Protein AF-A0A811MED3-F1 (afdb_monomer)

pLDDT: mean 74.77, std 24.76, range [19.7, 98.44]

Structure (mmCIF, N/CA/C/O backbone):
data_AF-A0A811MED3-F1
#
_entry.id   AF-A0A811MED3-F1
#
loop_
_atom_site.group_PDB
_atom_site.id
_atom_site.type_symbol
_atom_site.label_atom_id
_atom_site.label_alt_id
_atom_site.label_comp_id
_atom_site.label_asym_id
_atom_site.label_entity_id
_atom_site.label_seq_id
_atom_site.pdbx_PDB_ins_code
_atom_site.Cartn_x
_atom_site.Cartn_y
_atom_site.Cartn_z
_atom_site.occupancy
_atom_site.B_iso_or_equiv
_atom_site.auth_seq_id
_atom_site.auth_comp_id
_atom_site.auth_asym_id
_atom_site.auth_atom_id
_atom_site.pdbx_PDB_model_num
ATOM 1 N N . MET A 1 1 ? 17.469 -6.569 -15.060 1.00 39.56 1 MET A N 1
ATOM 2 C CA . MET A 1 1 ? 17.156 -5.732 -16.263 1.00 39.56 1 MET A CA 1
ATOM 3 C C . MET A 1 1 ? 16.556 -4.361 -15.936 1.00 39.56 1 MET A C 1
ATOM 5 O O . MET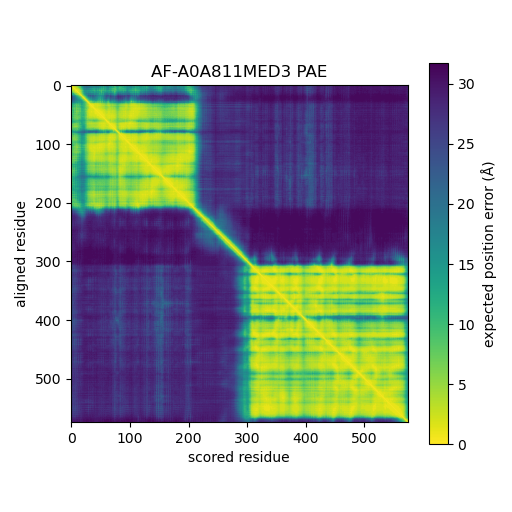 A 1 1 ? 17.138 -3.346 -16.306 1.00 39.56 1 MET A O 1
ATOM 9 N N . TRP A 1 2 ? 15.396 -4.306 -15.263 1.00 39.31 2 TRP A N 1
ATOM 10 C CA . TRP A 1 2 ? 14.690 -3.047 -14.976 1.00 39.31 2 TRP A CA 1
ATOM 11 C C . TRP A 1 2 ? 15.555 -2.056 -14.185 1.00 39.31 2 TRP A C 1
ATOM 13 O O . TRP A 1 2 ? 15.566 -0.892 -14.543 1.00 39.31 2 TRP A O 1
ATOM 23 N N . GLN A 1 3 ? 16.351 -2.516 -13.208 1.00 43.78 3 GLN A N 1
ATOM 24 C CA . GLN A 1 3 ? 17.278 -1.677 -12.424 1.00 43.78 3 GLN A CA 1
ATOM 25 C C . GLN A 1 3 ? 18.438 -1.093 -13.251 1.00 43.78 3 GLN A C 1
ATOM 27 O O . GLN A 1 3 ? 18.796 0.057 -13.038 1.00 43.78 3 GLN A O 1
ATOM 32 N N . CYS A 1 4 ? 19.003 -1.856 -14.196 1.00 47.41 4 CYS A N 1
ATOM 33 C CA . CYS A 1 4 ? 20.052 -1.378 -15.107 1.00 47.41 4 CYS A CA 1
ATOM 34 C C . CYS A 1 4 ? 19.491 -0.264 -16.000 1.00 47.41 4 CYS A C 1
ATOM 36 O O . CYS A 1 4 ? 20.010 0.845 -16.036 1.00 47.41 4 CYS A O 1
ATOM 38 N N . LEU A 1 5 ? 18.335 -0.500 -16.619 1.00 51.75 5 LEU A N 1
ATOM 39 C CA . LEU A 1 5 ? 17.715 0.489 -17.495 1.00 51.75 5 LEU A CA 1
ATOM 40 C C . LEU A 1 5 ? 17.126 1.675 -16.735 1.00 51.75 5 LEU A C 1
ATOM 42 O O . LEU A 1 5 ? 17.243 2.781 -17.239 1.00 51.75 5 LEU A O 1
ATOM 46 N N . ASP A 1 6 ? 16.571 1.498 -15.528 1.00 50.66 6 ASP A N 1
ATOM 47 C CA . ASP A 1 6 ? 16.243 2.603 -14.605 1.00 50.66 6 ASP A CA 1
ATOM 48 C C . ASP A 1 6 ? 17.484 3.373 -14.157 1.00 50.66 6 ASP A C 1
ATOM 50 O O . ASP A 1 6 ? 17.393 4.577 -13.939 1.00 50.66 6 ASP A O 1
ATOM 54 N N . GLY A 1 7 ? 18.642 2.720 -14.091 1.00 51.53 7 GLY A N 1
ATOM 55 C CA . GLY A 1 7 ? 19.943 3.358 -13.950 1.00 51.53 7 GLY A CA 1
ATOM 56 C C . GLY A 1 7 ? 20.265 4.266 -15.129 1.00 51.53 7 GLY A C 1
ATOM 57 O O . GLY A 1 7 ? 20.509 5.454 -14.928 1.00 51.53 7 GLY A O 1
ATOM 58 N N . VAL A 1 8 ? 20.131 3.759 -16.362 1.00 51.38 8 VAL A N 1
ATOM 59 C CA . VAL A 1 8 ? 20.230 4.568 -17.591 1.00 51.38 8 VAL A CA 1
ATOM 60 C C . VAL A 1 8 ? 19.199 5.713 -17.559 1.00 51.38 8 VAL A C 1
ATOM 62 O O . VAL A 1 8 ? 19.536 6.857 -17.870 1.00 51.38 8 VAL A O 1
ATOM 65 N N . LYS A 1 9 ? 17.963 5.461 -17.087 1.00 55.34 9 LYS A N 1
ATOM 66 C CA . LYS A 1 9 ? 16.917 6.492 -16.928 1.00 55.34 9 LYS A CA 1
ATOM 67 C C . LYS A 1 9 ? 17.285 7.551 -15.911 1.00 55.34 9 LYS A C 1
ATOM 69 O O . LYS A 1 9 ? 17.026 8.731 -16.131 1.00 55.34 9 LYS A O 1
ATOM 74 N N . HIS A 1 10 ? 17.866 7.146 -14.793 1.00 54.25 10 HIS A N 1
ATOM 75 C CA . HIS A 1 10 ? 18.276 8.047 -13.735 1.00 54.25 10 HIS A CA 1
ATOM 76 C C . HIS A 1 10 ? 19.480 8.883 -14.179 1.00 54.25 10 HIS A C 1
ATOM 78 O O . HIS A 1 10 ? 19.515 10.083 -13.920 1.00 54.25 10 HIS A O 1
ATOM 84 N N . LEU A 1 11 ? 20.448 8.275 -14.856 1.00 50.34 11 LEU A N 1
ATOM 85 C CA . LEU A 1 11 ? 21.623 8.927 -15.421 1.00 50.34 11 LEU A CA 1
ATOM 86 C C . LEU A 1 11 ? 21.223 10.023 -16.425 1.00 50.34 11 LEU A C 1
ATOM 88 O O . LEU A 1 11 ? 21.648 11.174 -16.309 1.00 50.34 11 LEU A O 1
ATOM 92 N N . LEU A 1 12 ? 20.292 9.707 -17.328 1.00 49.72 12 LEU A N 1
ATOM 93 C CA . LEU A 1 12 ? 19.758 10.650 -18.316 1.00 49.72 12 LEU A CA 1
ATOM 94 C C . LEU A 1 12 ? 18.757 11.655 -17.714 1.00 49.72 12 LEU A C 1
ATOM 96 O O . LEU A 1 12 ? 18.663 12.795 -18.163 1.00 49.72 12 LEU A O 1
ATOM 100 N N . GLY A 1 13 ? 18.080 11.298 -16.621 1.00 47.72 13 GLY A N 1
ATOM 101 C CA . GLY A 1 13 ? 17.266 12.216 -15.820 1.00 47.72 13 GLY A CA 1
ATOM 102 C C . GLY A 1 13 ? 18.081 13.216 -14.985 1.00 47.72 13 GLY A C 1
ATOM 103 O O . GLY A 1 13 ? 17.606 14.323 -14.725 1.00 47.72 13 GLY A O 1
ATOM 104 N N . VAL A 1 14 ? 19.306 12.865 -14.574 1.00 44.28 14 VAL A N 1
ATOM 105 C CA . VAL A 1 14 ? 20.250 13.778 -13.899 1.00 44.28 14 VAL A CA 1
ATOM 106 C C . VAL A 1 14 ? 20.776 14.828 -14.878 1.00 44.28 14 VAL A C 1
ATOM 108 O O . VAL A 1 14 ? 20.847 15.997 -14.510 1.00 44.28 14 VAL A O 1
ATOM 111 N N . LEU A 1 15 ? 21.027 14.466 -16.139 1.00 41.16 15 LEU A N 1
ATOM 112 C CA . LEU A 1 15 ? 21.349 15.423 -17.208 1.00 41.16 15 LEU A CA 1
ATOM 113 C C . LEU A 1 15 ? 20.271 16.479 -17.420 1.00 41.16 15 LEU A C 1
ATOM 115 O O . LEU A 1 15 ? 20.588 17.659 -17.504 1.00 41.16 15 LEU A O 1
ATOM 119 N N . LEU A 1 16 ? 19.000 16.072 -17.427 1.00 42.88 16 LEU A N 1
ATOM 120 C CA . LEU A 1 16 ? 17.868 16.992 -17.573 1.00 42.88 16 LEU A CA 1
ATOM 121 C C . LEU A 1 16 ? 17.690 17.930 -16.359 1.00 42.88 16 LEU A C 1
ATOM 123 O O . LEU A 1 16 ? 16.994 18.939 -16.465 1.00 42.88 16 LEU A O 1
ATOM 127 N N . LYS A 1 17 ? 18.309 17.621 -15.206 1.00 37.56 17 LYS A N 1
ATOM 128 C CA . LYS A 1 17 ? 18.292 18.457 -13.988 1.00 37.56 17 LYS A CA 1
ATOM 129 C C . LYS A 1 17 ? 19.564 19.288 -13.790 1.00 37.56 17 LYS A C 1
ATOM 131 O O . LYS A 1 17 ? 19.490 20.345 -13.161 1.00 37.56 17 LYS A O 1
ATOM 136 N N . CYS A 1 18 ? 20.709 18.853 -14.313 1.00 34.81 18 CYS A N 1
ATOM 137 C CA . CYS A 1 18 ? 21.962 19.605 -14.279 1.00 34.81 18 CYS A CA 1
ATOM 138 C C . CYS A 1 18 ? 21.893 20.792 -15.251 1.00 34.81 18 CYS A C 1
ATOM 140 O O . CYS A 1 18 ? 22.239 20.694 -16.420 1.00 34.81 18 CYS A O 1
ATOM 142 N N . CYS A 1 19 ? 21.441 21.928 -14.726 1.00 37.09 19 CYS A N 1
ATOM 143 C CA . CYS A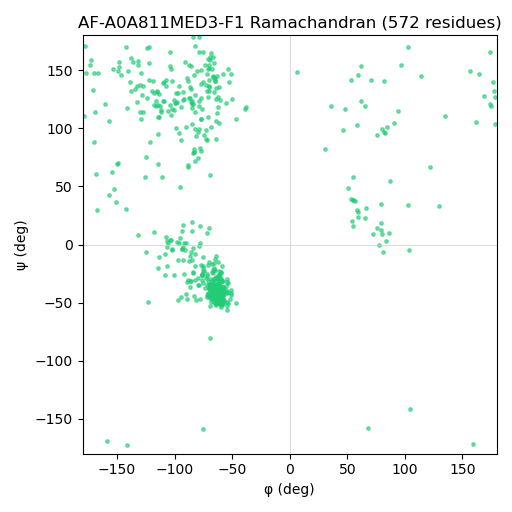 1 19 ? 21.223 23.198 -15.417 1.00 37.09 19 CYS A CA 1
ATOM 144 C C . CYS A 1 19 ? 22.485 23.958 -15.880 1.00 37.09 19 CYS A C 1
ATOM 146 O O . CYS A 1 19 ? 22.343 25.124 -16.238 1.00 37.09 19 CYS A O 1
ATOM 148 N N . ASP A 1 20 ? 23.661 23.331 -15.904 1.00 35.22 20 ASP A N 1
ATOM 149 C CA . ASP A 1 20 ? 24.931 23.967 -16.284 1.00 35.22 20 ASP A CA 1
ATOM 150 C C . ASP A 1 20 ? 25.619 23.175 -17.408 1.00 35.22 20 ASP A C 1
ATOM 152 O O . ASP A 1 20 ? 26.731 22.677 -17.254 1.00 35.22 20 ASP A O 1
ATOM 156 N N . ILE A 1 21 ? 24.928 23.002 -18.539 1.00 42.47 21 ILE A N 1
ATOM 157 C CA . ILE A 1 21 ? 25.567 22.577 -19.791 1.00 42.47 21 ILE A CA 1
ATOM 158 C C . ILE A 1 21 ? 25.845 23.857 -20.579 1.00 42.47 21 ILE A C 1
ATOM 160 O O . ILE A 1 21 ? 24.952 24.420 -21.212 1.00 42.47 21 ILE A O 1
ATOM 164 N N . ASP A 1 22 ? 27.069 24.367 -20.469 1.00 37.94 22 ASP A N 1
ATOM 165 C CA . ASP A 1 22 ? 27.552 25.482 -21.283 1.00 37.94 22 ASP A CA 1
ATOM 166 C C . ASP A 1 22 ? 27.787 24.922 -22.700 1.00 37.94 22 ASP A C 1
ATOM 168 O O . ASP A 1 22 ? 28.786 24.248 -22.935 1.00 37.94 22 ASP A O 1
ATOM 172 N N . LEU A 1 23 ? 26.837 25.125 -23.629 1.00 41.97 23 LEU A N 1
ATOM 173 C CA . LEU A 1 23 ? 26.926 24.701 -25.041 1.00 41.97 23 LEU A CA 1
ATOM 174 C C . LEU A 1 23 ? 27.983 25.522 -25.808 1.00 41.97 23 LEU A C 1
ATOM 176 O O . LEU A 1 23 ? 27.693 26.228 -26.774 1.00 41.97 23 LEU A O 1
ATOM 180 N N . LYS A 1 24 ? 29.235 25.462 -25.370 1.00 43.53 24 LYS A N 1
ATOM 181 C CA . LYS A 1 24 ? 30.376 25.693 -26.256 1.00 43.53 24 LYS A CA 1
ATOM 182 C C . LYS A 1 24 ? 30.741 24.345 -26.850 1.00 43.53 24 LYS A C 1
ATOM 184 O O . LYS A 1 24 ? 30.669 23.355 -26.130 1.00 43.53 24 LYS A O 1
ATOM 189 N N . GLN A 1 25 ? 31.143 24.327 -28.125 1.00 43.94 25 GLN A N 1
ATOM 190 C CA . GLN A 1 25 ? 31.649 23.122 -28.789 1.00 43.94 25 GLN A CA 1
ATOM 191 C C . GLN A 1 25 ? 32.512 22.323 -27.806 1.00 43.94 25 GLN A C 1
ATOM 193 O O . GLN A 1 25 ? 33.513 22.866 -27.308 1.00 43.94 25 GLN A O 1
ATOM 198 N N . PRO A 1 26 ? 32.109 21.093 -27.460 1.00 50.81 26 PRO A N 1
ATOM 199 C CA . PRO A 1 26 ? 32.813 20.340 -26.450 1.00 50.81 26 PRO A CA 1
ATOM 200 C C . PRO A 1 26 ? 34.235 20.074 -26.943 1.00 50.81 26 PRO A C 1
ATOM 202 O O . PRO A 1 26 ? 34.456 19.354 -27.915 1.00 50.81 26 PRO A O 1
ATOM 205 N N . LYS A 1 27 ? 35.227 20.681 -26.280 1.00 49.12 27 LYS A N 1
ATOM 206 C CA . LYS A 1 27 ? 36.641 20.458 -26.607 1.00 49.12 27 LYS A CA 1
ATOM 207 C C . LYS A 1 27 ? 36.926 18.949 -26.541 1.00 49.12 27 LYS A C 1
ATOM 209 O O . LYS A 1 27 ? 36.687 18.332 -25.496 1.00 49.12 27 LYS A O 1
ATOM 214 N N . GLY A 1 28 ? 37.396 18.381 -27.654 1.00 59.16 28 GLY A N 1
ATOM 215 C CA . GLY A 1 28 ? 37.790 16.974 -27.793 1.00 59.16 28 GLY A CA 1
ATOM 216 C C . GLY A 1 28 ? 36.805 16.053 -28.526 1.00 59.16 28 GLY A C 1
ATOM 217 O O . GLY A 1 28 ? 37.152 14.897 -28.716 1.00 59.16 28 GLY A O 1
ATOM 218 N N . LEU A 1 29 ? 35.613 16.517 -28.928 1.00 68.19 29 LEU A N 1
ATOM 219 C CA . LEU A 1 29 ? 34.721 15.717 -29.777 1.00 68.19 29 LEU A CA 1
ATOM 220 C C . LEU A 1 29 ? 35.142 15.843 -31.249 1.00 68.19 29 LEU A C 1
ATOM 222 O O . LEU A 1 29 ? 35.054 16.932 -31.819 1.00 68.19 29 LEU A O 1
ATOM 226 N N . GLU A 1 30 ? 35.607 14.751 -31.852 1.00 64.56 30 GLU A N 1
ATOM 227 C CA . GLU A 1 30 ? 35.884 14.698 -33.290 1.00 64.56 30 GLU A CA 1
ATOM 228 C C . GLU A 1 30 ? 34.567 14.510 -34.067 1.00 64.56 30 GLU A C 1
ATOM 230 O O . GLU A 1 30 ? 33.792 13.605 -33.781 1.00 64.56 30 GLU A O 1
ATOM 235 N N . ASP A 1 31 ? 34.301 15.441 -34.988 1.00 77.12 31 ASP A N 1
ATOM 236 C CA . ASP A 1 31 ? 33.184 15.502 -35.949 1.00 77.12 31 ASP A CA 1
ATOM 237 C C . ASP A 1 31 ? 31.830 14.860 -35.524 1.00 77.12 31 ASP A C 1
ATOM 239 O O . ASP A 1 31 ? 31.487 13.750 -35.954 1.00 77.12 31 ASP A O 1
ATOM 243 N N . PRO A 1 32 ? 30.986 15.569 -34.743 1.00 83.75 32 PRO A N 1
ATOM 244 C CA . PRO A 1 32 ? 29.671 15.067 -34.327 1.00 83.75 32 PRO A CA 1
ATOM 245 C C . PRO A 1 32 ? 28.700 14.813 -35.493 1.00 83.75 32 PRO A C 1
ATOM 247 O O . PRO A 1 32 ? 27.692 14.124 -35.311 1.00 83.75 32 PRO A O 1
ATOM 250 N N . GLU A 1 33 ? 28.974 15.337 -36.693 1.00 85.44 33 GLU A N 1
ATOM 251 C CA . GLU A 1 33 ? 28.123 15.135 -37.868 1.00 85.44 33 GLU A CA 1
ATOM 252 C C . GLU A 1 33 ? 28.219 13.711 -38.422 1.00 85.44 33 GLU A C 1
ATOM 254 O O . GLU A 1 33 ? 27.288 13.239 -39.078 1.00 85.44 33 GLU A O 1
ATOM 259 N N . VAL A 1 34 ? 29.330 13.006 -38.192 1.00 87.38 34 VAL A N 1
ATOM 260 C CA . VAL A 1 34 ? 29.480 11.601 -38.601 1.00 87.38 34 VAL A CA 1
ATOM 261 C C . VAL A 1 34 ? 28.560 10.715 -37.763 1.00 87.38 34 VAL A C 1
ATOM 263 O O . VAL A 1 34 ? 27.708 10.019 -38.311 1.00 87.38 34 VAL A O 1
ATOM 266 N N . LEU A 1 35 ? 28.636 10.821 -36.434 1.00 87.31 35 LEU A N 1
ATOM 267 C CA . LEU A 1 35 ? 27.792 10.035 -35.528 1.00 87.31 35 LEU A CA 1
ATOM 268 C C . LEU A 1 35 ? 26.302 10.365 -35.669 1.00 87.31 35 LEU A C 1
ATOM 270 O O . LEU A 1 35 ? 25.468 9.467 -35.583 1.00 87.31 35 LEU A O 1
ATOM 274 N N . ALA A 1 36 ? 25.946 11.624 -35.936 1.00 88.75 36 ALA A N 1
ATOM 275 C CA . ALA A 1 36 ? 24.556 12.005 -36.189 1.00 88.75 36 ALA A CA 1
ATOM 276 C C . ALA A 1 36 ? 23.992 11.414 -37.498 1.00 88.75 36 ALA A C 1
ATOM 278 O O . ALA A 1 36 ? 22.783 11.253 -37.631 1.00 88.75 36 ALA A O 1
ATOM 279 N N . ARG A 1 37 ? 24.846 11.086 -38.479 1.00 88.56 37 ARG A N 1
ATOM 280 C CA . ARG A 1 37 ? 24.432 10.396 -39.716 1.00 88.56 37 ARG A CA 1
ATOM 281 C C . ARG A 1 37 ? 24.261 8.891 -39.526 1.00 88.56 37 ARG A C 1
ATOM 283 O O . ARG A 1 37 ? 23.478 8.278 -40.244 1.00 88.56 37 ARG A O 1
ATOM 290 N N . GLU A 1 38 ? 25.001 8.310 -38.590 1.00 86.62 38 GLU A N 1
ATOM 291 C CA . GLU A 1 38 ? 24.997 6.870 -38.308 1.00 86.62 38 GLU A CA 1
ATOM 292 C C . GLU A 1 38 ? 24.011 6.467 -37.205 1.00 86.62 38 GLU A C 1
ATOM 294 O O . GLU A 1 38 ? 23.732 5.284 -37.026 1.00 86.62 38 GLU A O 1
ATOM 299 N N . THR A 1 39 ? 23.485 7.433 -36.454 1.00 90.69 39 THR A N 1
ATOM 300 C CA . THR A 1 39 ? 22.547 7.206 -35.351 1.00 90.69 39 THR A CA 1
ATOM 301 C C . THR A 1 39 ? 21.248 7.970 -35.574 1.00 90.69 39 THR A C 1
ATOM 303 O O . THR A 1 39 ? 21.133 8.821 -36.450 1.00 90.69 39 THR A O 1
ATOM 306 N N . VAL A 1 40 ? 20.239 7.686 -34.754 1.00 89.81 40 VAL A N 1
ATOM 307 C CA . VAL A 1 40 ? 18.959 8.417 -34.782 1.00 89.81 40 VAL A CA 1
ATOM 308 C C . VAL A 1 40 ? 19.018 9.784 -34.090 1.00 89.81 40 VAL A C 1
ATOM 31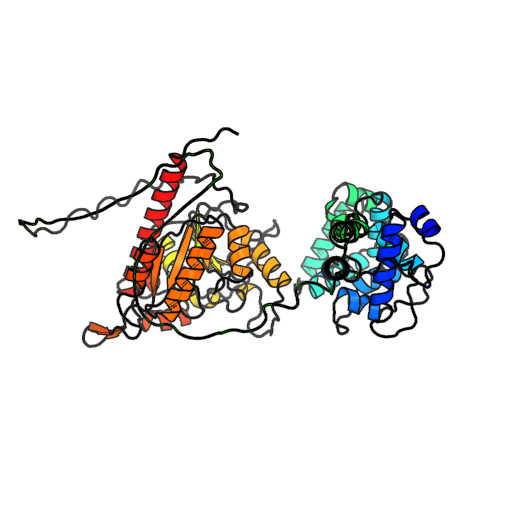0 O O . VAL A 1 40 ? 17.992 10.459 -33.992 1.00 89.81 40 VAL A O 1
ATOM 313 N N . PHE A 1 41 ? 20.187 10.172 -33.577 1.00 88.94 41 PHE A N 1
ATOM 314 C CA . PHE A 1 41 ? 20.402 11.424 -32.863 1.00 88.94 41 PHE A CA 1
ATOM 315 C C . PHE A 1 41 ? 20.767 12.560 -33.820 1.00 88.94 41 PHE A C 1
ATOM 317 O O . PHE A 1 41 ? 21.562 12.404 -34.741 1.00 88.94 41 PHE A O 1
ATOM 324 N N . SER A 1 42 ? 20.237 13.750 -33.556 1.00 88.75 42 SER A N 1
ATOM 325 C CA . SER A 1 42 ? 20.715 14.989 -34.173 1.00 88.75 42 SER A CA 1
ATOM 326 C C . SER A 1 42 ? 22.109 15.374 -33.662 1.00 88.75 42 SER A C 1
ATOM 328 O O . SER A 1 42 ? 22.511 14.976 -32.570 1.00 88.75 42 SER A O 1
ATOM 330 N N . VAL A 1 43 ? 22.819 16.241 -34.393 1.00 86.56 43 VAL A N 1
ATOM 331 C CA . VAL A 1 43 ? 24.140 16.770 -33.983 1.00 86.56 43 VAL A CA 1
ATOM 332 C C . VAL A 1 43 ? 24.102 17.341 -32.559 1.00 86.56 43 VAL A C 1
ATOM 334 O O . VAL A 1 43 ? 24.952 17.019 -31.736 1.00 86.56 43 VAL A O 1
ATOM 337 N N . SER A 1 44 ? 23.056 18.105 -32.225 1.00 81.94 44 SER A N 1
ATOM 338 C CA . SER A 1 44 ? 22.882 18.670 -30.879 1.00 81.94 44 SER A CA 1
ATOM 339 C C . SER A 1 44 ? 22.661 17.619 -29.784 1.00 81.94 44 SER A C 1
ATOM 341 O O . SER A 1 44 ? 23.027 17.831 -28.629 1.00 81.94 44 SER A O 1
ATOM 343 N N . GLU A 1 45 ? 22.058 16.479 -30.122 1.00 84.88 45 GLU A N 1
ATOM 344 C CA . GLU A 1 45 ? 21.854 15.378 -29.177 1.00 84.88 45 GLU A CA 1
ATOM 345 C C . GLU A 1 45 ? 23.133 14.559 -29.004 1.00 84.88 45 GLU A C 1
ATOM 347 O O . GLU A 1 45 ? 23.429 14.153 -27.884 1.00 84.88 45 GLU A O 1
ATOM 352 N N . VAL A 1 46 ? 23.927 14.391 -30.066 1.00 88.12 46 VAL A N 1
ATOM 353 C CA . VAL A 1 46 ? 25.272 13.798 -29.995 1.00 88.12 46 VAL A CA 1
ATOM 354 C C . VAL A 1 46 ? 26.179 14.630 -29.083 1.00 88.12 46 VAL A C 1
ATOM 356 O O . VAL A 1 46 ? 26.831 14.076 -28.201 1.00 88.12 46 VAL A O 1
ATOM 359 N N . GLU A 1 47 ? 26.169 15.959 -29.205 1.00 84.81 47 GLU A N 1
ATOM 360 C CA . GLU A 1 47 ? 26.917 16.845 -28.299 1.00 84.81 47 GLU A CA 1
ATOM 361 C C . GLU A 1 47 ? 26.455 16.704 -26.836 1.00 84.81 47 GLU A C 1
ATOM 363 O O . GLU A 1 47 ? 27.278 16.621 -25.923 1.00 84.81 47 GLU A O 1
ATOM 368 N N . ALA A 1 48 ? 25.142 16.608 -26.593 1.00 81.62 48 ALA A N 1
ATOM 369 C CA . ALA A 1 48 ? 24.600 16.388 -25.251 1.00 81.62 48 ALA A CA 1
ATOM 370 C C . ALA A 1 48 ? 24.976 15.007 -24.676 1.00 81.62 48 ALA A C 1
ATOM 372 O O . ALA A 1 48 ? 25.252 14.884 -23.479 1.00 81.62 48 ALA A O 1
ATOM 373 N N . LEU A 1 49 ? 25.013 13.969 -25.516 1.00 85.12 49 LEU A N 1
ATOM 374 C CA . LEU A 1 49 ? 25.492 12.636 -25.143 1.00 85.12 49 LEU A CA 1
ATOM 375 C C . LEU A 1 49 ? 26.988 12.637 -24.832 1.00 85.12 49 LEU A C 1
ATOM 377 O O . LEU A 1 49 ? 27.420 11.894 -23.955 1.00 85.12 49 LEU A O 1
ATOM 381 N N . TYR A 1 50 ? 27.783 13.474 -25.493 1.00 86.75 50 TYR A N 1
ATOM 382 C CA . TYR A 1 50 ? 29.207 13.587 -25.192 1.00 86.75 50 TYR A CA 1
ATOM 383 C C . TYR A 1 50 ? 29.460 14.182 -23.802 1.00 86.75 50 TYR A C 1
ATOM 385 O O . TYR A 1 50 ? 30.310 13.701 -23.052 1.00 86.75 50 TYR A O 1
ATOM 393 N N . GLU A 1 51 ? 28.657 15.165 -23.396 1.00 82.38 51 GLU A N 1
ATOM 394 C CA . GLU A 1 51 ? 28.693 15.697 -22.029 1.00 82.38 51 GLU A CA 1
ATOM 395 C C . GLU A 1 51 ? 28.223 14.673 -20.986 1.00 82.38 51 GLU A C 1
ATOM 397 O O . GLU A 1 51 ? 28.694 14.682 -19.845 1.00 82.38 51 GLU A O 1
ATOM 402 N N . LEU A 1 52 ? 27.320 13.756 -21.358 1.00 82.12 52 LEU A N 1
ATOM 403 C CA . LEU A 1 52 ? 27.006 12.603 -20.513 1.00 82.12 52 LEU A CA 1
ATOM 404 C C . LEU A 1 52 ? 28.221 11.695 -20.357 1.00 82.12 52 LEU A C 1
ATOM 406 O O . LEU A 1 52 ? 28.592 11.348 -19.239 1.00 82.12 52 LEU A O 1
ATOM 410 N N . PHE A 1 53 ? 28.804 11.312 -21.489 1.00 86.69 53 PHE A N 1
ATOM 411 C CA . PHE A 1 53 ? 29.922 10.389 -21.568 1.00 86.69 53 PHE A CA 1
ATOM 412 C C . PHE A 1 53 ? 31.079 10.869 -20.691 1.00 86.69 53 PHE A C 1
ATOM 414 O O . PHE A 1 53 ? 31.503 10.135 -19.804 1.00 86.69 53 PHE A O 1
ATOM 421 N N . LYS A 1 54 ? 31.464 12.145 -20.817 1.00 85.19 54 LYS A N 1
ATOM 422 C CA . LYS A 1 54 ? 32.508 12.773 -19.992 1.00 85.19 54 LYS A CA 1
ATOM 423 C C . LYS A 1 54 ? 32.262 12.675 -18.489 1.00 85.19 54 LYS A C 1
ATOM 425 O O . LYS A 1 54 ? 33.200 12.497 -17.718 1.00 85.19 54 LYS A O 1
ATOM 430 N N . LYS A 1 55 ? 31.009 12.818 -18.046 1.00 83.38 55 LYS A N 1
ATOM 431 C CA . LYS A 1 55 ? 30.660 12.712 -16.618 1.00 83.38 55 LYS A CA 1
ATOM 432 C C . LYS A 1 55 ? 30.796 11.289 -16.089 1.00 83.38 55 LYS A C 1
ATOM 434 O O . LYS A 1 55 ? 31.022 11.118 -14.897 1.00 83.38 55 LYS A O 1
ATOM 439 N N . ILE A 1 56 ? 30.602 10.288 -16.944 1.00 83.44 56 ILE A N 1
ATOM 440 C CA . ILE A 1 56 ? 30.755 8.880 -16.571 1.00 83.44 56 ILE A CA 1
ATOM 441 C C . ILE A 1 56 ? 32.235 8.493 -16.606 1.00 83.44 56 ILE A C 1
ATOM 443 O O . ILE A 1 56 ? 32.725 7.941 -15.630 1.00 83.44 56 ILE A O 1
ATOM 447 N N . SER A 1 57 ? 32.941 8.854 -17.681 1.00 85.25 57 SER A N 1
ATOM 448 C CA . SER A 1 57 ? 34.352 8.526 -17.952 1.00 85.25 57 SER A CA 1
ATOM 449 C C . SER A 1 57 ? 35.369 9.268 -17.073 1.00 85.25 57 SER A C 1
ATOM 451 O O . SER A 1 57 ? 36.542 9.355 -17.411 1.00 85.25 57 SER A O 1
ATOM 453 N N . SER A 1 58 ? 34.894 9.966 -16.044 1.00 83.50 58 SER A N 1
ATOM 454 C CA . SER A 1 58 ? 35.715 10.666 -15.050 1.00 83.50 58 SER A CA 1
ATOM 455 C C . SER A 1 58 ? 35.248 10.353 -13.626 1.00 83.50 58 SER A C 1
ATOM 457 O O . SER A 1 58 ? 35.681 10.987 -12.661 1.00 83.50 58 SER A O 1
ATOM 459 N N . ALA A 1 59 ? 34.325 9.394 -13.474 1.00 78.75 59 ALA A N 1
ATOM 460 C CA . ALA A 1 59 ? 33.707 9.076 -12.195 1.00 78.75 59 ALA A CA 1
ATOM 461 C C . ALA A 1 59 ? 34.638 8.274 -11.275 1.00 78.75 59 ALA A C 1
ATOM 463 O O . ALA A 1 59 ? 34.530 8.409 -10.053 1.00 78.75 59 ALA A O 1
ATOM 464 N N . VAL A 1 60 ? 35.531 7.451 -11.838 1.00 78.81 60 VAL A N 1
ATOM 465 C CA . VAL A 1 60 ? 36.520 6.672 -11.079 1.00 78.81 60 VAL A CA 1
ATOM 466 C C . VAL A 1 60 ? 37.936 6.996 -11.556 1.00 78.81 60 VAL A C 1
ATOM 468 O O . VAL A 1 60 ? 38.790 7.309 -10.724 1.00 78.81 60 VAL A O 1
ATOM 471 N N . ILE A 1 61 ? 38.180 6.966 -12.869 1.00 77.19 61 ILE A N 1
ATOM 472 C CA . ILE A 1 61 ? 39.464 7.273 -13.505 1.00 77.19 61 ILE A CA 1
ATOM 473 C C . ILE A 1 61 ? 39.211 8.307 -14.605 1.00 77.19 61 ILE A C 1
ATOM 475 O O . ILE A 1 61 ? 38.351 8.120 -15.447 1.00 77.19 61 ILE A O 1
ATOM 479 N N . ASP A 1 62 ? 39.957 9.410 -14.608 1.00 83.00 62 ASP A N 1
ATOM 480 C CA . ASP A 1 62 ? 39.832 10.456 -15.636 1.00 83.00 62 ASP A CA 1
ATOM 481 C C . ASP A 1 62 ? 40.752 10.154 -16.831 1.00 83.00 62 ASP A C 1
ATOM 483 O O . ASP A 1 62 ? 41.765 10.822 -17.044 1.00 83.00 62 ASP A O 1
ATOM 487 N N . ASP A 1 63 ? 40.449 9.077 -17.562 1.00 81.56 63 ASP A N 1
ATOM 488 C CA . ASP A 1 63 ? 41.173 8.655 -18.774 1.00 81.56 63 ASP A CA 1
ATOM 489 C C . ASP A 1 63 ? 40.390 8.919 -20.075 1.00 81.56 63 ASP A C 1
ATOM 491 O O . ASP A 1 63 ? 40.910 8.708 -21.174 1.00 81.56 63 ASP A O 1
ATOM 495 N N . GLY A 1 64 ? 39.164 9.441 -19.962 1.00 82.06 64 GLY A N 1
ATOM 496 C CA . GLY A 1 64 ? 38.297 9.742 -21.102 1.00 82.06 64 GLY A CA 1
ATOM 497 C C . GLY A 1 64 ? 37.643 8.508 -21.727 1.00 82.06 64 GLY A C 1
ATOM 498 O O . GLY A 1 64 ? 37.107 8.604 -22.833 1.00 82.06 64 GLY A O 1
ATOM 499 N N . LEU A 1 65 ? 37.670 7.367 -21.039 1.00 88.62 65 LEU A N 1
ATOM 500 C CA . LEU A 1 65 ? 37.024 6.117 -21.422 1.00 88.62 65 LEU A CA 1
ATOM 501 C C . LEU A 1 65 ? 36.065 5.686 -20.309 1.00 88.62 65 LEU A C 1
ATOM 503 O O . LEU A 1 65 ? 36.205 6.105 -19.170 1.00 88.62 65 LEU A O 1
ATOM 507 N N . ILE A 1 66 ? 35.053 4.879 -20.628 1.00 87.50 66 ILE A N 1
ATOM 508 C CA . ILE A 1 66 ? 34.170 4.318 -19.595 1.00 87.50 66 ILE A CA 1
ATOM 509 C C . ILE A 1 66 ? 34.559 2.864 -19.375 1.00 87.50 66 ILE A C 1
ATOM 511 O O . ILE A 1 66 ? 34.318 2.016 -20.236 1.00 87.50 66 ILE A O 1
ATOM 515 N N . ASN A 1 67 ? 35.116 2.556 -18.210 1.00 88.88 67 ASN A N 1
ATOM 516 C CA . ASN A 1 67 ? 35.331 1.167 -17.814 1.00 88.88 67 ASN A CA 1
ATOM 517 C C . ASN A 1 67 ? 34.053 0.541 -17.214 1.00 88.88 67 ASN A C 1
ATOM 519 O O . ASN A 1 67 ? 33.051 1.213 -16.942 1.00 88.88 67 ASN A O 1
ATOM 523 N N . LYS A 1 68 ? 34.082 -0.777 -16.993 1.00 86.06 68 LYS A N 1
ATOM 524 C CA . LYS A 1 68 ? 32.936 -1.535 -16.466 1.00 86.06 68 LYS A CA 1
ATOM 525 C C . LYS A 1 68 ? 32.458 -1.037 -15.095 1.00 86.06 68 LYS A C 1
ATOM 527 O O . LYS A 1 68 ? 31.253 -1.006 -14.842 1.00 86.06 68 LYS A O 1
ATOM 532 N N . GLU A 1 69 ? 33.373 -0.616 -14.223 1.00 83.38 69 GLU A N 1
ATOM 533 C CA . GLU A 1 69 ? 33.037 -0.108 -12.887 1.00 83.38 69 GLU A CA 1
ATOM 534 C C . GLU A 1 69 ? 32.336 1.251 -12.963 1.00 83.38 69 GLU A C 1
ATOM 536 O O . GLU A 1 69 ? 31.326 1.464 -12.295 1.00 83.38 69 GLU A O 1
ATOM 541 N N . GLU A 1 70 ? 32.822 2.154 -13.813 1.00 85.94 70 GLU A N 1
ATOM 542 C CA . GLU A 1 70 ? 32.215 3.463 -14.066 1.00 85.94 70 GLU A CA 1
ATOM 543 C C . GLU A 1 70 ? 30.837 3.337 -14.696 1.00 85.94 70 GLU A C 1
ATOM 545 O O . GLU A 1 70 ? 29.898 4.025 -14.286 1.00 85.94 70 GLU A O 1
ATOM 550 N N . PHE A 1 71 ? 30.688 2.410 -15.643 1.00 85.12 71 PHE A N 1
ATOM 551 C CA . PHE A 1 71 ? 29.400 2.097 -16.239 1.00 85.12 71 PHE A CA 1
ATOM 552 C C . PHE A 1 71 ? 28.412 1.598 -15.181 1.00 85.12 71 PHE A C 1
ATOM 554 O O . PHE A 1 71 ? 27.328 2.161 -15.027 1.00 85.12 71 PHE A O 1
ATOM 561 N N . GLN A 1 72 ? 28.788 0.604 -14.372 1.00 80.50 72 GLN A N 1
ATOM 562 C CA . GLN A 1 72 ? 27.935 0.115 -13.286 1.00 80.50 72 GLN A CA 1
ATOM 563 C C . GLN A 1 72 ? 27.645 1.199 -12.235 1.00 80.50 72 GLN A C 1
ATOM 565 O O . GLN A 1 72 ? 26.521 1.287 -11.735 1.00 80.50 72 GLN A O 1
ATOM 570 N N . LEU A 1 73 ? 28.613 2.062 -11.918 1.00 78.81 73 LEU A N 1
ATOM 571 C CA . LEU A 1 73 ? 28.436 3.175 -10.988 1.00 78.81 73 LEU A CA 1
ATOM 572 C C . LEU A 1 73 ? 27.435 4.203 -11.529 1.00 78.81 73 LEU A C 1
ATOM 574 O O . LEU A 1 73 ? 26.575 4.670 -10.778 1.00 78.81 73 LEU A O 1
ATOM 578 N N . ALA A 1 74 ? 27.489 4.510 -12.825 1.00 74.44 74 ALA A N 1
ATOM 579 C CA . ALA A 1 74 ? 26.534 5.384 -13.497 1.00 74.44 74 ALA A CA 1
ATOM 580 C C . ALA A 1 74 ? 25.105 4.816 -13.463 1.00 74.44 74 ALA A C 1
ATOM 582 O O . ALA A 1 74 ? 24.141 5.567 -13.286 1.00 74.44 74 ALA A O 1
ATOM 583 N N . LEU A 1 75 ? 24.964 3.492 -13.561 1.00 69.25 75 LEU A N 1
ATOM 584 C CA . LEU A 1 75 ? 23.674 2.805 -13.511 1.00 69.25 75 LEU A CA 1
ATOM 585 C C . LEU A 1 75 ? 23.123 2.672 -12.084 1.00 69.25 75 LEU A C 1
ATOM 587 O O . LEU A 1 75 ? 21.952 2.953 -11.830 1.00 69.25 75 LEU A O 1
ATOM 591 N N . PHE A 1 76 ? 23.947 2.252 -11.127 1.00 67.81 76 PHE A N 1
ATOM 592 C CA . PHE A 1 76 ? 23.474 1.828 -9.805 1.00 67.81 76 PHE A CA 1
ATOM 593 C C . PHE A 1 76 ? 23.809 2.800 -8.673 1.00 67.81 76 PHE A C 1
ATOM 595 O O . PHE A 1 76 ? 23.313 2.625 -7.558 1.00 67.81 76 PHE A O 1
ATOM 602 N N . LYS A 1 77 ? 24.629 3.830 -8.929 1.00 65.94 77 LYS A N 1
ATOM 603 C CA . LYS A 1 77 ? 25.179 4.771 -7.930 1.00 65.94 77 LYS A CA 1
ATOM 604 C C . LYS A 1 77 ? 25.933 4.104 -6.775 1.00 65.94 77 LYS A C 1
ATOM 606 O O . LYS A 1 77 ? 26.140 4.718 -5.729 1.00 65.94 77 LYS A O 1
ATOM 611 N N . THR A 1 78 ? 26.304 2.838 -6.935 1.00 55.88 78 THR A N 1
ATOM 612 C CA . THR A 1 78 ? 27.072 2.053 -5.968 1.00 55.88 78 THR A CA 1
ATOM 613 C C . THR A 1 78 ? 27.969 1.088 -6.726 1.00 55.88 78 THR A C 1
ATOM 615 O O . THR A 1 78 ? 27.527 0.533 -7.726 1.00 55.88 78 THR A O 1
ATOM 618 N N . ASN A 1 79 ? 29.158 0.815 -6.200 1.00 54.81 79 ASN A N 1
ATOM 619 C CA . ASN A 1 79 ? 30.125 -0.137 -6.756 1.00 54.81 79 ASN A CA 1
ATOM 620 C C . ASN A 1 79 ? 30.014 -1.560 -6.162 1.00 54.81 79 ASN A C 1
ATOM 622 O O . ASN A 1 79 ? 30.927 -2.360 -6.309 1.00 54.81 79 ASN A O 1
ATOM 626 N N . LYS A 1 80 ? 28.943 -1.872 -5.416 1.00 49.59 80 LYS A N 1
ATOM 627 C CA . LYS A 1 80 ? 28.855 -3.095 -4.588 1.00 49.59 80 LYS A CA 1
ATOM 628 C C . LYS A 1 80 ? 27.978 -4.215 -5.155 1.00 49.59 80 LYS A C 1
ATOM 630 O O . LYS A 1 80 ? 27.745 -5.190 -4.445 1.00 49.59 80 LYS A O 1
ATOM 635 N N . LYS A 1 81 ? 27.426 -4.077 -6.362 1.00 56.81 81 LYS A N 1
ATOM 636 C CA . LYS A 1 81 ? 26.440 -5.035 -6.878 1.00 56.81 81 LYS A CA 1
ATOM 637 C C . LYS A 1 81 ? 26.825 -5.510 -8.276 1.00 56.81 81 LYS A C 1
ATOM 639 O O . LYS A 1 81 ? 26.683 -4.761 -9.234 1.00 56.81 81 LYS A O 1
ATOM 644 N N . GLU A 1 82 ? 27.267 -6.760 -8.368 1.00 64.88 82 GLU A N 1
ATOM 645 C CA . GLU A 1 82 ? 27.382 -7.478 -9.637 1.00 64.88 82 GLU A CA 1
ATOM 646 C C . GLU A 1 82 ? 25.970 -7.652 -10.221 1.00 64.88 82 GLU A C 1
ATOM 648 O O . GLU A 1 82 ? 25.057 -8.132 -9.543 1.00 64.88 82 GLU A O 1
ATOM 653 N N . SER A 1 83 ? 25.760 -7.207 -11.460 1.00 75.00 83 SER A N 1
ATOM 654 C CA . SER A 1 83 ? 24.497 -7.384 -12.181 1.00 75.00 83 SER A CA 1
ATOM 655 C C . SER A 1 83 ? 24.801 -8.004 -13.530 1.00 75.00 83 SER A C 1
ATOM 657 O O . SER A 1 83 ? 25.375 -7.345 -14.396 1.00 75.00 83 SER A O 1
ATOM 659 N N . LEU A 1 84 ? 24.340 -9.243 -13.726 1.00 81.44 84 LEU A N 1
ATOM 660 C CA . LEU A 1 84 ? 24.458 -9.946 -15.005 1.00 81.44 84 LEU A CA 1
ATOM 661 C C . LEU A 1 84 ? 23.933 -9.072 -16.153 1.00 81.44 84 LEU A C 1
ATOM 663 O O . LEU A 1 84 ? 24.544 -8.991 -17.205 1.00 81.44 84 LEU A O 1
ATOM 667 N N . PHE A 1 85 ? 22.839 -8.338 -15.938 1.00 79.38 85 PHE A N 1
ATOM 668 C CA . PHE A 1 85 ? 22.287 -7.453 -16.962 1.00 79.38 85 PHE A CA 1
ATOM 669 C C . PHE A 1 85 ? 23.156 -6.238 -17.271 1.00 79.38 85 PHE A C 1
ATOM 671 O O . PHE A 1 85 ? 23.209 -5.833 -18.426 1.00 79.38 85 PHE A O 1
ATOM 678 N N . ALA A 1 86 ? 23.776 -5.613 -16.271 1.00 79.88 86 ALA A N 1
ATOM 679 C CA . ALA A 1 86 ? 24.663 -4.481 -16.533 1.00 79.88 86 ALA A CA 1
ATOM 680 C C . ALA A 1 86 ? 25.914 -4.923 -17.284 1.00 79.88 86 ALA A C 1
ATOM 682 O O . ALA A 1 86 ? 26.324 -4.240 -18.214 1.00 79.88 86 ALA A O 1
ATOM 683 N N . ASP A 1 87 ? 26.438 -6.093 -16.932 1.00 84.62 87 ASP A N 1
ATOM 684 C CA . ASP A 1 87 ? 27.568 -6.711 -17.615 1.00 84.62 87 ASP A CA 1
ATOM 685 C C . ASP A 1 87 ? 27.220 -7.002 -19.069 1.00 84.62 87 ASP A C 1
ATOM 687 O O . ASP A 1 87 ? 27.927 -6.567 -19.966 1.00 84.62 87 ASP A O 1
ATOM 691 N N . ARG A 1 88 ? 26.057 -7.612 -19.318 1.00 86.88 88 ARG A N 1
ATOM 692 C CA . ARG A 1 88 ? 25.598 -7.887 -20.681 1.00 86.88 88 ARG A CA 1
ATOM 693 C C . ARG A 1 88 ? 25.368 -6.630 -21.507 1.00 86.88 88 ARG A C 1
ATOM 695 O O . ARG A 1 88 ? 25.720 -6.610 -22.678 1.00 86.88 88 ARG A O 1
ATOM 702 N N . VAL A 1 89 ? 24.780 -5.583 -20.930 1.00 86.31 89 VAL A N 1
ATOM 703 C CA . VAL A 1 89 ? 24.614 -4.313 -21.652 1.00 86.31 89 VAL A CA 1
ATOM 704 C C . VAL A 1 89 ? 25.977 -3.686 -21.946 1.00 86.31 89 VAL A C 1
ATOM 706 O O . VAL A 1 89 ? 26.169 -3.196 -23.051 1.00 86.31 89 VAL A O 1
ATOM 709 N N . PHE A 1 90 ? 26.921 -3.731 -21.003 1.00 88.06 90 PHE A N 1
ATOM 710 C CA . PHE A 1 90 ? 28.281 -3.242 -21.222 1.00 88.06 90 PHE A CA 1
ATOM 711 C C . PHE A 1 90 ? 28.984 -4.010 -22.347 1.00 88.06 90 PHE A C 1
ATOM 713 O O . PHE A 1 90 ? 29.490 -3.385 -23.272 1.00 88.06 90 PHE A O 1
ATOM 720 N N . ASP A 1 91 ? 28.937 -5.343 -22.324 1.00 88.81 91 ASP A N 1
ATOM 721 C CA . ASP A 1 91 ? 29.568 -6.200 -23.335 1.00 88.81 91 ASP A CA 1
ATOM 722 C C . ASP A 1 91 ? 28.980 -5.970 -24.740 1.00 88.81 91 ASP A C 1
ATOM 724 O O . ASP A 1 91 ? 29.692 -6.063 -25.734 1.00 88.81 91 ASP A O 1
ATOM 728 N N . LEU A 1 92 ? 27.683 -5.647 -24.835 1.00 87.94 92 LEU A N 1
ATOM 729 C CA . LEU A 1 92 ? 27.037 -5.279 -26.102 1.00 87.94 92 LEU A CA 1
ATOM 730 C C . LEU A 1 92 ? 27.379 -3.858 -26.564 1.00 87.94 92 LEU A C 1
ATOM 732 O O . LEU A 1 92 ? 27.278 -3.562 -27.753 1.00 87.94 92 LEU A O 1
ATOM 736 N N . PHE A 1 93 ? 27.739 -2.967 -25.640 1.00 89.81 93 PHE A N 1
ATOM 737 C CA . PHE A 1 93 ? 28.214 -1.626 -25.975 1.00 89.81 93 PHE A CA 1
ATOM 738 C C . PHE A 1 93 ? 29.682 -1.679 -26.421 1.00 89.81 93 PHE A C 1
ATOM 740 O O . PHE A 1 93 ? 30.065 -0.925 -27.311 1.00 89.81 93 PHE A O 1
ATOM 747 N N . ASP A 1 94 ? 30.487 -2.572 -25.838 1.00 89.44 94 ASP A N 1
ATOM 748 C CA . ASP A 1 94 ? 31.905 -2.771 -26.149 1.00 89.44 94 ASP A CA 1
ATOM 749 C C . ASP A 1 94 ? 32.081 -3.608 -27.421 1.00 89.44 94 ASP A C 1
ATOM 751 O O . ASP A 1 94 ? 32.432 -4.790 -27.398 1.00 89.44 94 ASP A O 1
ATOM 755 N N . THR A 1 95 ? 31.829 -2.973 -28.564 1.00 86.88 95 THR A N 1
ATOM 756 C CA . THR A 1 95 ? 31.965 -3.608 -29.882 1.00 86.88 95 THR A CA 1
ATOM 757 C C . THR A 1 95 ? 33.408 -3.980 -30.230 1.00 86.88 95 THR A C 1
ATOM 759 O O . THR A 1 95 ? 33.632 -4.837 -31.084 1.00 86.88 95 THR A O 1
ATOM 762 N N . LYS A 1 96 ? 34.395 -3.340 -29.591 1.00 88.00 96 LYS A N 1
ATOM 763 C CA . LYS A 1 96 ? 35.825 -3.635 -29.760 1.00 88.00 96 LYS A CA 1
ATOM 764 C C . LYS A 1 96 ? 36.328 -4.743 -28.834 1.00 88.00 96 LYS A C 1
ATOM 766 O O . LYS A 1 96 ? 37.451 -5.208 -29.039 1.00 88.00 96 LYS A O 1
ATOM 771 N N . HIS A 1 97 ? 35.527 -5.172 -27.860 1.00 87.38 97 HIS A N 1
ATOM 772 C CA . HIS A 1 97 ? 35.839 -6.223 -26.887 1.00 87.38 97 HIS A CA 1
ATOM 773 C C . HIS A 1 97 ? 37.159 -5.993 -26.137 1.00 87.38 97 HIS A C 1
ATOM 775 O O . HIS A 1 97 ? 37.941 -6.921 -25.912 1.00 87.38 97 HIS A O 1
ATOM 781 N N . ASN A 1 98 ? 37.441 -4.741 -25.784 1.00 87.88 98 ASN A N 1
ATOM 782 C CA . ASN A 1 98 ? 38.665 -4.343 -25.085 1.00 87.88 98 ASN A CA 1
ATOM 783 C C . ASN A 1 98 ? 38.422 -4.006 -23.599 1.00 87.88 98 ASN A C 1
ATOM 785 O O . ASN A 1 98 ? 39.369 -3.662 -22.891 1.00 87.88 98 ASN A O 1
ATOM 789 N N . GLY A 1 99 ? 37.181 -4.132 -23.120 1.00 85.38 99 GLY A N 1
ATOM 790 C CA . GLY A 1 99 ? 36.769 -3.882 -21.741 1.00 85.38 99 GLY A CA 1
ATOM 791 C C . GLY A 1 99 ? 36.553 -2.406 -21.396 1.00 85.38 99 GLY A C 1
ATOM 792 O O . GLY A 1 99 ? 36.390 -2.088 -20.215 1.00 85.38 99 GLY A O 1
ATOM 793 N N . ILE A 1 100 ? 36.563 -1.509 -22.387 1.00 89.00 100 ILE A N 1
ATOM 794 C CA . ILE A 1 100 ? 36.417 -0.056 -22.224 1.00 89.00 100 ILE A CA 1
ATOM 795 C C . ILE A 1 100 ? 35.514 0.517 -23.322 1.00 89.00 100 ILE A C 1
ATOM 797 O O . ILE A 1 100 ? 35.625 0.160 -24.486 1.00 89.00 100 ILE A O 1
ATOM 801 N N . LEU A 1 101 ? 34.640 1.461 -22.980 1.00 88.88 101 LEU A N 1
ATOM 802 C CA . LEU A 1 101 ? 33.764 2.104 -23.959 1.00 88.88 101 LEU A CA 1
ATOM 803 C C . LEU A 1 101 ? 34.324 3.460 -24.374 1.00 88.88 101 LEU A C 1
ATOM 805 O O . LEU A 1 101 ? 34.481 4.364 -23.547 1.00 88.88 101 LEU A O 1
ATOM 809 N N . GLY A 1 102 ? 34.563 3.619 -25.676 1.00 89.69 102 GLY A N 1
ATOM 810 C CA . GLY A 1 102 ? 34.755 4.931 -26.288 1.00 89.69 102 GLY A CA 1
ATOM 811 C C . GLY A 1 102 ? 33.427 5.658 -26.530 1.00 89.69 102 GLY A C 1
ATOM 812 O O . GLY A 1 102 ? 32.349 5.059 -26.516 1.00 89.69 102 GLY A O 1
ATOM 813 N N . PHE A 1 103 ? 33.496 6.963 -26.811 1.00 90.69 103 PHE A N 1
ATOM 814 C CA . PHE A 1 103 ? 32.293 7.767 -27.046 1.00 90.69 103 PHE A CA 1
ATOM 815 C C . PHE A 1 103 ? 31.457 7.276 -28.237 1.00 90.69 103 PHE A C 1
ATOM 817 O O . PHE A 1 103 ? 30.232 7.226 -28.148 1.00 90.69 103 PHE A O 1
ATOM 824 N N . GLU A 1 104 ? 32.100 6.888 -29.341 1.00 89.75 104 GLU A N 1
ATOM 825 C CA . GLU A 1 104 ? 31.381 6.397 -30.521 1.00 89.75 104 GLU A CA 1
ATOM 826 C C . GLU A 1 104 ? 30.565 5.132 -30.222 1.00 89.75 104 GLU A C 1
ATOM 828 O O . GLU A 1 104 ? 29.410 5.026 -30.631 1.00 89.75 104 GLU A O 1
ATOM 833 N N . GLU A 1 105 ? 31.158 4.187 -29.490 1.00 90.19 105 GLU A N 1
ATOM 834 C CA . GLU A 1 105 ? 30.520 2.930 -29.081 1.00 90.19 105 GLU A CA 1
ATOM 835 C C . GLU A 1 105 ? 29.333 3.208 -28.162 1.00 90.19 105 GLU A C 1
ATOM 837 O O . GLU A 1 105 ? 28.225 2.723 -28.388 1.00 90.19 105 GLU A O 1
ATOM 842 N N . PHE A 1 106 ? 29.535 4.104 -27.196 1.00 89.81 106 PHE A N 1
ATOM 843 C CA . PHE A 1 106 ? 28.493 4.560 -26.288 1.00 89.81 106 PHE A CA 1
ATOM 844 C C . PHE A 1 106 ? 27.311 5.221 -27.020 1.00 89.81 106 PHE A C 1
ATOM 846 O O . PHE A 1 106 ? 26.151 4.903 -26.746 1.00 89.81 106 PHE A O 1
ATOM 853 N N . ALA A 1 107 ? 27.581 6.123 -27.970 1.00 89.25 107 ALA A N 1
ATOM 854 C CA . ALA A 1 107 ? 26.548 6.835 -28.720 1.00 89.25 107 ALA A CA 1
ATOM 855 C C . ALA A 1 107 ? 25.765 5.903 -29.661 1.00 89.25 107 ALA A C 1
ATOM 857 O O . ALA A 1 107 ? 24.530 5.932 -29.667 1.00 89.25 107 ALA A O 1
ATOM 858 N N . ARG A 1 108 ? 26.464 5.042 -30.417 1.00 89.56 108 ARG A N 1
ATOM 859 C CA . ARG A 1 108 ? 25.833 4.061 -31.316 1.00 89.56 108 ARG A CA 1
ATOM 860 C C . ARG A 1 108 ? 24.970 3.072 -30.535 1.00 89.56 108 ARG A C 1
ATOM 862 O O . ARG A 1 108 ? 23.825 2.836 -30.913 1.00 89.56 108 ARG A O 1
ATOM 869 N N . ALA A 1 109 ? 25.451 2.569 -29.402 1.00 88.31 109 ALA A N 1
ATOM 870 C CA . ALA A 1 109 ? 24.689 1.621 -28.600 1.00 88.31 109 ALA A CA 1
ATOM 871 C C . ALA A 1 109 ? 23.452 2.257 -27.930 1.00 88.31 109 ALA A C 1
ATOM 873 O O . ALA A 1 109 ? 22.378 1.651 -27.896 1.00 88.31 109 ALA A O 1
ATOM 874 N N . LEU A 1 110 ? 23.539 3.516 -27.475 1.00 87.81 110 LEU A N 1
ATOM 875 C CA . LEU A 1 110 ? 22.372 4.251 -26.964 1.00 87.81 110 LEU A CA 1
ATOM 876 C C . LEU A 1 110 ? 21.326 4.574 -28.042 1.00 87.81 110 LEU A C 1
ATOM 878 O O . LEU A 1 110 ? 20.149 4.730 -27.699 1.00 87.81 110 LEU A O 1
ATOM 882 N N . SER A 1 111 ? 21.717 4.635 -29.320 1.00 90.19 111 SER A N 1
ATOM 883 C CA . SER A 1 111 ? 20.807 4.871 -30.454 1.00 90.19 111 SER A CA 1
ATOM 884 C C . SER A 1 111 ? 19.674 3.846 -30.482 1.00 90.19 111 SER A C 1
ATOM 886 O O . SER A 1 111 ? 18.510 4.220 -30.619 1.00 90.19 111 SER A O 1
ATOM 888 N N . VAL A 1 112 ? 19.979 2.569 -30.217 1.00 90.81 112 VAL A N 1
ATOM 889 C CA . VAL A 1 112 ? 18.996 1.469 -30.212 1.00 90.81 112 VAL A CA 1
ATOM 890 C C . VAL A 1 112 ? 17.873 1.706 -29.200 1.00 90.81 112 VAL A C 1
ATOM 892 O O . VAL A 1 112 ? 16.720 1.331 -29.422 1.00 90.81 112 VAL A O 1
ATOM 895 N N . PHE A 1 113 ? 18.163 2.378 -28.086 1.00 88.25 113 PHE A N 1
ATOM 896 C CA . PHE A 1 113 ? 17.179 2.650 -27.043 1.00 88.25 113 PHE A CA 1
ATOM 897 C C . PHE A 1 113 ? 16.295 3.868 -27.326 1.00 88.25 113 PHE A C 1
ATOM 899 O O . PHE A 1 113 ? 15.314 4.101 -26.609 1.00 88.25 113 PHE A O 1
ATOM 906 N N . HIS A 1 114 ? 16.594 4.645 -28.364 1.00 88.56 114 HIS A N 1
ATOM 907 C CA . HIS A 1 114 ? 15.815 5.821 -28.721 1.00 88.56 114 HIS A CA 1
ATOM 908 C C . HIS A 1 114 ? 14.374 5.439 -29.125 1.00 88.56 114 HIS A C 1
ATOM 910 O O . HIS A 1 114 ? 14.162 4.392 -29.746 1.00 88.56 114 HIS A O 1
ATOM 916 N N . PRO A 1 115 ? 13.349 6.259 -28.816 1.00 87.44 115 PRO A N 1
ATOM 917 C CA . PRO A 1 115 ? 11.964 5.973 -29.206 1.00 87.44 115 PRO A CA 1
ATOM 918 C C . PRO A 1 115 ? 11.729 5.854 -30.714 1.00 87.44 115 PRO A C 1
ATOM 920 O O . PRO A 1 115 ? 10.838 5.118 -31.122 1.00 87.44 115 PRO A O 1
ATOM 923 N N . ASN A 1 116 ? 12.527 6.552 -31.527 1.00 88.12 116 ASN A N 1
ATOM 924 C CA . ASN A 1 116 ? 12.437 6.501 -32.991 1.00 88.12 116 ASN A CA 1
ATOM 925 C C . ASN A 1 116 ? 13.351 5.434 -33.621 1.00 88.12 116 ASN A C 1
ATOM 927 O O . ASN A 1 116 ? 13.407 5.356 -34.844 1.00 88.12 116 ASN A O 1
ATOM 931 N N . ALA A 1 117 ? 14.093 4.655 -32.824 1.00 90.50 117 ALA A N 1
ATOM 932 C CA . ALA A 1 117 ? 14.930 3.590 -33.367 1.00 90.50 117 ALA A CA 1
ATOM 933 C C . ALA A 1 117 ? 14.063 2.502 -34.025 1.00 90.50 117 ALA A C 1
ATOM 935 O O . ALA A 1 117 ? 13.005 2.169 -33.469 1.00 90.50 117 ALA A O 1
ATOM 936 N N . PRO A 1 118 ? 14.486 1.941 -35.172 1.00 92.56 118 PRO A N 1
ATOM 937 C CA . PRO A 1 118 ? 13.765 0.865 -35.837 1.00 92.56 118 PRO A CA 1
ATOM 938 C C . PRO A 1 118 ? 13.481 -0.304 -34.892 1.00 92.56 118 PRO A C 1
ATOM 940 O O . PRO A 1 118 ? 14.325 -0.703 -34.087 1.00 92.56 118 PRO A O 1
ATOM 943 N N . LEU A 1 119 ? 12.284 -0.882 -35.005 1.00 89.69 119 LEU A N 1
ATOM 944 C CA . LEU A 1 119 ? 11.889 -2.029 -34.185 1.00 89.69 119 LEU A CA 1
ATOM 945 C C . LEU A 1 119 ? 12.852 -3.211 -34.369 1.00 89.69 119 LEU A C 1
ATOM 947 O O . LEU A 1 119 ? 13.178 -3.889 -33.403 1.00 89.69 119 LEU A O 1
ATOM 951 N N . ASP A 1 120 ? 13.343 -3.412 -35.588 1.00 91.56 120 ASP A N 1
ATOM 952 C CA . ASP A 1 120 ? 14.235 -4.517 -35.937 1.00 91.56 120 ASP A CA 1
ATOM 953 C C . ASP A 1 120 ? 15.584 -4.440 -35.213 1.00 91.56 120 ASP A C 1
ATOM 955 O O . ASP A 1 120 ? 16.063 -5.458 -34.722 1.00 91.56 120 ASP A O 1
ATOM 959 N N . GLU A 1 121 ? 16.145 -3.239 -35.047 1.00 91.31 121 GLU A N 1
ATOM 960 C CA . GLU A 1 121 ? 17.362 -3.032 -34.249 1.00 91.31 121 GLU A CA 1
ATOM 961 C C . GLU A 1 121 ? 17.120 -3.349 -32.771 1.00 91.31 121 GLU A C 1
ATOM 963 O O . GLU A 1 121 ? 17.960 -3.959 -32.110 1.00 91.31 121 GLU A O 1
ATOM 968 N N . LYS A 1 122 ? 15.941 -2.991 -32.245 1.00 91.12 122 LYS A N 1
ATOM 969 C CA . LYS A 1 122 ? 15.561 -3.320 -30.863 1.00 91.12 122 LYS A CA 1
ATOM 970 C C . LYS A 1 122 ? 15.399 -4.824 -30.665 1.00 91.12 122 LYS A C 1
ATOM 972 O O . LYS A 1 122 ? 15.788 -5.337 -29.618 1.00 91.12 122 LYS A O 1
ATOM 977 N N . ILE A 1 123 ? 14.820 -5.517 -31.647 1.00 92.00 123 ILE A N 1
ATOM 978 C CA . ILE A 1 123 ? 14.656 -6.974 -31.624 1.00 92.00 123 ILE A CA 1
ATOM 979 C C . ILE A 1 123 ? 16.029 -7.645 -31.633 1.00 92.00 123 ILE A C 1
ATOM 981 O O . ILE A 1 123 ? 16.290 -8.455 -30.747 1.00 92.00 123 ILE A O 1
ATOM 985 N N . GLU A 1 124 ? 16.915 -7.262 -32.552 1.00 92.75 124 GLU A N 1
ATOM 986 C CA . GLU A 1 124 ? 18.267 -7.824 -32.653 1.00 92.75 124 GLU A CA 1
ATOM 987 C C . GLU A 1 124 ? 19.081 -7.577 -31.375 1.00 92.75 124 GLU A C 1
ATOM 989 O O . GLU A 1 124 ? 19.635 -8.513 -30.805 1.00 92.75 124 GLU A O 1
ATOM 994 N N . PHE A 1 125 ? 19.084 -6.350 -30.851 1.00 91.31 125 PHE A N 1
ATOM 995 C CA . PHE A 1 125 ? 19.791 -6.051 -29.605 1.00 91.31 125 PHE A CA 1
ATOM 996 C C . PHE A 1 125 ? 19.215 -6.839 -28.421 1.00 91.31 125 PHE A C 1
ATOM 998 O O . PHE A 1 125 ? 19.955 -7.361 -27.588 1.00 91.31 125 PHE A O 1
ATOM 1005 N N . SER A 1 126 ? 17.884 -6.954 -28.332 1.00 90.62 126 SER A N 1
ATOM 1006 C CA . SER A 1 126 ? 17.253 -7.747 -27.272 1.00 90.62 126 SER A CA 1
ATOM 1007 C C . SER A 1 126 ? 17.616 -9.228 -27.375 1.00 90.62 126 SER A C 1
ATOM 1009 O O . SER A 1 126 ? 17.873 -9.842 -26.349 1.00 90.62 126 SER A O 1
ATOM 1011 N N . PHE A 1 127 ? 17.716 -9.782 -28.584 1.00 92.81 127 PHE A N 1
ATOM 1012 C CA . PHE A 1 127 ? 18.150 -11.159 -28.802 1.00 92.81 127 PHE A CA 1
ATOM 1013 C C . PHE A 1 127 ? 19.568 -11.383 -28.264 1.00 92.81 127 PHE A C 1
ATOM 1015 O O . PHE A 1 127 ? 19.792 -12.274 -27.448 1.00 92.81 127 PHE A O 1
ATOM 1022 N N . GLN A 1 128 ? 20.506 -10.506 -28.634 1.00 91.31 128 GLN A N 1
ATOM 1023 C CA . GLN A 1 128 ? 21.905 -10.568 -28.191 1.00 91.31 128 GLN A CA 1
ATOM 1024 C C . GLN A 1 128 ? 22.063 -10.411 -26.667 1.00 91.31 128 GLN A C 1
ATOM 1026 O O . GLN A 1 128 ? 23.010 -10.922 -26.060 1.00 91.31 128 GLN A O 1
ATOM 1031 N N . LEU A 1 129 ? 21.117 -9.726 -26.017 1.00 87.94 129 LEU A N 1
ATOM 1032 C CA . LEU A 1 129 ? 21.083 -9.610 -24.562 1.00 87.94 129 LEU A CA 1
ATOM 1033 C C . LEU A 1 129 ? 20.784 -10.955 -23.881 1.00 87.94 129 LEU A C 1
ATOM 1035 O O . LEU A 1 129 ? 21.319 -11.204 -22.800 1.00 87.94 129 LEU A O 1
ATOM 1039 N N . TYR A 1 130 ? 19.948 -11.798 -24.495 1.00 87.38 130 TYR A N 1
ATOM 1040 C CA . TYR A 1 130 ? 19.561 -13.114 -23.973 1.00 87.38 130 TYR A CA 1
ATOM 1041 C C . TYR A 1 130 ? 20.464 -14.264 -24.455 1.00 87.38 130 TYR A C 1
ATOM 1043 O O . TYR A 1 130 ? 20.585 -15.251 -23.733 1.00 87.38 130 TYR A O 1
ATOM 1051 N N . ASP A 1 131 ? 21.125 -14.134 -25.608 1.00 92.19 131 ASP A N 1
ATOM 1052 C CA . ASP A 1 131 ? 22.155 -15.063 -26.106 1.00 92.19 131 ASP A CA 1
ATOM 1053 C C . ASP A 1 131 ? 23.491 -14.830 -25.373 1.00 92.19 131 ASP A C 1
ATOM 1055 O O . ASP A 1 131 ? 24.391 -14.119 -25.837 1.00 92.19 131 ASP A O 1
ATOM 1059 N N . LEU A 1 132 ? 23.605 -15.383 -24.164 1.00 86.19 132 LEU A N 1
ATOM 1060 C CA . LEU A 1 132 ? 24.748 -15.192 -23.270 1.00 86.19 132 LEU A CA 1
ATOM 1061 C C . LEU A 1 132 ? 26.058 -15.696 -23.888 1.00 86.19 132 LEU A C 1
ATOM 1063 O O . LEU A 1 132 ? 27.101 -15.065 -23.700 1.00 86.19 132 LEU A O 1
ATOM 1067 N N . LYS A 1 133 ? 26.006 -16.790 -24.644 1.00 87.19 133 LYS A N 1
ATOM 1068 C CA . LYS A 1 133 ? 27.164 -17.409 -25.299 1.00 87.19 133 LYS A CA 1
ATOM 1069 C C . LYS A 1 133 ? 27.496 -16.812 -26.669 1.00 87.19 133 LYS A C 1
ATOM 1071 O O . LYS A 1 133 ? 28.531 -17.178 -27.220 1.00 87.19 133 LYS A O 1
ATOM 1076 N N . GLN A 1 134 ? 26.670 -15.904 -27.196 1.00 88.31 134 GLN A N 1
ATOM 1077 C CA . GLN A 1 134 ? 26.825 -15.286 -28.522 1.00 88.31 134 GLN A CA 1
ATOM 1078 C C . GLN A 1 134 ? 26.920 -16.319 -29.656 1.00 88.31 134 GLN A C 1
ATOM 1080 O O . GLN A 1 134 ? 27.701 -16.190 -30.599 1.00 88.31 134 GLN A O 1
ATOM 1085 N N . GLN A 1 135 ? 26.133 -17.384 -29.543 1.00 91.06 135 GLN A N 1
ATOM 1086 C CA . GLN A 1 135 ? 26.150 -18.524 -30.463 1.00 91.06 135 GLN A CA 1
ATOM 1087 C C . GLN A 1 135 ? 25.122 -18.395 -31.597 1.00 91.06 135 GLN A C 1
ATOM 1089 O O . GLN A 1 135 ? 25.088 -19.231 -32.502 1.00 91.06 135 GLN A O 1
ATOM 1094 N N . GLY A 1 136 ? 24.300 -17.343 -31.575 1.00 92.56 136 GLY A N 1
ATOM 1095 C CA . GLY A 1 136 ? 23.259 -17.083 -32.564 1.00 92.56 136 GLY A CA 1
ATOM 1096 C C . GLY A 1 136 ? 21.932 -17.784 -32.270 1.00 92.56 136 GLY A C 1
ATOM 1097 O O . GLY A 1 136 ? 21.051 -17.774 -33.129 1.00 92.56 136 GLY A O 1
ATOM 1098 N N . PHE A 1 137 ? 21.778 -18.371 -31.081 1.00 94.69 137 PHE A N 1
ATOM 1099 C CA . PHE A 1 137 ? 20.549 -18.990 -30.579 1.00 94.69 137 PHE A CA 1
ATOM 1100 C C . PHE A 1 137 ? 20.524 -18.954 -29.047 1.00 94.69 137 PHE A C 1
ATOM 1102 O O . PHE A 1 137 ? 21.575 -19.004 -28.412 1.00 94.69 137 PHE A O 1
ATOM 1109 N N . ILE A 1 138 ? 19.327 -18.899 -28.463 1.00 94.31 138 ILE A N 1
ATOM 1110 C CA . ILE A 1 138 ? 19.129 -18.865 -27.011 1.00 94.31 138 ILE A CA 1
ATOM 1111 C C . ILE A 1 138 ? 18.799 -20.276 -26.519 1.00 94.31 138 ILE A C 1
ATOM 1113 O O . ILE A 1 138 ? 17.818 -20.890 -26.941 1.00 94.31 138 ILE A O 1
ATOM 1117 N N . GLU A 1 139 ? 19.612 -20.788 -25.602 1.00 93.94 139 GLU A N 1
ATOM 1118 C CA . GLU A 1 139 ? 19.414 -22.080 -24.954 1.00 93.94 139 GLU A CA 1
ATOM 1119 C C . GLU A 1 139 ? 18.604 -21.963 -23.663 1.00 93.94 139 GLU A C 1
ATOM 1121 O O . GLU A 1 139 ? 18.599 -20.949 -22.957 1.00 93.94 139 GLU A O 1
ATOM 1126 N N . ARG A 1 140 ? 17.991 -23.084 -23.275 1.00 92.88 140 ARG A N 1
ATOM 1127 C CA . ARG A 1 140 ? 17.215 -23.209 -22.036 1.00 92.88 140 ARG A CA 1
ATOM 1128 C C . ARG A 1 140 ? 17.969 -22.718 -20.797 1.00 92.88 140 ARG A C 1
ATOM 1130 O O . ARG A 1 140 ? 17.407 -22.030 -19.943 1.00 92.88 140 ARG A O 1
ATOM 1137 N N . GLN A 1 141 ? 19.256 -23.047 -20.712 1.00 90.38 141 GLN A N 1
ATOM 1138 C CA . GLN A 1 141 ? 20.097 -22.667 -19.580 1.00 90.38 141 GLN A CA 1
ATOM 1139 C C . GLN A 1 141 ? 20.335 -21.151 -19.512 1.00 90.38 141 GLN A C 1
ATOM 1141 O O . GLN A 1 141 ? 20.449 -20.607 -18.415 1.00 90.38 141 GLN A O 1
ATOM 1146 N N . GLU A 1 142 ? 20.375 -20.463 -20.652 1.00 90.38 142 GLU A N 1
ATOM 1147 C CA . GLU A 1 142 ? 20.565 -19.011 -20.717 1.00 90.38 142 GLU A CA 1
ATOM 1148 C C . GLU A 1 142 ? 19.310 -18.290 -20.223 1.00 90.38 142 GLU A C 1
ATOM 1150 O O . GLU A 1 142 ? 19.394 -17.401 -19.373 1.00 90.38 142 GLU A O 1
ATOM 1155 N N . VAL A 1 143 ? 18.127 -18.763 -20.634 1.00 89.12 143 VAL A N 1
ATOM 1156 C CA . VAL A 1 143 ? 16.847 -18.278 -20.093 1.00 89.12 143 VAL A CA 1
ATOM 1157 C C . VAL A 1 143 ? 16.781 -18.506 -18.582 1.00 89.12 143 VAL A C 1
ATOM 1159 O O . VAL A 1 143 ? 16.453 -17.578 -17.839 1.00 89.12 143 VAL A O 1
ATOM 1162 N N . LYS A 1 144 ? 17.168 -19.695 -18.098 1.00 89.94 144 LYS A N 1
ATOM 1163 C CA . LYS A 1 144 ? 17.222 -19.998 -16.659 1.00 89.94 144 LYS A CA 1
ATOM 1164 C C . LYS A 1 144 ? 18.121 -19.028 -15.901 1.00 89.94 144 LYS A C 1
ATOM 1166 O O . LYS A 1 144 ? 17.700 -18.469 -14.889 1.00 89.94 144 LYS A O 1
ATOM 1171 N N . GLN A 1 145 ? 19.338 -18.801 -16.390 1.00 88.31 145 GLN A N 1
ATOM 1172 C CA . GLN A 1 145 ? 20.287 -17.870 -15.776 1.00 88.31 145 GLN A CA 1
ATOM 1173 C C . GLN A 1 145 ? 19.720 -16.449 -15.712 1.00 88.31 145 GLN A C 1
ATOM 1175 O O . GLN A 1 145 ? 19.796 -15.803 -14.666 1.00 88.31 145 GLN A O 1
ATOM 1180 N N . MET A 1 146 ? 19.075 -15.990 -16.784 1.00 84.75 146 MET A N 1
ATOM 1181 C CA . MET A 1 146 ? 18.458 -14.664 -16.844 1.00 84.75 146 MET A CA 1
ATOM 1182 C C . MET A 1 146 ? 17.261 -14.525 -15.893 1.00 84.75 146 MET A C 1
ATOM 1184 O O . MET A 1 146 ? 17.107 -13.487 -15.238 1.00 84.75 146 MET A O 1
ATOM 1188 N N . VAL A 1 147 ? 16.433 -15.566 -15.760 1.00 82.88 147 VAL A N 1
ATOM 1189 C CA . VAL A 1 147 ? 15.308 -15.606 -14.811 1.00 82.88 147 VAL A CA 1
ATOM 1190 C C . VAL A 1 147 ? 15.818 -15.592 -13.371 1.00 82.88 147 VAL A C 1
ATOM 1192 O O . VAL A 1 147 ? 15.390 -14.743 -12.590 1.00 82.88 147 VAL A O 1
ATOM 1195 N N . VAL A 1 148 ? 16.780 -16.453 -13.030 1.00 84.00 148 VAL A N 1
ATOM 1196 C CA . VAL A 1 148 ? 17.384 -16.517 -11.687 1.00 84.00 148 VAL A CA 1
ATOM 1197 C C . VAL A 1 148 ? 18.035 -15.184 -11.317 1.00 84.00 148 VAL A C 1
ATOM 1199 O O . VAL A 1 148 ? 17.771 -14.657 -10.236 1.00 84.00 148 VAL A O 1
ATOM 1202 N N . ALA A 1 149 ? 18.812 -14.585 -12.224 1.00 78.75 149 ALA A N 1
ATOM 1203 C CA . ALA A 1 149 ? 19.417 -13.272 -12.004 1.00 78.75 149 ALA A CA 1
ATOM 1204 C C . ALA A 1 149 ? 18.353 -12.183 -11.772 1.00 78.75 149 ALA A C 1
ATOM 1206 O O . ALA A 1 149 ? 18.491 -11.353 -10.874 1.00 78.75 149 ALA A O 1
ATOM 1207 N N . THR A 1 150 ? 17.250 -12.210 -12.527 1.00 73.06 150 THR A N 1
ATOM 1208 C CA . THR A 1 150 ? 16.143 -11.250 -12.367 1.00 73.06 150 THR A CA 1
ATOM 1209 C C . THR A 1 150 ? 15.417 -11.419 -11.030 1.00 73.06 150 THR A C 1
ATOM 1211 O O . THR A 1 150 ? 15.071 -10.426 -10.381 1.00 73.06 150 THR A O 1
ATOM 1214 N N . LEU A 1 151 ? 15.184 -12.662 -10.607 1.00 73.88 151 LEU A N 1
ATOM 1215 C CA . LEU A 1 151 ? 14.539 -12.998 -9.338 1.00 73.88 151 LEU A CA 1
ATOM 1216 C C . LEU A 1 151 ? 15.409 -12.575 -8.148 1.00 73.88 151 LEU A C 1
ATOM 1218 O O . LEU A 1 151 ? 14.920 -11.869 -7.262 1.00 73.88 151 LEU A O 1
ATOM 1222 N N . ALA A 1 152 ? 16.711 -12.876 -8.202 1.00 71.38 152 ALA A N 1
ATOM 1223 C CA . ALA A 1 152 ? 17.693 -12.451 -7.209 1.00 71.38 152 ALA A CA 1
ATOM 1224 C C . ALA A 1 152 ? 17.788 -10.916 -7.107 1.00 71.38 152 ALA A C 1
ATOM 1226 O O . ALA A 1 152 ? 17.751 -10.359 -6.009 1.00 71.38 152 ALA A O 1
ATOM 1227 N N . GLU A 1 153 ? 17.823 -10.199 -8.240 1.00 67.69 153 GLU A N 1
ATOM 1228 C CA . GLU A 1 153 ? 17.805 -8.726 -8.269 1.00 67.69 153 GLU A CA 1
ATOM 1229 C C . GLU A 1 153 ? 16.528 -8.128 -7.654 1.00 67.69 153 GLU A C 1
ATOM 1231 O O . GLU A 1 153 ? 16.570 -7.020 -7.100 1.00 67.69 153 GLU A O 1
ATOM 1236 N N . SER A 1 154 ? 15.409 -8.851 -7.765 1.00 60.50 154 SER A N 1
ATOM 1237 C CA . SER A 1 154 ? 14.081 -8.448 -7.288 1.00 60.50 154 SER A CA 1
ATOM 1238 C C . SER A 1 154 ? 13.780 -8.902 -5.856 1.00 60.50 154 SER A C 1
ATOM 1240 O O . SER A 1 154 ? 12.730 -8.545 -5.323 1.00 60.50 154 SER A O 1
ATOM 1242 N N . GLY A 1 155 ? 14.675 -9.677 -5.230 1.00 65.19 155 GLY A N 1
ATOM 1243 C CA . GLY A 1 155 ? 14.464 -10.259 -3.902 1.00 65.19 155 GLY A CA 1
ATOM 1244 C C . GLY A 1 155 ? 13.329 -11.287 -3.855 1.00 65.19 155 GLY A C 1
ATOM 1245 O O . GLY A 1 155 ? 12.743 -11.497 -2.796 1.00 65.19 155 GLY A O 1
ATOM 1246 N N . MET A 1 156 ? 12.977 -11.886 -4.996 1.00 61.88 156 MET A N 1
ATOM 1247 C CA . MET A 1 156 ? 12.006 -12.976 -5.076 1.00 61.88 156 MET A CA 1
ATOM 1248 C C . MET A 1 156 ? 12.756 -14.301 -5.139 1.00 61.88 156 MET A C 1
ATOM 1250 O O . MET A 1 156 ? 13.625 -14.468 -5.985 1.00 61.88 156 MET A O 1
ATOM 1254 N N . ASN A 1 157 ? 12.374 -15.254 -4.294 1.00 76.31 157 ASN A N 1
ATOM 1255 C CA . ASN A 1 157 ? 12.897 -16.615 -4.338 1.00 76.31 157 ASN A CA 1
ATOM 1256 C C . ASN A 1 157 ? 11.757 -17.542 -4.771 1.00 76.31 157 ASN A C 1
ATOM 1258 O O . ASN A 1 157 ? 10.747 -17.644 -4.074 1.00 76.31 157 ASN A O 1
ATOM 1262 N N . LEU A 1 158 ? 11.899 -18.170 -5.937 1.00 77.00 158 LEU A N 1
ATOM 1263 C CA . LEU A 1 158 ? 11.010 -19.230 -6.415 1.00 77.00 158 LEU A CA 1
ATOM 1264 C C . LEU A 1 158 ? 11.720 -20.575 -6.242 1.00 77.00 158 LEU A C 1
ATOM 1266 O O . LEU A 1 158 ? 12.950 -20.616 -6.238 1.00 77.00 158 LEU A O 1
ATOM 1270 N N . SER A 1 159 ? 10.962 -21.662 -6.087 1.00 87.56 159 SER A N 1
ATOM 1271 C CA . SER A 1 159 ? 11.552 -23.001 -6.135 1.00 87.56 159 SER A CA 1
ATOM 1272 C C . SER A 1 159 ? 12.056 -23.303 -7.546 1.00 87.56 159 SER A C 1
ATOM 1274 O O . SER A 1 159 ? 11.495 -22.815 -8.531 1.00 87.56 159 SER A O 1
ATOM 1276 N N . ASP A 1 160 ? 13.087 -24.143 -7.643 1.00 86.12 160 ASP A N 1
ATOM 1277 C CA . ASP A 1 160 ? 13.637 -24.572 -8.932 1.00 86.12 160 ASP A CA 1
ATOM 1278 C C . ASP A 1 160 ? 12.560 -25.198 -9.830 1.00 86.12 160 ASP A C 1
ATOM 1280 O O . ASP A 1 160 ? 12.540 -24.931 -11.025 1.00 86.12 160 ASP A O 1
ATOM 1284 N N . GLU A 1 161 ? 11.603 -25.936 -9.260 1.00 88.50 161 GLU A N 1
ATOM 1285 C CA . GLU A 1 161 ? 10.473 -26.525 -9.995 1.00 88.50 161 GLU A CA 1
ATOM 1286 C C . GLU A 1 161 ? 9.594 -25.470 -10.685 1.00 88.50 161 GLU A C 1
ATOM 1288 O O . GLU A 1 161 ? 9.209 -25.630 -11.843 1.00 88.50 161 GLU A O 1
ATOM 1293 N N . VAL A 1 162 ? 9.300 -24.358 -10.002 1.00 84.38 162 VAL A N 1
ATOM 1294 C CA . VAL A 1 162 ? 8.506 -23.263 -10.580 1.00 84.38 162 VAL A CA 1
ATOM 1295 C C . VAL A 1 162 ? 9.304 -22.542 -11.664 1.00 84.38 162 VAL A C 1
ATOM 1297 O O . VAL A 1 162 ? 8.739 -22.158 -12.687 1.00 84.38 162 VAL A O 1
ATOM 1300 N N . ILE A 1 163 ? 10.614 -22.374 -11.467 1.00 84.69 163 ILE A N 1
ATOM 1301 C CA . ILE A 1 163 ? 11.501 -21.777 -12.472 1.00 84.69 163 ILE A CA 1
ATOM 1302 C C . ILE A 1 163 ? 11.530 -22.649 -13.730 1.00 84.69 163 ILE A C 1
ATOM 1304 O O . ILE A 1 163 ? 11.340 -22.123 -14.824 1.00 84.69 163 ILE A O 1
ATOM 1308 N N . GLU A 1 164 ? 11.694 -23.965 -13.585 1.00 90.06 164 GLU A N 1
ATOM 1309 C CA . GLU A 1 164 ? 11.651 -24.899 -14.715 1.00 90.06 164 GLU A CA 1
ATOM 1310 C C . GLU A 1 164 ? 10.304 -24.848 -15.443 1.00 90.06 164 GLU A C 1
ATOM 1312 O O . GLU A 1 164 ? 10.292 -24.741 -16.665 1.00 90.06 164 GLU A O 1
ATOM 1317 N N . SER A 1 165 ? 9.182 -24.789 -14.717 1.00 87.38 165 SER A N 1
ATOM 1318 C CA . SER A 1 165 ? 7.852 -24.674 -15.333 1.00 87.38 165 SER A CA 1
ATOM 1319 C C . SER A 1 165 ? 7.668 -23.383 -16.145 1.00 87.38 165 SER A C 1
ATOM 1321 O O . SER A 1 165 ? 7.038 -23.396 -17.205 1.00 87.38 165 SER A O 1
ATOM 1323 N N . ILE A 1 166 ? 8.224 -22.257 -15.683 1.00 84.56 166 ILE A N 1
ATOM 1324 C CA . ILE A 1 166 ? 8.204 -20.994 -16.439 1.00 84.56 166 ILE A CA 1
ATOM 1325 C C . ILE A 1 166 ? 9.018 -21.136 -17.727 1.00 84.56 166 ILE A C 1
ATOM 1327 O O . ILE A 1 166 ? 8.594 -20.664 -18.785 1.00 84.56 166 ILE A O 1
ATOM 1331 N N . ILE A 1 167 ? 10.180 -21.782 -17.646 1.00 89.31 167 ILE A N 1
ATOM 1332 C CA . ILE A 1 167 ? 11.052 -21.988 -18.800 1.00 89.31 167 ILE A CA 1
ATOM 1333 C C . ILE A 1 167 ? 10.391 -22.939 -19.802 1.00 89.31 167 ILE A C 1
ATOM 1335 O O . ILE A 1 167 ? 10.401 -22.635 -20.991 1.00 89.31 167 ILE A O 1
ATOM 1339 N N . ASP A 1 168 ? 9.754 -24.019 -19.341 1.00 90.25 168 ASP A N 1
ATOM 1340 C CA . ASP A 1 168 ? 9.002 -24.953 -20.189 1.00 90.25 168 ASP A CA 1
ATOM 1341 C C . ASP A 1 168 ? 7.952 -24.231 -21.023 1.00 90.25 168 ASP A C 1
ATOM 1343 O O . ASP A 1 168 ? 7.977 -24.316 -22.247 1.00 90.25 168 ASP A O 1
ATOM 1347 N N . LYS A 1 169 ? 7.094 -23.438 -20.372 1.00 88.06 169 LYS A N 1
ATOM 1348 C CA . LYS A 1 169 ? 6.061 -22.655 -21.064 1.00 88.06 169 LYS A CA 1
ATOM 1349 C C . LYS A 1 169 ? 6.654 -21.634 -22.035 1.00 88.06 169 LYS A C 1
ATOM 1351 O O . LYS A 1 169 ? 6.083 -21.384 -23.089 1.00 88.06 169 LYS A O 1
ATOM 1356 N N . THR A 1 170 ? 7.800 -21.046 -21.686 1.00 88.12 170 THR A N 1
ATOM 1357 C CA . THR A 1 170 ? 8.491 -20.086 -22.559 1.00 88.12 170 THR A CA 1
ATOM 1358 C C . THR A 1 170 ? 8.985 -20.770 -23.833 1.00 88.12 170 THR A C 1
ATOM 1360 O O . THR A 1 170 ? 8.791 -20.236 -24.921 1.00 88.12 170 THR A O 1
ATOM 1363 N N . PHE A 1 171 ? 9.592 -21.953 -23.714 1.00 91.94 171 PHE A N 1
ATOM 1364 C CA . PHE A 1 171 ? 10.066 -22.721 -24.868 1.00 91.94 171 PHE A CA 1
ATOM 1365 C C . PHE A 1 171 ? 8.911 -23.291 -25.689 1.00 91.94 171 PHE A C 1
ATOM 1367 O O . PHE A 1 171 ? 8.966 -23.226 -26.907 1.00 91.94 171 PHE A O 1
ATOM 1374 N N . GLU A 1 172 ? 7.834 -23.751 -25.055 1.00 90.19 172 GLU A N 1
ATOM 1375 C CA . GLU A 1 172 ? 6.634 -24.224 -25.758 1.00 90.19 172 GLU A CA 1
ATOM 1376 C C . GLU A 1 172 ? 6.022 -23.141 -26.669 1.00 90.19 172 GLU A C 1
ATOM 1378 O O . GLU A 1 172 ? 5.475 -23.441 -27.729 1.00 90.19 172 GLU A O 1
ATOM 1383 N N . GLU A 1 173 ? 6.146 -21.868 -26.288 1.00 87.81 173 GLU A N 1
ATOM 1384 C CA . GLU A 1 173 ? 5.634 -20.738 -27.065 1.00 87.81 173 GLU A CA 1
ATOM 1385 C C . GLU A 1 173 ? 6.634 -20.168 -28.094 1.00 87.81 173 GLU A C 1
ATOM 1387 O O . GLU A 1 173 ? 6.228 -19.639 -29.145 1.00 87.81 173 GLU A O 1
ATOM 1392 N N . ALA A 1 174 ? 7.928 -20.222 -27.769 1.00 89.62 174 ALA A N 1
ATOM 1393 C CA . ALA A 1 174 ? 9.002 -19.600 -28.538 1.00 89.62 174 ALA A CA 1
ATOM 1394 C C . ALA A 1 174 ? 9.667 -20.549 -29.546 1.00 89.62 174 ALA A C 1
ATOM 1396 O O . ALA A 1 174 ? 9.863 -20.140 -30.687 1.00 89.62 174 ALA A O 1
ATOM 1397 N N . ASP A 1 175 ? 9.981 -21.784 -29.145 1.00 94.06 175 ASP A N 1
ATOM 1398 C CA . ASP A 1 175 ? 10.649 -22.808 -29.961 1.00 94.06 175 ASP A CA 1
ATOM 1399 C C . ASP A 1 175 ? 9.611 -23.534 -30.831 1.00 94.06 175 ASP A C 1
ATOM 1401 O O . ASP A 1 175 ? 9.069 -24.592 -30.499 1.00 94.06 175 ASP A O 1
ATOM 1405 N N . THR A 1 176 ? 9.287 -22.900 -31.955 1.00 91.00 176 THR A N 1
ATOM 1406 C CA . THR A 1 176 ? 8.322 -23.397 -32.942 1.00 91.00 176 THR A CA 1
ATOM 1407 C C . THR A 1 176 ? 8.873 -24.543 -33.786 1.00 91.00 176 THR A C 1
ATOM 1409 O O . THR A 1 176 ? 8.097 -25.314 -34.355 1.00 91.00 176 THR A O 1
ATOM 1412 N N . LYS A 1 177 ? 10.201 -24.644 -33.898 1.00 92.94 177 LYS A N 1
ATOM 1413 C CA . LYS A 1 177 ? 10.906 -25.704 -34.628 1.00 92.94 177 LYS A CA 1
ATOM 1414 C C . LYS A 1 177 ? 11.105 -26.957 -33.767 1.00 92.94 177 LYS A C 1
ATOM 1416 O O . LYS A 1 177 ? 11.375 -28.022 -34.324 1.00 92.94 177 LYS A O 1
ATOM 1421 N N . HIS A 1 178 ? 10.892 -26.850 -32.456 1.00 91.50 178 HIS A N 1
ATOM 1422 C CA . HIS A 1 178 ? 11.056 -27.901 -31.453 1.00 91.50 178 HIS A CA 1
ATOM 1423 C C . HIS A 1 178 ? 12.466 -28.507 -31.445 1.00 91.50 178 HIS A C 1
ATOM 1425 O O . HIS A 1 178 ? 12.632 -29.720 -31.273 1.00 91.50 178 HIS A O 1
ATOM 1431 N N . ASP A 1 179 ? 13.487 -27.677 -31.659 1.00 92.69 179 ASP A N 1
ATOM 1432 C CA . ASP A 1 179 ? 14.892 -28.099 -31.662 1.00 92.69 179 ASP A CA 1
ATOM 1433 C C . ASP A 1 179 ? 15.606 -27.841 -30.319 1.00 92.69 179 ASP A C 1
ATOM 1435 O O . ASP A 1 179 ? 16.787 -28.170 -30.154 1.00 92.69 179 ASP A O 1
ATOM 1439 N N . GLY A 1 180 ? 14.871 -27.319 -29.331 1.00 90.94 180 GLY A N 1
ATOM 1440 C CA . GLY A 1 180 ? 15.354 -26.998 -27.994 1.00 90.94 180 GLY A CA 1
ATOM 1441 C C . GLY A 1 180 ? 16.117 -25.676 -27.920 1.00 90.94 180 GLY A C 1
ATOM 1442 O O . GLY A 1 180 ? 16.784 -25.420 -26.909 1.00 90.94 180 GLY A O 1
ATOM 1443 N N . LYS A 1 181 ? 16.057 -24.851 -28.969 1.00 94.44 181 LYS A N 1
ATOM 1444 C CA . LYS A 1 181 ? 16.732 -23.559 -29.085 1.00 94.44 181 LYS A CA 1
ATOM 1445 C C . LYS A 1 181 ? 15.735 -22.510 -29.567 1.00 94.44 181 LYS A C 1
ATOM 1447 O O . LYS A 1 181 ? 14.705 -22.832 -30.131 1.00 94.44 181 LYS A O 1
ATOM 1452 N N . ILE A 1 182 ? 16.033 -21.242 -29.296 1.00 95.12 182 ILE A N 1
ATOM 1453 C CA . ILE A 1 182 ? 15.268 -20.120 -29.849 1.00 95.12 182 ILE A CA 1
ATOM 1454 C C . ILE A 1 182 ? 16.202 -19.355 -30.774 1.00 95.12 182 ILE A C 1
ATOM 1456 O O . ILE A 1 182 ? 17.152 -18.711 -30.314 1.00 95.12 182 ILE A O 1
ATOM 1460 N N . ASP A 1 183 ? 15.956 -19.437 -32.075 1.00 95.56 183 ASP A N 1
ATOM 1461 C CA . ASP A 1 183 ? 16.727 -18.679 -33.058 1.00 95.56 183 ASP A CA 1
ATOM 1462 C C . ASP A 1 183 ? 16.208 -17.239 -33.242 1.00 95.56 183 ASP A C 1
ATOM 1464 O O . ASP A 1 183 ? 15.241 -16.794 -32.614 1.00 95.56 183 ASP A O 1
ATOM 1468 N N . LYS A 1 184 ? 16.879 -16.463 -34.101 1.00 94.19 184 LYS A N 1
ATOM 1469 C CA . LYS A 1 184 ? 16.523 -15.057 -34.353 1.00 94.19 184 LYS A CA 1
ATOM 1470 C C . LYS A 1 184 ? 15.121 -14.881 -34.939 1.00 94.19 184 LYS A C 1
ATOM 1472 O O . LYS A 1 184 ? 14.458 -13.890 -34.631 1.00 94.19 184 LYS A O 1
ATOM 1477 N N . GLU A 1 185 ? 14.678 -15.792 -35.802 1.00 94.31 185 GLU A N 1
ATOM 1478 C CA . GLU A 1 185 ? 13.358 -15.713 -36.433 1.00 94.31 185 GLU A CA 1
ATOM 1479 C C . GLU A 1 185 ? 12.264 -16.025 -35.412 1.00 94.31 185 GLU A C 1
ATOM 1481 O O . GLU A 1 185 ? 11.264 -15.310 -35.324 1.00 94.31 185 GLU A O 1
ATOM 1486 N N . GLU A 1 186 ? 12.482 -17.047 -34.592 1.00 95.31 186 GLU A N 1
ATOM 1487 C CA . GLU A 1 186 ? 11.590 -17.437 -33.504 1.00 95.31 186 GLU A CA 1
ATOM 1488 C C . GLU A 1 186 ? 11.472 -16.350 -32.441 1.00 95.31 186 GLU A C 1
ATOM 1490 O O . GLU A 1 186 ? 10.360 -15.957 -32.073 1.00 95.31 186 GLU A O 1
ATOM 1495 N N . TRP A 1 187 ? 12.603 -15.773 -32.028 1.00 94.25 187 TRP A N 1
ATOM 1496 C CA . TRP A 1 187 ? 12.630 -14.626 -31.127 1.00 94.25 187 TRP A CA 1
ATOM 1497 C C . TRP A 1 187 ? 11.878 -13.428 -31.709 1.00 94.25 187 TRP A C 1
ATOM 1499 O O . TRP A 1 187 ? 11.045 -12.824 -31.031 1.00 94.25 187 TRP A O 1
ATOM 1509 N N . ARG A 1 188 ? 12.113 -13.097 -32.985 1.00 94.06 188 ARG A N 1
ATOM 1510 C CA . ARG A 1 188 ? 11.393 -12.016 -33.669 1.00 94.06 188 ARG A CA 1
ATOM 1511 C C . ARG A 1 188 ? 9.886 -12.262 -33.645 1.00 94.06 188 ARG A C 1
ATOM 1513 O O . ARG A 1 188 ? 9.128 -11.361 -33.286 1.00 94.06 188 ARG A O 1
ATOM 1520 N N . ASN A 1 189 ? 9.449 -13.473 -33.978 1.00 92.56 189 ASN A N 1
ATOM 1521 C CA . ASN A 1 189 ? 8.036 -13.848 -33.969 1.00 92.56 189 ASN A CA 1
ATOM 1522 C C . ASN A 1 189 ? 7.431 -13.796 -32.560 1.00 92.56 189 ASN A C 1
ATOM 1524 O O . ASN A 1 189 ? 6.281 -13.380 -32.397 1.00 92.56 189 ASN A O 1
ATOM 1528 N N . LEU A 1 190 ? 8.184 -14.197 -31.535 1.00 90.62 190 LEU A N 1
ATOM 1529 C CA . LEU A 1 190 ? 7.771 -14.094 -30.137 1.00 90.62 190 LEU A CA 1
ATOM 1530 C C . LEU A 1 190 ? 7.593 -12.630 -29.715 1.00 90.62 190 LEU A C 1
ATOM 1532 O O . LEU A 1 190 ? 6.563 -12.266 -29.154 1.00 90.62 190 LEU A O 1
ATOM 1536 N N . VAL A 1 191 ? 8.556 -11.768 -30.039 1.00 90.44 191 VAL A N 1
ATOM 1537 C CA . VAL A 1 191 ? 8.528 -10.344 -29.687 1.00 90.44 191 VAL A CA 1
ATOM 1538 C C . VAL A 1 191 ? 7.422 -9.582 -30.419 1.00 90.44 191 VAL A C 1
ATOM 1540 O O . VAL A 1 191 ? 6.781 -8.716 -29.826 1.00 90.44 191 VAL A O 1
ATOM 1543 N N . VAL A 1 192 ? 7.154 -9.907 -31.685 1.00 89.75 192 VAL A N 1
ATOM 1544 C CA . VAL A 1 192 ? 6.041 -9.305 -32.438 1.00 89.75 192 VAL A CA 1
ATOM 1545 C C . VAL A 1 192 ? 4.689 -9.695 -31.831 1.00 89.75 192 VAL A C 1
ATOM 1547 O O . VAL A 1 192 ? 3.799 -8.848 -31.745 1.00 89.75 192 VAL A O 1
ATOM 1550 N N . ARG A 1 193 ? 4.539 -10.944 -31.365 1.00 87.88 193 ARG A N 1
ATOM 1551 C CA . ARG A 1 193 ? 3.343 -11.404 -30.635 1.00 87.88 193 ARG A CA 1
ATOM 1552 C C . ARG A 1 193 ? 3.227 -10.761 -29.251 1.00 87.88 193 ARG A C 1
ATOM 1554 O O . ARG A 1 193 ? 2.123 -10.416 -28.837 1.00 87.88 193 ARG A O 1
ATOM 1561 N N . HIS A 1 194 ? 4.360 -10.525 -28.587 1.00 86.75 194 HIS A N 1
ATOM 1562 C CA . HIS A 1 194 ? 4.440 -9.950 -27.242 1.00 86.75 194 HIS A CA 1
ATOM 1563 C C . HIS A 1 194 ? 5.334 -8.702 -27.179 1.00 86.75 194 HIS A C 1
ATOM 1565 O O . HIS A 1 194 ? 6.426 -8.743 -26.600 1.00 86.75 194 HIS A O 1
ATOM 1571 N N . PRO A 1 195 ? 4.866 -7.536 -27.674 1.00 84.62 195 PRO A N 1
ATOM 1572 C CA . PRO A 1 195 ? 5.668 -6.307 -27.698 1.00 84.62 195 PRO A CA 1
ATOM 1573 C C . PRO A 1 195 ? 6.144 -5.833 -26.316 1.00 84.62 195 PRO A C 1
ATOM 1575 O O . PRO A 1 195 ? 7.093 -5.056 -26.205 1.00 84.62 195 PRO A O 1
ATOM 1578 N N . SER A 1 196 ? 5.513 -6.307 -25.234 1.00 77.88 196 SER A N 1
ATOM 1579 C CA . SER A 1 196 ? 5.939 -6.044 -23.857 1.00 77.88 196 SER A CA 1
ATOM 1580 C C . SER A 1 196 ? 7.351 -6.542 -23.542 1.00 77.88 196 SER A C 1
ATOM 1582 O O . SER A 1 196 ? 7.977 -5.977 -22.644 1.00 77.88 196 SER A O 1
ATOM 1584 N N . LEU A 1 197 ? 7.877 -7.527 -24.282 1.00 78.00 197 LEU A N 1
ATOM 1585 C CA . LEU A 1 197 ? 9.261 -7.998 -24.143 1.00 78.00 197 LEU A CA 1
ATOM 1586 C C . LEU A 1 197 ? 10.281 -6.884 -24.440 1.00 78.00 197 LEU A C 1
ATOM 1588 O O . LEU A 1 197 ? 11.338 -6.824 -23.817 1.00 78.00 197 LEU A O 1
ATOM 1592 N N . LEU A 1 198 ? 9.919 -5.919 -25.293 1.00 80.88 198 LEU A N 1
ATOM 1593 C CA . LEU A 1 198 ? 10.747 -4.754 -25.621 1.00 80.88 198 LEU A CA 1
ATOM 1594 C C . LEU A 1 198 ? 10.425 -3.510 -24.793 1.00 80.88 198 LEU A C 1
ATOM 1596 O O . LEU A 1 198 ? 10.994 -2.445 -25.040 1.00 80.88 198 LEU A O 1
ATOM 1600 N N . LYS A 1 199 ? 9.543 -3.595 -23.789 1.00 72.19 199 LYS A N 1
ATOM 1601 C CA . LYS A 1 199 ? 9.140 -2.431 -22.972 1.00 72.19 199 LYS A CA 1
ATOM 1602 C C . LYS A 1 199 ? 10.339 -1.700 -22.354 1.00 72.19 199 LYS A C 1
ATOM 1604 O O . LYS A 1 199 ? 10.303 -0.490 -22.146 1.00 72.19 199 LYS A O 1
ATOM 1609 N N . ASN A 1 200 ? 11.397 -2.451 -22.083 1.00 69.38 200 ASN A N 1
ATOM 1610 C CA . ASN A 1 200 ? 12.644 -1.994 -21.490 1.00 69.38 200 ASN A CA 1
ATOM 1611 C C . ASN A 1 200 ? 13.664 -1.480 -22.539 1.00 69.38 200 ASN A C 1
ATOM 1613 O O . ASN A 1 200 ? 14.571 -0.734 -22.195 1.00 69.38 200 ASN A O 1
ATOM 1617 N N . MET A 1 201 ? 13.459 -1.755 -23.829 1.00 79.88 201 MET A N 1
ATOM 1618 C CA . MET A 1 201 ? 14.316 -1.327 -24.947 1.00 79.88 201 MET A CA 1
ATOM 1619 C C . MET A 1 201 ? 14.004 0.086 -25.470 1.00 79.88 201 MET A C 1
ATOM 1621 O O . MET A 1 201 ? 14.455 0.476 -26.547 1.00 79.88 201 MET A O 1
ATOM 1625 N N . THR A 1 202 ? 13.188 0.866 -24.755 1.00 81.81 202 THR A N 1
ATOM 1626 C CA . THR A 1 202 ? 12.822 2.229 -25.165 1.00 81.81 202 THR A CA 1
ATOM 1627 C C . THR A 1 202 ? 12.946 3.218 -24.015 1.00 81.81 202 THR A C 1
ATOM 1629 O O . THR A 1 202 ? 12.292 3.098 -22.979 1.00 81.81 202 THR A O 1
ATOM 1632 N N . LEU A 1 203 ? 13.758 4.248 -24.235 1.00 79.19 203 LEU A N 1
ATOM 1633 C CA . LEU A 1 203 ? 14.121 5.263 -23.260 1.00 79.19 203 LEU A CA 1
ATOM 1634 C C . LEU A 1 203 ? 13.564 6.630 -23.686 1.00 79.19 203 LEU A C 1
ATOM 1636 O O . LEU A 1 203 ? 14.157 7.356 -24.477 1.00 79.19 203 LEU A O 1
ATOM 1640 N N . GLN A 1 204 ? 12.391 6.987 -23.154 1.00 77.06 204 GLN A N 1
ATOM 1641 C CA . GLN A 1 204 ? 11.599 8.144 -23.613 1.00 77.06 204 GLN A CA 1
ATOM 1642 C C . GLN A 1 204 ? 12.313 9.504 -23.514 1.00 77.06 204 GLN A C 1
ATOM 1644 O O . GLN A 1 204 ? 12.063 10.390 -24.325 1.00 77.06 204 GLN A O 1
ATOM 1649 N N . TYR A 1 205 ? 13.217 9.687 -22.553 1.00 72.38 205 TYR A N 1
ATOM 1650 C CA . TYR A 1 205 ? 13.956 10.944 -22.366 1.00 72.38 205 TYR A CA 1
ATOM 1651 C C . TYR A 1 205 ? 15.001 11.208 -23.453 1.00 72.38 205 TYR A C 1
ATOM 1653 O O . TYR A 1 205 ? 15.411 12.356 -23.605 1.00 72.38 205 TYR A O 1
ATOM 1661 N N . LEU A 1 206 ? 15.414 10.192 -24.224 1.00 76.38 206 LEU A N 1
ATOM 1662 C CA . LEU A 1 206 ? 16.378 10.384 -25.309 1.00 76.38 206 LEU A CA 1
ATOM 1663 C C . LEU A 1 206 ? 15.822 11.326 -26.393 1.00 76.38 206 LEU A C 1
ATOM 1665 O O . LEU A 1 206 ? 16.583 12.080 -26.977 1.00 76.38 206 LEU A O 1
ATOM 1669 N N . LYS A 1 207 ? 14.490 11.387 -26.547 1.00 73.62 207 LYS A N 1
ATOM 1670 C CA . LYS A 1 207 ? 13.777 12.316 -27.443 1.00 73.62 207 LYS A CA 1
ATOM 1671 C C . LYS A 1 207 ? 13.906 13.797 -27.046 1.00 73.62 207 LYS A C 1
ATOM 1673 O O . LYS A 1 207 ? 13.532 14.685 -27.807 1.00 73.62 207 LYS A O 1
ATOM 1678 N N . HIS A 1 208 ? 14.336 14.081 -25.816 1.00 65.94 208 HIS A N 1
ATOM 1679 C CA . HIS A 1 208 ? 14.337 15.428 -25.238 1.00 65.94 208 HIS A CA 1
ATOM 1680 C C . HIS A 1 208 ? 15.737 15.939 -24.885 1.00 65.94 208 HIS A C 1
ATOM 1682 O O . HIS A 1 208 ? 15.846 16.987 -24.244 1.00 65.94 208 HIS A O 1
ATOM 1688 N N . LEU A 1 209 ? 16.794 15.244 -25.317 1.00 64.06 209 LEU A N 1
ATOM 1689 C CA . LEU A 1 209 ? 18.182 15.602 -25.013 1.00 64.06 209 LEU A CA 1
ATOM 1690 C C . LEU A 1 209 ? 18.538 17.030 -25.475 1.00 64.06 209 LEU A C 1
ATOM 1692 O O . LEU A 1 209 ? 19.165 17.765 -24.717 1.00 64.06 209 LEU A O 1
ATOM 1696 N N . GLY A 1 210 ? 18.056 17.471 -26.645 1.00 51.97 210 GLY A N 1
ATOM 1697 C CA . GLY A 1 210 ? 18.300 18.831 -27.161 1.00 51.97 210 GLY A CA 1
ATOM 1698 C C . GLY A 1 210 ? 17.350 19.928 -26.640 1.00 51.97 210 GLY A C 1
ATOM 1699 O O . GLY A 1 210 ? 17.705 21.107 -26.600 1.00 51.97 210 GLY A O 1
ATOM 1700 N N . ALA A 1 211 ? 16.138 19.574 -26.197 1.00 49.31 211 ALA A N 1
ATOM 1701 C CA . ALA A 1 211 ? 15.097 20.548 -25.839 1.00 49.31 211 ALA A CA 1
ATOM 1702 C C . ALA A 1 211 ? 15.331 21.236 -24.480 1.00 49.31 211 ALA A C 1
ATOM 1704 O O . ALA A 1 211 ? 14.896 22.370 -24.278 1.00 49.31 211 ALA A O 1
ATOM 1705 N N . ALA A 1 212 ? 16.047 20.583 -23.559 1.00 45.38 212 ALA A N 1
ATOM 1706 C CA . ALA A 1 212 ? 16.346 21.132 -22.235 1.00 45.38 212 ALA A CA 1
ATOM 1707 C C . ALA A 1 212 ? 17.257 22.378 -22.276 1.00 45.38 212 ALA A C 1
ATOM 1709 O O . ALA A 1 212 ? 17.238 23.180 -21.340 1.00 45.38 212 ALA A O 1
ATOM 1710 N N . SER A 1 213 ? 17.997 22.585 -23.372 1.00 39.91 213 SER A N 1
ATOM 1711 C CA . SER A 1 213 ? 18.911 23.722 -23.529 1.00 39.91 213 SER A CA 1
ATOM 1712 C C . SER A 1 213 ? 18.232 24.996 -24.071 1.00 39.91 213 SER A C 1
ATOM 1714 O O . SER A 1 213 ? 18.562 26.117 -23.678 1.00 39.91 213 SER A O 1
ATOM 1716 N N . LEU A 1 214 ? 17.197 24.860 -24.910 1.00 35.97 214 LEU A N 1
ATOM 1717 C CA . LEU A 1 214 ? 16.589 25.994 -25.628 1.00 35.97 214 LEU A CA 1
ATOM 1718 C C . LEU A 1 214 ? 15.688 26.891 -24.756 1.00 35.97 214 LEU A C 1
ATOM 1720 O O . LEU A 1 214 ? 15.512 28.072 -25.056 1.00 35.97 214 LEU A O 1
ATOM 1724 N N . THR A 1 215 ? 15.155 26.386 -23.641 1.00 33.53 215 THR A N 1
ATOM 1725 C CA . THR A 1 215 ? 14.216 27.139 -22.784 1.00 33.53 215 THR A CA 1
ATOM 1726 C C . THR A 1 215 ? 14.851 28.225 -21.903 1.00 33.53 215 THR A C 1
ATOM 1728 O O . THR A 1 215 ? 14.117 29.037 -21.343 1.00 33.53 215 THR A O 1
ATOM 1731 N N . LYS A 1 216 ? 16.188 28.303 -21.781 1.00 32.84 216 LYS A N 1
ATOM 1732 C CA . LYS A 1 216 ? 16.873 29.331 -20.960 1.00 32.84 216 LYS A CA 1
ATOM 1733 C C . LYS A 1 216 ? 17.568 30.444 -21.753 1.00 32.84 216 LYS A C 1
ATOM 1735 O O . LYS A 1 216 ? 17.778 31.524 -21.198 1.00 32.84 216 LYS A O 1
ATOM 1740 N N . CYS A 1 217 ? 17.853 30.261 -23.046 1.00 28.94 217 CYS A N 1
ATOM 1741 C CA . CYS A 1 217 ? 18.449 31.326 -23.868 1.00 28.94 217 CYS A CA 1
ATOM 1742 C C . CYS A 1 217 ? 17.513 32.532 -24.079 1.00 28.94 217 CYS A C 1
ATOM 1744 O O . CYS A 1 217 ? 17.993 33.643 -24.299 1.00 28.94 217 CYS A O 1
ATOM 1746 N N . ALA A 1 218 ? 16.193 32.365 -23.936 1.00 32.09 218 ALA A N 1
ATOM 1747 C CA . ALA A 1 218 ? 15.237 33.471 -24.044 1.00 32.09 218 ALA A CA 1
ATOM 1748 C C . ALA A 1 218 ? 15.210 34.404 -22.811 1.00 32.09 218 ALA A C 1
ATOM 1750 O O . ALA A 1 218 ? 14.756 35.541 -22.927 1.00 32.09 218 ALA A O 1
ATOM 1751 N N . SER A 1 219 ? 15.722 33.977 -21.646 1.00 33.94 219 SER A N 1
ATOM 1752 C CA . SER A 1 219 ? 15.697 34.771 -20.402 1.00 33.94 219 SER A CA 1
ATOM 1753 C C . SER A 1 219 ? 17.052 35.365 -19.995 1.00 33.94 219 SER A C 1
ATOM 1755 O O . SER A 1 219 ? 17.151 36.004 -18.950 1.00 33.94 219 SER A O 1
ATOM 1757 N N . ALA A 1 220 ? 18.103 35.184 -20.800 1.00 29.55 220 ALA A N 1
ATOM 1758 C CA . ALA A 1 220 ? 19.458 35.649 -20.500 1.00 29.55 220 ALA A CA 1
ATOM 1759 C C . ALA A 1 220 ? 19.907 36.806 -21.417 1.00 29.55 220 ALA A C 1
ATOM 1761 O O . ALA A 1 220 ? 20.938 36.728 -22.077 1.00 29.55 220 ALA A O 1
ATOM 1762 N N . ARG A 1 221 ? 19.171 37.926 -21.432 1.00 26.03 221 ARG A N 1
ATOM 1763 C CA . ARG A 1 221 ? 19.765 39.232 -21.781 1.00 26.03 221 ARG A CA 1
ATOM 1764 C C . ARG A 1 221 ? 20.085 39.976 -20.487 1.00 26.03 221 ARG A C 1
ATOM 1766 O O . ARG A 1 221 ? 19.199 40.562 -19.875 1.00 26.03 221 ARG A O 1
ATOM 1773 N N . ARG A 1 222 ? 21.352 39.952 -20.058 1.00 27.33 222 ARG A N 1
ATOM 1774 C CA . ARG A 1 222 ? 21.857 40.912 -19.062 1.00 27.33 222 ARG A CA 1
ATOM 1775 C C . ARG A 1 222 ? 22.104 42.262 -19.752 1.00 27.33 222 ARG A C 1
ATOM 1777 O O . ARG A 1 222 ? 22.655 42.262 -20.853 1.00 27.33 222 ARG A O 1
ATOM 1784 N N . PRO A 1 223 ? 21.741 43.401 -19.137 1.00 27.50 223 PRO A N 1
ATOM 1785 C CA . PRO A 1 223 ? 22.115 44.712 -19.650 1.00 27.50 223 PRO A CA 1
ATOM 1786 C C . PRO A 1 223 ? 23.622 44.935 -19.463 1.00 27.50 223 PRO A C 1
ATOM 1788 O O . PRO A 1 223 ? 24.191 44.615 -18.419 1.00 27.50 223 PRO A O 1
ATOM 1791 N N . THR A 1 224 ? 24.271 45.479 -20.490 1.00 27.20 224 THR A N 1
ATOM 1792 C CA . THR A 1 224 ? 25.673 45.900 -20.456 1.00 27.20 224 THR A CA 1
ATOM 1793 C C . THR A 1 224 ? 25.873 47.063 -19.488 1.00 27.20 224 THR A C 1
ATOM 1795 O O . THR A 1 224 ? 25.040 47.963 -19.377 1.00 27.20 224 THR A O 1
ATOM 1798 N N . ALA A 1 225 ? 27.013 47.049 -18.802 1.00 28.17 225 ALA A N 1
ATOM 1799 C CA . ALA A 1 225 ? 27.458 48.093 -17.895 1.00 28.17 225 ALA A CA 1
ATOM 1800 C C . ALA A 1 225 ? 27.711 49.419 -18.639 1.00 28.17 225 ALA A C 1
ATOM 1802 O O . ALA A 1 225 ? 28.815 49.689 -19.092 1.00 28.17 225 ALA A O 1
ATOM 1803 N N . SER A 1 226 ? 26.687 50.267 -18.741 1.00 30.45 226 SER A N 1
ATOM 1804 C CA . SER A 1 226 ? 26.856 51.709 -18.966 1.00 30.45 226 SER A CA 1
ATOM 1805 C C . SER A 1 226 ? 25.683 52.508 -18.391 1.00 30.45 226 SER A C 1
ATOM 1807 O O . SER A 1 226 ? 25.087 53.346 -19.064 1.00 30.45 226 SER A O 1
ATOM 1809 N N . THR A 1 227 ? 25.276 52.241 -17.148 1.00 27.55 227 THR A N 1
ATOM 1810 C CA . THR A 1 227 ? 24.374 53.162 -16.422 1.00 27.55 227 THR A CA 1
ATOM 1811 C C . THR A 1 227 ? 24.472 53.007 -14.904 1.00 27.55 227 THR A C 1
ATOM 1813 O O . THR A 1 227 ? 23.480 53.034 -14.188 1.00 27.55 227 THR A O 1
ATOM 1816 N N . ALA A 1 228 ? 25.692 52.874 -14.384 1.00 26.67 228 ALA A N 1
ATOM 1817 C CA . ALA A 1 228 ? 25.979 53.011 -12.957 1.00 26.67 228 ALA A CA 1
ATOM 1818 C C . ALA A 1 228 ? 26.456 54.439 -12.626 1.00 26.67 228 ALA A C 1
ATOM 1820 O O . ALA A 1 228 ? 27.486 54.605 -11.994 1.00 26.67 228 ALA A O 1
ATOM 1821 N N . VAL A 1 229 ? 25.731 55.476 -13.072 1.00 29.72 229 VAL A N 1
ATOM 1822 C CA . VAL A 1 229 ? 25.834 56.856 -12.544 1.00 29.72 229 VAL A CA 1
ATOM 1823 C C . VAL A 1 229 ? 24.469 57.542 -12.680 1.00 29.72 229 VAL A C 1
ATOM 1825 O O . VAL A 1 229 ? 24.262 58.391 -13.538 1.00 29.72 229 VAL A O 1
ATOM 1828 N N . ARG A 1 230 ? 23.493 57.101 -11.883 1.00 29.81 230 ARG A N 1
ATOM 1829 C CA . ARG A 1 230 ? 22.308 57.853 -11.414 1.00 29.81 230 ARG A CA 1
ATOM 1830 C C . ARG A 1 230 ? 21.450 56.862 -10.634 1.00 29.81 230 ARG A C 1
ATOM 1832 O O . ARG A 1 230 ? 20.99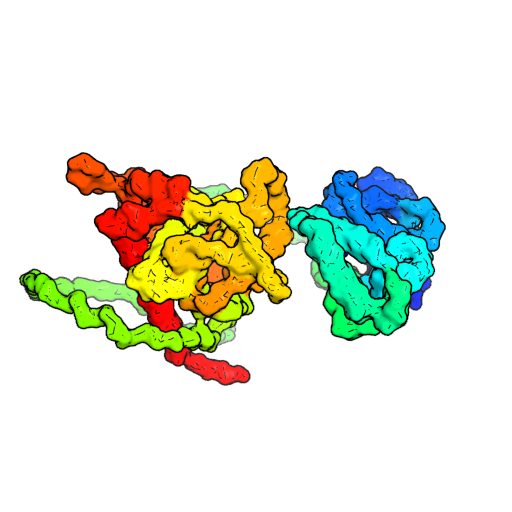2 55.886 -11.211 1.00 29.81 230 ARG A O 1
ATOM 1839 N N . ARG A 1 231 ? 21.232 57.147 -9.346 1.00 26.67 231 ARG A N 1
ATOM 1840 C CA . ARG A 1 231 ? 20.659 56.290 -8.277 1.00 26.67 231 ARG A CA 1
ATOM 1841 C C . ARG A 1 231 ? 21.682 55.689 -7.306 1.00 26.67 231 ARG A C 1
ATOM 1843 O O . ARG A 1 231 ? 21.463 54.643 -6.717 1.00 26.67 231 ARG A O 1
ATOM 1850 N N . ALA A 1 232 ? 22.745 56.444 -7.039 1.00 28.52 232 ALA A N 1
ATOM 1851 C CA . ALA A 1 232 ? 23.139 56.700 -5.659 1.00 28.52 232 ALA A CA 1
ATOM 1852 C C . ALA A 1 232 ? 22.226 57.816 -5.110 1.00 28.52 232 ALA A C 1
ATOM 1854 O O . ALA A 1 232 ? 22.430 58.982 -5.432 1.00 28.52 232 ALA A O 1
ATOM 1855 N N . ALA A 1 233 ? 21.162 57.430 -4.403 1.00 27.69 233 ALA A N 1
ATOM 1856 C CA . ALA A 1 233 ? 20.390 58.228 -3.440 1.00 27.69 233 ALA A CA 1
ATOM 1857 C C . ALA A 1 233 ? 19.246 57.332 -2.934 1.00 27.69 233 ALA A C 1
ATOM 1859 O O . ALA A 1 233 ? 18.296 57.087 -3.673 1.00 27.69 233 ALA A O 1
ATOM 1860 N N . GLY A 1 234 ? 19.367 56.798 -1.715 1.00 24.97 234 GLY A N 1
ATOM 1861 C CA . GLY A 1 234 ? 18.321 55.970 -1.099 1.00 24.97 234 GLY A CA 1
ATOM 1862 C C . GLY A 1 234 ? 18.787 54.627 -0.535 1.00 24.97 234 GLY A C 1
ATOM 1863 O O . GLY A 1 234 ? 18.041 53.658 -0.580 1.00 24.97 234 GLY A O 1
ATOM 1864 N N . ALA A 1 235 ? 20.010 54.546 -0.014 1.00 21.91 235 ALA A N 1
ATOM 1865 C CA . ALA A 1 235 ? 20.267 53.661 1.117 1.00 21.91 235 ALA A CA 1
ATOM 1866 C C . ALA A 1 235 ? 19.966 54.444 2.407 1.00 21.91 235 ALA A C 1
ATOM 1868 O O . ALA A 1 235 ? 20.114 55.664 2.419 1.00 21.91 235 ALA A O 1
ATOM 1869 N N . LEU A 1 236 ? 19.627 53.718 3.473 1.00 22.50 236 LEU A N 1
ATOM 1870 C CA . LEU A 1 236 ? 19.322 54.169 4.838 1.00 22.50 236 LEU A CA 1
ATOM 1871 C C . LEU A 1 236 ? 17.890 54.668 5.090 1.00 22.50 236 LEU A C 1
ATOM 1873 O O . LEU A 1 236 ? 17.586 55.849 4.975 1.00 22.50 236 LEU A O 1
ATOM 1877 N N . SER A 1 237 ? 17.034 53.782 5.601 1.00 21.92 237 SER A N 1
ATOM 1878 C CA . SER A 1 237 ? 16.671 53.818 7.030 1.00 21.92 237 SER A CA 1
ATOM 1879 C C . SER A 1 237 ? 15.644 52.733 7.392 1.00 21.92 237 SER A C 1
ATOM 1881 O O . SER A 1 237 ? 14.573 52.632 6.809 1.00 21.92 237 SER A O 1
ATOM 1883 N N . CYS A 1 238 ? 16.011 51.964 8.417 1.00 21.39 238 CYS A N 1
ATOM 1884 C CA . CYS A 1 238 ? 15.132 51.407 9.444 1.00 21.39 238 CYS A CA 1
ATOM 1885 C C . CYS A 1 238 ? 14.229 50.203 9.113 1.00 21.39 238 CYS A C 1
ATOM 1887 O O . CYS A 1 238 ? 13.040 50.320 8.834 1.00 21.39 238 CYS A O 1
ATOM 1889 N N . LEU A 1 239 ? 14.770 49.018 9.428 1.00 23.17 239 LEU A N 1
ATOM 1890 C CA . LEU A 1 239 ? 14.133 48.188 10.455 1.00 23.17 239 LEU A CA 1
ATOM 1891 C C . LEU A 1 239 ? 13.878 49.040 11.714 1.00 23.17 239 LEU A C 1
ATOM 1893 O O . LEU A 1 239 ? 14.839 49.602 12.232 1.00 23.17 239 LEU A O 1
ATOM 1897 N N . ALA A 1 240 ? 12.637 49.097 12.208 1.00 22.58 240 ALA A N 1
ATOM 1898 C CA . ALA A 1 240 ? 12.267 48.986 13.630 1.00 22.58 240 ALA A CA 1
ATOM 1899 C C . ALA A 1 240 ? 10.830 49.481 13.891 1.00 22.58 240 ALA A C 1
ATOM 1901 O O . ALA A 1 240 ? 10.387 50.469 13.319 1.00 22.58 240 ALA A O 1
ATOM 1902 N N . ALA A 1 241 ? 10.193 48.829 14.868 1.00 24.00 241 ALA A N 1
ATOM 1903 C CA . ALA A 1 241 ? 9.084 49.308 15.696 1.00 24.00 241 ALA A CA 1
ATOM 1904 C C . ALA A 1 241 ? 7.647 49.248 15.136 1.00 24.00 241 ALA A C 1
ATOM 1906 O O . ALA A 1 241 ? 7.108 50.172 14.538 1.00 24.00 241 ALA A O 1
ATOM 1907 N N . THR A 1 242 ? 6.968 48.169 15.529 1.00 25.83 242 THR A N 1
ATOM 1908 C CA . THR A 1 242 ? 5.644 48.222 16.168 1.00 25.83 242 THR A CA 1
ATOM 1909 C C . THR A 1 242 ? 5.513 49.403 17.140 1.00 25.83 242 THR A C 1
ATOM 1911 O O . THR A 1 242 ? 6.220 49.409 18.145 1.00 25.83 242 THR A O 1
ATOM 1914 N N . ALA A 1 243 ? 4.584 50.335 16.889 1.00 24.56 243 ALA A N 1
ATOM 1915 C CA . ALA A 1 243 ? 3.714 50.975 17.891 1.00 24.56 243 ALA A CA 1
ATOM 1916 C C . ALA A 1 243 ? 2.807 52.066 17.271 1.00 24.56 243 ALA A C 1
ATOM 1918 O O . ALA A 1 243 ? 3.274 52.907 16.515 1.00 24.56 243 ALA A O 1
ATOM 1919 N N . ALA A 1 244 ? 1.554 52.091 17.743 1.00 24.14 244 ALA A N 1
ATOM 1920 C CA . ALA A 1 244 ? 0.622 53.228 17.826 1.00 24.14 244 ALA A CA 1
ATOM 1921 C C . ALA A 1 244 ? -0.215 53.670 16.592 1.00 24.14 244 ALA A C 1
ATOM 1923 O O . ALA A 1 244 ? 0.205 53.643 15.445 1.00 24.14 244 ALA A O 1
ATOM 1924 N N . GLN A 1 245 ? -1.463 54.037 16.920 1.00 23.48 245 GLN A N 1
ATOM 1925 C CA . GLN A 1 245 ? -2.647 54.408 16.117 1.00 23.48 245 GLN A CA 1
ATOM 1926 C C . GLN A 1 245 ? -2.563 55.842 15.491 1.00 23.48 245 GLN A C 1
ATOM 1928 O O . GLN A 1 245 ? -1.497 56.443 15.545 1.00 23.48 245 GLN A O 1
ATOM 1933 N N . PRO A 1 246 ? -3.676 56.517 15.097 1.00 35.19 246 PRO A N 1
ATOM 1934 C CA . PRO A 1 246 ? -4.538 56.346 13.914 1.00 35.19 246 PRO A CA 1
ATOM 1935 C C . PRO A 1 246 ? -4.687 57.651 13.071 1.00 35.19 246 PRO A C 1
ATOM 1937 O O . PRO A 1 246 ? -4.431 58.748 13.555 1.00 35.19 246 PRO A O 1
ATOM 1940 N N . GLY A 1 247 ? -5.262 57.559 11.860 1.00 24.94 247 GLY A N 1
ATOM 1941 C CA . GLY A 1 247 ? -6.076 58.648 11.282 1.00 24.94 247 GLY A CA 1
ATOM 1942 C C . GLY A 1 247 ? -5.576 59.384 10.022 1.00 24.94 247 GLY A C 1
ATOM 1943 O O . GLY A 1 247 ? -4.407 59.709 9.880 1.00 24.94 247 GLY A O 1
ATOM 1944 N N . VAL A 1 248 ? -6.576 59.747 9.200 1.00 27.12 248 VAL A N 1
ATOM 1945 C CA . VAL A 1 248 ? -6.658 60.860 8.222 1.00 27.12 248 VAL A CA 1
ATOM 1946 C C . VAL A 1 248 ? -6.214 60.620 6.753 1.00 27.12 248 VAL A C 1
ATOM 1948 O O . VAL A 1 248 ? -5.038 60.547 6.427 1.00 27.12 248 VAL A O 1
ATOM 1951 N N . ALA A 1 249 ? -7.248 60.506 5.893 1.00 24.45 249 ALA A N 1
ATOM 1952 C CA . ALA A 1 249 ? -7.546 61.133 4.574 1.00 24.45 249 ALA A CA 1
ATOM 1953 C C . ALA A 1 249 ? -6.457 62.023 3.900 1.00 24.45 249 ALA A C 1
ATOM 1955 O O . ALA A 1 249 ? -5.737 62.708 4.606 1.00 24.45 249 ALA A O 1
ATOM 1956 N N . GLN A 1 250 ? -6.258 62.179 2.576 1.00 26.08 250 GLN A N 1
ATOM 1957 C CA . GLN A 1 250 ? -7.069 62.267 1.331 1.00 26.08 250 GLN A CA 1
ATOM 1958 C C . GLN A 1 250 ? -6.050 62.216 0.137 1.00 26.08 250 GLN A C 1
ATOM 1960 O O . GLN A 1 250 ? -4.960 62.752 0.289 1.00 26.08 250 GLN A O 1
ATOM 1965 N N . ALA A 1 251 ? -6.214 61.429 -0.946 1.00 26.89 251 ALA A N 1
ATOM 1966 C CA . ALA A 1 251 ? -6.842 61.725 -2.269 1.00 26.89 251 ALA A CA 1
ATOM 1967 C C . ALA A 1 251 ? -6.186 62.856 -3.132 1.00 26.89 251 ALA A C 1
ATOM 1969 O O . ALA A 1 251 ? -5.714 63.816 -2.533 1.00 26.89 251 ALA A O 1
ATOM 1970 N N . PRO A 1 252 ? -6.285 62.896 -4.498 1.00 39.75 252 PRO A N 1
ATOM 1971 C CA . PRO A 1 252 ? -6.541 61.861 -5.538 1.00 39.75 252 PRO A CA 1
ATOM 1972 C C . PRO A 1 252 ? -5.719 62.009 -6.876 1.00 39.75 252 PRO A C 1
ATOM 1974 O O . PRO A 1 252 ? -4.921 62.928 -7.033 1.00 39.75 252 PRO A O 1
ATOM 1977 N N . CYS A 1 253 ? -6.069 61.167 -7.879 1.00 23.25 253 CYS A N 1
ATOM 1978 C CA . CYS A 1 253 ? -6.063 61.379 -9.362 1.00 23.25 253 CYS A CA 1
ATOM 1979 C C . CYS A 1 253 ? -4.862 60.889 -10.221 1.00 23.25 253 CYS A C 1
ATOM 1981 O O . CYS A 1 253 ? -3.729 60.942 -9.757 1.00 23.25 253 CYS A O 1
ATOM 1983 N N . PRO A 1 254 ? -5.034 60.590 -11.539 1.00 31.81 254 PRO A N 1
ATOM 1984 C CA . PRO A 1 254 ? -6.158 59.965 -12.272 1.00 31.81 254 PRO A CA 1
ATOM 1985 C C . PRO A 1 254 ? -5.711 58.876 -13.283 1.00 31.81 254 PRO A C 1
ATOM 1987 O O . PRO A 1 254 ? -4.859 59.126 -14.131 1.00 31.81 254 PRO A O 1
ATOM 1990 N N . CYS A 1 255 ? -6.380 57.718 -13.298 1.00 25.58 255 CYS A N 1
ATOM 1991 C CA . CYS A 1 255 ? -6.684 56.944 -14.520 1.00 25.58 255 CYS A CA 1
ATOM 1992 C C . CYS A 1 255 ? -7.673 55.801 -14.198 1.00 25.58 255 CYS A C 1
ATOM 1994 O O . CYS A 1 255 ? -7.284 54.689 -13.859 1.00 25.58 255 CYS A O 1
ATOM 1996 N N . CYS A 1 256 ? -8.977 56.107 -14.274 1.00 25.64 256 CYS A N 1
ATOM 1997 C CA . CYS A 1 256 ? -10.054 55.120 -14.482 1.00 25.64 256 CYS A CA 1
ATOM 1998 C C . CYS A 1 256 ? -9.906 54.518 -15.903 1.00 25.64 256 CYS A C 1
ATOM 2000 O O . CYS A 1 256 ? -9.218 55.114 -16.729 1.00 25.64 256 CYS A O 1
ATOM 2002 N N . THR A 1 257 ? -10.468 53.370 -16.297 1.00 28.70 257 THR A N 1
ATOM 2003 C CA . THR A 1 257 ? -11.829 52.804 -16.110 1.00 28.70 257 THR A CA 1
ATOM 2004 C C . THR A 1 257 ? -11.732 51.331 -16.609 1.00 28.70 257 THR A C 1
ATOM 2006 O O . THR A 1 257 ? -10.911 51.079 -17.483 1.00 28.70 257 THR A O 1
ATOM 2009 N N . VAL A 1 258 ? -12.403 50.260 -16.152 1.00 27.81 258 VAL A N 1
ATOM 2010 C CA . VAL A 1 258 ? -13.829 49.917 -15.928 1.00 27.81 258 VAL A CA 1
ATOM 2011 C C . VAL A 1 258 ? -13.812 48.592 -15.109 1.00 27.81 258 VAL A C 1
ATOM 2013 O O . VAL A 1 258 ? -13.143 47.650 -15.514 1.00 27.81 258 VAL A O 1
ATOM 2016 N N . CYS A 1 259 ? -14.258 48.524 -13.848 1.00 23.66 259 CYS A N 1
ATOM 2017 C CA . CYS A 1 259 ? -15.615 48.210 -13.352 1.00 23.66 259 CYS A CA 1
ATOM 2018 C C . CYS A 1 259 ? -16.216 46.839 -13.760 1.00 23.66 259 CYS A C 1
ATOM 2020 O O . CYS A 1 259 ? -16.782 46.725 -14.835 1.00 23.66 259 CYS A O 1
ATOM 2022 N N . HIS A 1 260 ? -16.233 45.846 -12.854 1.00 24.53 260 HIS A N 1
ATOM 2023 C CA . HIS A 1 260 ? -17.423 45.513 -12.040 1.00 24.53 260 HIS A CA 1
ATOM 2024 C C . HIS A 1 260 ? -17.208 44.298 -11.112 1.00 24.53 260 HIS A C 1
ATOM 2026 O O . HIS A 1 260 ? -16.757 43.235 -11.521 1.00 24.53 260 HIS A O 1
ATOM 2032 N N . CYS A 1 261 ? -17.598 44.492 -9.853 1.00 23.50 261 CYS A N 1
ATOM 2033 C CA . CYS A 1 261 ? -17.861 43.497 -8.813 1.00 23.50 261 CYS A CA 1
ATOM 2034 C C . CYS A 1 261 ? -19.248 43.852 -8.243 1.00 23.50 261 CYS A C 1
ATOM 2036 O O . CYS A 1 261 ? -19.592 45.039 -8.237 1.00 23.50 261 CYS A O 1
ATOM 2038 N N . PRO A 1 262 ? -20.060 42.882 -7.798 1.00 29.61 262 PRO A N 1
ATOM 2039 C CA . PRO A 1 262 ? -20.500 42.931 -6.395 1.00 29.61 262 PRO A CA 1
ATOM 2040 C C . PRO A 1 262 ? -20.544 41.517 -5.776 1.00 29.61 262 PRO A C 1
ATOM 2042 O O . PRO A 1 262 ? -21.137 40.602 -6.335 1.00 29.61 262 PRO A O 1
ATOM 2045 N N . SER A 1 263 ? -19.764 41.206 -4.738 1.00 25.95 263 SER A N 1
ATOM 2046 C CA . SER A 1 263 ? -19.882 41.584 -3.315 1.00 25.95 263 SER A CA 1
ATOM 2047 C C . SER A 1 263 ? -20.810 40.672 -2.495 1.00 25.95 263 SER A C 1
ATOM 2049 O O . SER A 1 263 ? -22.027 40.834 -2.473 1.00 25.95 263 SER A O 1
ATOM 2051 N N . LEU A 1 264 ? -20.164 39.769 -1.751 1.00 21.73 264 LEU A N 1
ATOM 2052 C CA . LEU A 1 264 ? -20.549 39.329 -0.409 1.00 21.73 264 LEU A CA 1
ATOM 2053 C C . LEU A 1 264 ? -20.618 40.527 0.555 1.00 21.73 264 LEU A C 1
ATOM 2055 O O . LEU A 1 264 ? -19.769 41.409 0.450 1.00 21.73 264 LEU A O 1
ATOM 2059 N N . LEU A 1 265 ? -21.541 40.488 1.529 1.00 25.02 265 LEU A N 1
ATOM 2060 C CA . LEU A 1 265 ? -21.283 40.741 2.964 1.00 25.02 265 LEU A CA 1
ATOM 2061 C C . LEU A 1 265 ? -22.568 40.575 3.814 1.00 25.02 265 LEU A C 1
ATOM 2063 O O . LEU A 1 265 ? -23.485 41.390 3.761 1.00 25.02 265 LEU A O 1
ATOM 2067 N N . LEU A 1 266 ? -22.586 39.517 4.636 1.00 22.88 266 LEU A N 1
ATOM 2068 C CA . LEU A 1 266 ? -23.142 39.495 6.005 1.00 22.88 266 LEU A CA 1
ATOM 2069 C C . LEU A 1 266 ? -22.259 40.431 6.881 1.00 22.88 266 LEU A C 1
ATOM 2071 O O . LEU A 1 266 ? -21.091 40.598 6.557 1.00 22.88 266 LEU A O 1
ATOM 2075 N N . TRP A 1 267 ? -22.619 41.046 8.012 1.00 22.55 267 TRP A N 1
ATOM 2076 C CA . TRP A 1 267 ? -23.665 40.857 9.022 1.00 22.55 267 TRP A CA 1
ATOM 2077 C C . TRP A 1 267 ? -23.599 42.049 10.003 1.00 22.55 267 TRP A C 1
ATOM 2079 O O . TRP A 1 267 ? -22.503 42.548 10.259 1.00 22.55 267 TRP A O 1
ATOM 2089 N N . ALA A 1 268 ? -24.705 42.403 10.668 1.00 19.81 268 ALA A N 1
ATOM 2090 C CA . ALA A 1 268 ? -24.671 42.991 12.015 1.00 19.81 268 ALA A CA 1
ATOM 2091 C C . ALA A 1 268 ? -26.027 42.860 12.742 1.00 19.81 268 ALA A C 1
ATOM 2093 O O . ALA A 1 268 ? -26.998 43.432 12.268 1.00 19.81 268 ALA A O 1
ATOM 2094 N N . ARG A 1 269 ? -25.997 42.179 13.913 1.00 22.67 269 ARG A N 1
ATOM 2095 C CA . ARG A 1 269 ? -26.782 42.345 15.175 1.00 22.67 269 ARG A CA 1
ATOM 2096 C C . ARG A 1 269 ? -28.332 42.359 15.070 1.00 22.67 269 ARG A C 1
ATOM 2098 O O . ARG A 1 269 ? -28.891 42.965 14.183 1.00 22.67 269 ARG A O 1
ATOM 2105 N N . GLN A 1 270 ? -29.139 41.784 15.967 1.00 21.83 270 GLN A N 1
ATOM 2106 C CA . GLN A 1 270 ? -29.049 41.642 17.424 1.00 21.83 270 GLN A CA 1
ATOM 2107 C C . GLN A 1 270 ? -30.257 40.800 17.923 1.00 21.83 270 GLN A C 1
ATOM 2109 O O . GLN A 1 270 ? -31.344 40.924 17.373 1.00 21.83 270 GLN A O 1
ATOM 2114 N N . SER A 1 271 ? -30.050 40.025 19.000 1.00 21.47 271 SER A N 1
ATOM 2115 C CA . SER A 1 271 ? -30.987 39.710 20.110 1.00 21.47 271 SER A CA 1
ATOM 2116 C C . SER A 1 271 ? -32.439 39.257 19.846 1.00 21.47 271 SER A C 1
ATOM 2118 O O . SER A 1 271 ? -33.268 40.076 19.475 1.00 21.47 271 SER A O 1
ATOM 2120 N N . ALA A 1 272 ? -32.773 38.022 20.261 1.00 22.67 272 ALA A N 1
ATOM 2121 C CA . ALA A 1 272 ? -33.821 37.706 21.259 1.00 22.67 272 ALA A CA 1
ATOM 2122 C C . ALA A 1 272 ? -34.041 36.177 21.400 1.00 22.67 272 ALA A C 1
ATOM 2124 O O . ALA A 1 272 ? -34.396 35.497 20.444 1.00 22.67 272 ALA A O 1
ATOM 2125 N N . LEU A 1 273 ? -33.849 35.652 22.614 1.00 20.08 273 LEU A N 1
ATOM 2126 C CA . LEU A 1 273 ? -34.563 34.481 23.168 1.00 20.08 273 LEU A CA 1
ATOM 2127 C C . LEU A 1 273 ? -36.001 34.939 23.556 1.00 20.08 273 LEU A C 1
ATOM 2129 O O . LEU A 1 273 ? -36.153 36.159 23.688 1.00 20.08 273 LEU A O 1
ATOM 2133 N N . PRO A 1 274 ? -37.024 34.078 23.840 1.00 26.30 274 PRO A N 1
ATOM 2134 C CA . PRO A 1 274 ? -36.881 32.819 24.601 1.00 26.30 274 PRO A CA 1
ATOM 2135 C C . PRO A 1 274 ? -37.981 31.712 24.422 1.00 26.30 274 PRO A C 1
ATOM 2137 O O . PRO A 1 274 ? -38.876 31.847 23.599 1.00 26.30 274 PRO A O 1
ATOM 2140 N N . PHE A 1 275 ? -37.934 30.678 25.295 1.00 19.92 275 PHE A N 1
ATOM 2141 C CA . PHE A 1 275 ? -39.006 29.709 25.684 1.00 19.92 275 PHE A CA 1
ATOM 2142 C C . PHE A 1 275 ? -39.451 28.650 24.628 1.00 19.92 275 PHE A C 1
ATOM 2144 O O . PHE A 1 275 ? -39.599 28.970 23.463 1.00 19.92 275 PHE A O 1
ATOM 2151 N N . SER A 1 276 ? -39.757 27.370 24.917 1.00 20.58 276 SER A N 1
ATOM 2152 C CA . SER A 1 276 ? -39.727 26.537 26.134 1.00 20.58 276 SER A CA 1
ATOM 2153 C C . SER A 1 276 ? -40.040 25.059 25.816 1.00 20.58 276 SER A C 1
ATOM 2155 O O . SER A 1 276 ? -40.759 24.794 24.860 1.00 20.58 276 SER A O 1
ATOM 2157 N N . MET A 1 277 ? -39.615 24.175 26.730 1.00 20.09 277 MET A N 1
ATOM 2158 C CA . MET A 1 277 ? -40.240 22.909 27.172 1.00 20.09 277 MET A CA 1
ATOM 2159 C C . MET A 1 277 ? -40.465 21.738 26.194 1.00 20.09 277 MET A C 1
ATOM 2161 O O . MET A 1 277 ? -41.336 21.775 25.337 1.00 20.09 277 MET A O 1
ATOM 2165 N N . GLY A 1 278 ? -39.895 20.584 26.570 1.00 20.69 278 GLY A N 1
ATOM 2166 C CA . GLY A 1 278 ? -40.755 19.570 27.194 1.00 20.69 278 GLY A CA 1
ATOM 2167 C C . GLY A 1 278 ? -40.617 18.117 26.725 1.00 20.69 278 GLY A C 1
ATOM 2168 O O . GLY A 1 278 ? -41.145 17.744 25.691 1.00 20.69 278 GLY A O 1
ATOM 2169 N N . HIS A 1 279 ? -40.077 17.304 27.638 1.00 22.70 279 HIS A N 1
ATOM 2170 C CA . HIS A 1 279 ? -40.419 15.904 27.935 1.00 22.70 279 HIS A CA 1
ATOM 2171 C C . HIS A 1 279 ? -39.672 14.719 27.288 1.00 22.70 279 HIS A C 1
ATOM 2173 O O . HIS A 1 279 ? -39.759 14.395 26.112 1.00 22.70 279 HIS A O 1
ATOM 2179 N N . SER A 1 280 ? -39.011 14.022 28.215 1.00 20.30 280 SER A N 1
ATOM 2180 C CA . SER A 1 280 ? -38.576 12.626 28.256 1.00 20.30 280 SER A CA 1
ATOM 2181 C C . SER A 1 280 ? -39.771 11.654 28.321 1.00 20.30 280 SER A C 1
ATOM 2183 O O . SER A 1 280 ? -40.740 12.008 28.991 1.00 20.30 280 SER A O 1
ATOM 2185 N N . PHE A 1 281 ? -39.684 10.464 27.693 1.00 19.70 281 PHE A N 1
ATOM 2186 C CA . PHE A 1 281 ? -40.035 9.109 28.208 1.00 19.70 281 PHE A CA 1
ATOM 2187 C C . PHE A 1 281 ? -40.362 8.068 27.096 1.00 19.70 281 PHE A C 1
ATOM 2189 O O . PHE A 1 281 ? -40.955 8.416 26.084 1.00 19.70 281 PHE A O 1
ATOM 2196 N N . PHE A 1 282 ? -40.053 6.784 27.386 1.00 20.64 282 PHE A N 1
ATOM 2197 C CA . PHE A 1 282 ? -40.287 5.502 26.658 1.00 20.64 282 PHE A CA 1
ATOM 2198 C C . PHE A 1 282 ? -39.308 5.157 25.514 1.00 20.64 282 PHE A C 1
ATOM 2200 O O . PHE A 1 282 ? -39.340 5.756 24.453 1.00 20.64 282 PHE A O 1
ATOM 2207 N N . SER A 1 283 ? -38.286 4.307 25.705 1.00 20.73 283 SER A N 1
ATOM 2208 C CA . SER A 1 283 ? -38.246 2.854 26.013 1.00 20.73 283 SER A CA 1
ATOM 2209 C C . SER A 1 283 ? -38.792 1.942 24.905 1.00 20.73 283 SER A C 1
ATOM 2211 O O . SER A 1 283 ? -39.975 1.987 24.594 1.00 20.73 283 SER A O 1
ATOM 2213 N N . MET A 1 284 ? -37.900 1.069 24.412 1.00 22.36 284 MET A N 1
ATOM 2214 C CA . MET A 1 284 ? -38.152 -0.239 23.791 1.00 22.36 284 MET A CA 1
ATOM 2215 C C . MET A 1 284 ? -39.266 -0.312 22.737 1.00 22.36 284 MET A C 1
ATOM 2217 O O . MET A 1 284 ? -40.409 -0.573 23.089 1.00 22.36 284 MET A O 1
ATOM 2221 N N . HIS A 1 285 ? -38.906 -0.272 21.449 1.00 21.20 285 HIS A N 1
ATOM 2222 C CA . HIS A 1 285 ? -39.435 -1.189 20.425 1.00 21.20 285 HIS A CA 1
ATOM 2223 C C . HIS A 1 285 ? -38.599 -1.118 19.135 1.00 21.20 285 HIS A C 1
ATOM 2225 O O . HIS A 1 285 ? -38.101 -0.061 18.769 1.00 21.20 285 HIS A O 1
ATOM 2231 N N . GLN A 1 286 ? -38.504 -2.265 18.454 1.00 22.16 286 GLN A N 1
ATOM 2232 C CA . GLN A 1 286 ? -37.915 -2.512 17.126 1.00 22.16 286 GLN A CA 1
ATOM 2233 C C . GLN A 1 286 ? -36.407 -2.807 17.028 1.00 22.16 286 GLN A C 1
ATO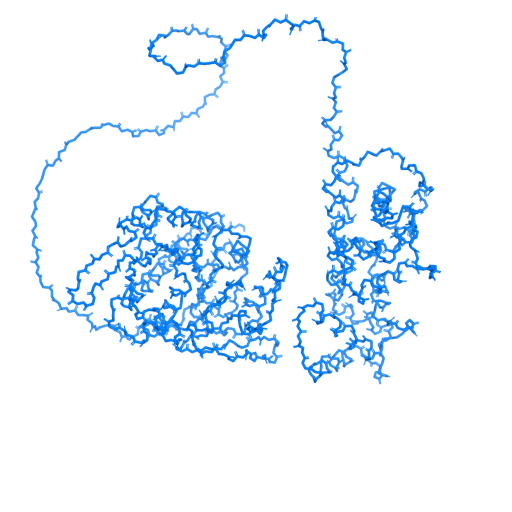M 2235 O O . GLN A 1 286 ? -35.693 -2.309 16.167 1.00 22.16 286 GLN A O 1
ATOM 2240 N N . ILE A 1 287 ? -35.977 -3.816 17.792 1.00 25.17 287 ILE A N 1
ATOM 2241 C CA . ILE A 1 287 ? -35.090 -4.862 17.254 1.00 25.17 287 ILE A CA 1
ATOM 2242 C C . ILE A 1 287 ? -36.001 -5.879 16.546 1.00 25.17 287 ILE A C 1
ATOM 2244 O O . ILE A 1 287 ? -36.394 -6.874 17.143 1.00 25.17 287 ILE A O 1
ATOM 2248 N N . ALA A 1 288 ? -36.440 -5.578 15.319 1.00 24.17 288 ALA A N 1
ATOM 2249 C CA . ALA A 1 288 ? -37.187 -6.511 14.460 1.00 24.17 288 ALA A CA 1
ATOM 2250 C C . ALA A 1 288 ? -37.295 -5.989 13.012 1.00 24.17 288 ALA A C 1
ATOM 2252 O O . ALA A 1 288 ? -38.384 -5.753 12.502 1.00 24.17 288 ALA A O 1
ATOM 2253 N N . SER A 1 289 ? -36.163 -5.793 12.337 1.00 23.88 289 SER A N 1
ATOM 2254 C CA . SER A 1 289 ? -36.108 -5.727 10.863 1.00 23.88 289 SER A CA 1
ATOM 2255 C C . SER A 1 289 ? -34.748 -6.204 10.332 1.00 23.88 289 SER A C 1
ATOM 2257 O O . SER A 1 289 ? -34.200 -5.694 9.362 1.00 23.88 289 SER A O 1
ATOM 2259 N N . ARG A 1 290 ? -34.166 -7.224 10.977 1.00 32.00 290 ARG A N 1
ATOM 2260 C CA . ARG A 1 290 ? -33.001 -7.951 10.457 1.00 32.00 290 ARG A CA 1
ATOM 2261 C C . ARG A 1 290 ? -33.481 -9.180 9.700 1.00 32.00 290 ARG A C 1
ATOM 2263 O O . ARG A 1 290 ? -33.640 -10.224 10.320 1.00 32.00 290 ARG A O 1
ATOM 2270 N N . SER A 1 291 ? -33.728 -9.039 8.399 1.00 29.12 291 SER A N 1
ATOM 2271 C CA . SER A 1 291 ? -33.483 -10.038 7.336 1.00 29.12 291 SER A CA 1
ATOM 2272 C C . SER A 1 291 ? -34.294 -9.673 6.090 1.00 29.12 291 SER A C 1
ATOM 2274 O O . SER A 1 291 ? -35.503 -9.851 6.047 1.00 29.12 291 SER A O 1
ATOM 2276 N N . GLY A 1 292 ? -33.613 -9.158 5.064 1.00 26.80 292 GLY A N 1
ATOM 2277 C CA . GLY A 1 292 ? -34.197 -8.981 3.732 1.00 26.80 292 GLY A CA 1
ATOM 2278 C C . GLY A 1 292 ? -34.179 -7.548 3.219 1.00 26.80 292 GLY A C 1
ATOM 2279 O O . GLY A 1 292 ? -35.238 -6.962 3.067 1.00 26.80 292 GLY A O 1
ATOM 2280 N N . LEU A 1 293 ? -32.988 -6.995 2.949 1.00 29.20 293 LEU A N 1
ATOM 2281 C CA . LEU A 1 293 ? -32.799 -5.861 2.019 1.00 29.20 293 LEU A CA 1
ATOM 2282 C C . LEU A 1 293 ? -31.319 -5.606 1.653 1.00 29.20 293 LEU A C 1
ATOM 2284 O O . LEU A 1 293 ? -30.931 -4.487 1.344 1.00 29.20 293 LEU A O 1
ATOM 2288 N N . LEU A 1 294 ? -30.479 -6.645 1.636 1.00 34.50 294 LEU A N 1
ATOM 2289 C CA . LEU A 1 294 ? -29.139 -6.577 1.037 1.00 34.50 294 LEU A CA 1
ATOM 2290 C C . LEU A 1 294 ? -29.101 -7.518 -0.170 1.00 34.50 294 LEU A C 1
ATOM 2292 O O . LEU A 1 294 ? -28.497 -8.587 -0.150 1.00 34.50 294 LEU A O 1
ATOM 2296 N N . GLY A 1 295 ? -29.837 -7.139 -1.217 1.00 29.08 295 GLY A N 1
ATOM 2297 C CA . GLY A 1 295 ? -29.624 -7.706 -2.544 1.00 29.08 295 GLY A CA 1
ATOM 2298 C C . GLY A 1 295 ? -28.246 -7.273 -3.041 1.00 29.08 295 GLY A C 1
ATOM 2299 O O . GLY A 1 295 ? -27.922 -6.090 -2.945 1.00 29.08 295 GLY A O 1
ATOM 2300 N N . ARG A 1 296 ? -27.442 -8.225 -3.539 1.00 35.66 296 ARG A N 1
ATOM 2301 C CA . ARG A 1 296 ? -26.103 -7.987 -4.110 1.00 35.66 296 ARG A CA 1
ATOM 2302 C C . ARG A 1 296 ? -26.168 -6.808 -5.081 1.00 35.66 296 ARG A C 1
ATOM 2304 O O . ARG A 1 296 ? -26.770 -6.921 -6.149 1.00 35.66 296 ARG A O 1
ATOM 2311 N N . ARG A 1 297 ? -25.595 -5.668 -4.698 1.00 37.78 297 ARG A N 1
ATOM 2312 C CA . ARG A 1 297 ? -25.662 -4.430 -5.474 1.00 37.78 297 ARG A CA 1
ATOM 2313 C C . ARG A 1 297 ? -24.261 -4.099 -5.965 1.00 37.78 297 ARG A C 1
ATOM 2315 O O . ARG A 1 297 ? -23.392 -3.736 -5.186 1.00 37.78 297 ARG A O 1
ATOM 2322 N N . TRP A 1 298 ? -24.058 -4.242 -7.268 1.00 32.38 298 TRP A N 1
ATOM 2323 C CA . TRP A 1 298 ? -22.825 -3.856 -7.942 1.00 32.38 298 TRP A CA 1
ATOM 2324 C C . TRP A 1 298 ? -22.738 -2.326 -7.974 1.00 32.38 298 TRP A C 1
ATOM 2326 O O . TRP A 1 298 ? -23.509 -1.667 -8.674 1.00 32.38 298 TRP A O 1
ATOM 2336 N N . TYR A 1 299 ? -21.824 -1.743 -7.199 1.00 38.84 299 TYR A N 1
ATOM 2337 C CA . TYR A 1 299 ? -21.534 -0.310 -7.238 1.00 38.84 299 TYR A CA 1
ATOM 2338 C C . TYR A 1 299 ? -20.534 -0.012 -8.367 1.00 38.84 299 TYR A C 1
ATOM 2340 O O . TYR A 1 299 ? -19.339 0.150 -8.146 1.00 38.84 299 TYR A O 1
ATOM 2348 N N . SER A 1 300 ? -21.019 0.045 -9.612 1.00 33.88 300 SER A N 1
ATOM 2349 C CA . SER A 1 300 ? -20.203 0.491 -10.751 1.00 33.88 300 SER A CA 1
ATOM 2350 C C . SER A 1 300 ? -20.213 2.018 -10.902 1.00 33.88 300 SER A C 1
ATOM 2352 O O . SER A 1 300 ? -21.268 2.617 -11.073 1.00 33.88 300 SER A O 1
ATOM 2354 N N . SER A 1 301 ? -18.999 2.591 -10.866 1.00 35.47 301 SER A N 1
ATOM 2355 C CA . SER A 1 301 ? -18.474 3.831 -11.490 1.00 35.47 301 SER A CA 1
ATOM 2356 C C . SER A 1 301 ? -19.391 5.063 -11.623 1.00 35.47 301 SER A C 1
ATOM 2358 O O . SER A 1 301 ? -20.328 5.047 -12.405 1.00 35.47 301 SER A O 1
ATOM 2360 N N . ALA A 1 302 ? -19.073 6.217 -11.020 1.00 35.00 302 ALA A N 1
ATOM 2361 C CA . ALA A 1 302 ? -18.038 7.116 -11.544 1.00 35.00 302 ALA A CA 1
ATOM 2362 C C . ALA A 1 302 ? -17.425 8.065 -10.478 1.00 35.00 302 ALA A C 1
ATOM 2364 O O . ALA A 1 302 ? -18.009 9.072 -10.101 1.00 35.00 302 ALA A O 1
ATOM 2365 N N . THR A 1 303 ? -16.191 7.804 -10.045 1.00 37.69 303 THR A N 1
ATOM 2366 C CA . THR A 1 303 ? -15.227 8.836 -9.623 1.00 37.69 303 THR A CA 1
ATOM 2367 C C . THR A 1 303 ? -14.092 8.926 -10.647 1.00 37.69 303 THR A C 1
ATOM 2369 O O . THR A 1 303 ? -13.625 7.899 -11.152 1.00 37.69 303 THR A O 1
ATOM 2372 N N . LYS A 1 304 ? -13.651 10.145 -10.977 1.00 37.34 304 LYS A N 1
ATOM 2373 C CA . LYS A 1 304 ? -12.388 10.383 -11.688 1.00 37.34 304 LYS A CA 1
ATOM 2374 C C . LYS A 1 304 ? -11.245 10.156 -10.690 1.00 37.34 304 LYS A C 1
ATOM 2376 O O . LYS A 1 304 ? -10.914 11.053 -9.931 1.00 37.34 304 LYS A O 1
ATOM 2381 N N . GLY A 1 305 ? -10.686 8.949 -10.653 1.00 41.28 305 GLY A N 1
ATOM 2382 C CA . GLY A 1 305 ? -9.529 8.624 -9.813 1.00 41.28 305 GLY A CA 1
ATOM 2383 C C . GLY A 1 305 ? -9.268 7.121 -9.756 1.00 41.28 305 GLY A C 1
ATOM 2384 O O . GLY A 1 305 ? -10.196 6.381 -9.461 1.00 41.28 305 GLY A O 1
ATOM 2385 N N . GLY A 1 306 ? -8.028 6.709 -10.051 1.00 49.81 306 GLY A N 1
ATOM 2386 C CA . GLY A 1 306 ? -7.482 5.349 -9.907 1.00 49.81 306 GLY A CA 1
ATOM 2387 C C . GLY A 1 306 ? -8.179 4.209 -10.688 1.00 49.81 306 GLY A C 1
ATOM 2388 O O . GLY A 1 306 ? -9.395 4.203 -10.860 1.00 49.81 306 GLY A O 1
ATOM 2389 N N . PRO A 1 307 ? -7.450 3.186 -11.164 1.00 58.94 307 PRO A N 1
ATOM 2390 C CA . PRO A 1 307 ? -8.073 1.935 -11.606 1.00 58.94 307 PRO A CA 1
ATOM 2391 C C . PRO A 1 307 ? -8.742 1.189 -10.432 1.00 58.94 307 PRO A C 1
ATOM 2393 O O . PRO A 1 307 ? -8.208 1.146 -9.323 1.00 58.94 307 PRO A O 1
ATOM 2396 N N . SER A 1 308 ? -9.918 0.597 -10.666 1.00 74.81 308 SER A N 1
ATOM 2397 C CA . SER A 1 308 ? -10.641 -0.236 -9.689 1.00 74.81 308 SER A CA 1
ATOM 2398 C C . SER A 1 308 ? -10.031 -1.637 -9.568 1.00 74.81 308 SER A C 1
ATOM 2400 O O . SER A 1 308 ? -9.507 -2.172 -10.545 1.00 74.81 308 SER A O 1
ATOM 2402 N N . ILE A 1 309 ? -10.137 -2.257 -8.389 1.00 85.38 309 ILE A N 1
ATOM 2403 C CA . ILE A 1 309 ? -9.810 -3.678 -8.200 1.00 85.38 309 ILE A CA 1
ATOM 2404 C C . ILE A 1 309 ? -11.023 -4.504 -8.643 1.00 85.38 309 ILE A C 1
ATOM 2406 O O . ILE A 1 309 ? -12.146 -4.228 -8.225 1.00 85.38 309 ILE A O 1
ATOM 2410 N N . ALA A 1 310 ? -10.811 -5.494 -9.510 1.00 84.38 310 ALA A N 1
ATOM 2411 C CA . ALA A 1 310 ? -11.888 -6.357 -9.992 1.00 84.38 310 ALA A CA 1
ATOM 2412 C C . ALA A 1 310 ? -12.545 -7.128 -8.830 1.00 84.38 310 ALA A C 1
ATOM 2414 O O . ALA A 1 310 ? -11.837 -7.661 -7.978 1.00 84.38 310 ALA A O 1
ATOM 2415 N N . GLY A 1 311 ? -13.880 -7.181 -8.814 1.00 87.81 311 GLY A N 1
ATOM 2416 C CA . GLY A 1 311 ? -14.670 -7.881 -7.788 1.00 87.81 311 GLY A CA 1
ATOM 2417 C C . GLY A 1 311 ? -14.883 -7.108 -6.480 1.00 87.81 311 GLY A C 1
ATOM 2418 O O . GLY A 1 311 ? -15.654 -7.551 -5.636 1.00 87.81 311 GLY A O 1
ATOM 2419 N N . VAL A 1 312 ? -14.259 -5.939 -6.299 1.00 93.81 312 VAL A N 1
ATOM 2420 C CA . VAL A 1 312 ? -14.370 -5.157 -5.056 1.00 93.81 312 VAL A CA 1
ATOM 2421 C C . VAL A 1 312 ? -15.361 -4.004 -5.226 1.00 93.81 312 VAL A C 1
ATOM 2423 O O . VAL A 1 312 ? -15.190 -3.178 -6.122 1.00 93.81 312 VAL A O 1
ATOM 2426 N N . GLY A 1 313 ? -16.371 -3.944 -4.351 1.00 92.38 313 GLY A N 1
ATOM 2427 C CA . GLY A 1 313 ? -17.380 -2.883 -4.299 1.00 92.38 313 GLY A CA 1
ATOM 2428 C C . GLY A 1 313 ? -16.807 -1.547 -3.822 1.00 92.38 313 GLY A C 1
ATOM 2429 O O . GLY A 1 313 ? -16.502 -0.674 -4.634 1.00 92.38 313 GLY A O 1
ATOM 2430 N N . ASP A 1 314 ? -16.650 -1.385 -2.507 1.00 95.19 314 ASP A N 1
ATOM 2431 C CA . ASP A 1 314 ? -16.096 -0.171 -1.901 1.00 95.19 314 ASP A CA 1
ATOM 2432 C C . ASP A 1 314 ? -14.681 -0.382 -1.354 1.00 95.19 314 ASP A C 1
ATOM 2434 O O . ASP A 1 314 ? -14.366 -1.408 -0.753 1.00 95.19 314 ASP A O 1
ATOM 2438 N N . ILE A 1 315 ? -13.817 0.626 -1.514 1.00 96.19 315 ILE A N 1
ATOM 2439 C CA . ILE A 1 315 ? -12.462 0.624 -0.943 1.00 96.19 315 ILE A CA 1
ATOM 2440 C C . ILE A 1 315 ? -12.341 1.761 0.067 1.00 96.19 315 ILE A C 1
ATOM 2442 O O . ILE A 1 315 ? -12.464 2.935 -0.290 1.00 96.19 315 ILE A O 1
ATOM 2446 N N . ILE A 1 316 ? -12.066 1.425 1.325 1.00 96.94 316 ILE A N 1
ATOM 2447 C CA . ILE A 1 316 ? -11.938 2.393 2.417 1.00 96.94 316 ILE A CA 1
ATOM 2448 C C . ILE A 1 316 ? -10.482 2.464 2.854 1.00 96.94 316 ILE A C 1
ATOM 2450 O O . ILE A 1 316 ? -9.904 1.462 3.269 1.00 96.94 316 ILE A O 1
ATOM 2454 N N . ALA A 1 317 ? -9.900 3.659 2.821 1.00 96.75 317 ALA A N 1
ATOM 2455 C CA . ALA A 1 317 ? -8.577 3.891 3.387 1.00 96.75 317 ALA A CA 1
ATOM 2456 C C . ALA A 1 317 ? -8.682 4.223 4.879 1.00 96.75 317 ALA A C 1
ATOM 2458 O O . ALA A 1 317 ? -9.368 5.173 5.247 1.00 96.75 317 ALA A O 1
ATOM 2459 N N . VAL A 1 318 ? -7.966 3.495 5.733 1.00 97.19 318 VAL A N 1
ATOM 2460 C CA . VAL A 1 318 ? -7.773 3.833 7.149 1.00 97.19 318 VAL A CA 1
ATOM 2461 C C . VAL A 1 318 ? -6.405 4.479 7.288 1.00 97.19 318 VAL A C 1
ATOM 2463 O O . VAL A 1 318 ? -5.384 3.855 7.011 1.00 97.19 318 VAL A O 1
ATOM 2466 N N . ALA A 1 319 ? -6.375 5.750 7.678 1.00 95.12 319 ALA A N 1
ATOM 2467 C CA . ALA A 1 319 ? -5.161 6.554 7.671 1.00 95.12 319 ALA A CA 1
ATOM 2468 C C . ALA A 1 319 ? -4.950 7.307 8.982 1.00 95.12 319 ALA A C 1
ATOM 2470 O O . ALA A 1 319 ? -5.894 7.659 9.686 1.00 95.12 319 ALA A O 1
ATOM 2471 N N . SER A 1 320 ? -3.690 7.613 9.279 1.00 91.19 320 SER A N 1
ATOM 2472 C CA . SER A 1 320 ? -3.300 8.444 10.412 1.00 91.19 320 SER A CA 1
ATOM 2473 C C . SER A 1 320 ? -2.161 9.370 10.024 1.00 91.19 320 SER A C 1
ATOM 2475 O O . SER A 1 320 ? -1.310 9.029 9.206 1.00 91.19 320 SER A O 1
ATOM 2477 N N . GLY A 1 321 ? -2.117 10.544 10.646 1.00 79.94 321 GLY A N 1
ATOM 2478 C CA . GLY A 1 321 ? -1.040 11.495 10.399 1.00 79.94 321 GLY A CA 1
ATOM 2479 C C . GLY A 1 321 ? 0.285 11.143 11.090 1.00 79.94 321 GLY A C 1
ATOM 2480 O O . GLY A 1 321 ? 1.336 11.628 10.684 1.00 79.94 321 GLY A O 1
ATOM 2481 N N . LYS A 1 322 ? 0.255 10.270 12.104 1.00 78.69 322 LYS A N 1
ATOM 2482 C CA . LYS A 1 322 ? 1.447 9.782 12.811 1.00 78.69 322 LYS A CA 1
ATOM 2483 C C . LYS A 1 322 ? 1.374 8.279 13.081 1.00 78.69 322 LYS A C 1
ATOM 2485 O O . LYS A 1 322 ? 0.287 7.689 13.080 1.00 78.69 322 LYS A O 1
ATOM 2490 N N . GLY A 1 323 ? 2.532 7.671 13.338 1.00 81.12 323 GLY A N 1
ATOM 2491 C CA . GLY A 1 323 ? 2.634 6.297 13.834 1.00 81.12 323 GLY A CA 1
ATOM 2492 C C . GLY A 1 323 ? 2.159 6.174 15.288 1.00 81.12 323 GLY A C 1
ATOM 2493 O O . GLY A 1 323 ? 2.223 7.133 16.055 1.00 81.12 323 GLY A O 1
ATOM 2494 N N . GLY A 1 324 ? 1.664 4.994 15.670 1.00 82.69 324 GLY A N 1
ATOM 2495 C CA . GLY A 1 324 ? 1.336 4.674 17.069 1.00 82.69 324 GLY A CA 1
ATOM 2496 C C . GLY A 1 324 ? -0.035 5.133 17.586 1.00 82.69 324 GLY A C 1
ATOM 2497 O O . GLY A 1 324 ? -0.344 4.887 18.744 1.00 82.69 324 GLY A O 1
ATOM 2498 N N . VAL A 1 325 ? -0.900 5.737 16.759 1.00 89.75 325 VAL A N 1
ATOM 2499 C CA . VAL A 1 325 ? -2.278 6.114 17.169 1.00 89.75 325 VAL A CA 1
ATOM 2500 C C . VAL A 1 325 ? -3.276 4.948 17.170 1.00 89.75 325 VAL A C 1
ATOM 2502 O O . VAL A 1 325 ? -4.447 5.139 17.477 1.00 89.75 325 VAL A O 1
ATOM 2505 N N . GLY A 1 326 ? -2.851 3.737 16.796 1.00 92.50 326 GLY A N 1
ATOM 2506 C CA . GLY A 1 326 ? -3.726 2.562 16.671 1.00 92.50 326 GLY A CA 1
ATOM 2507 C C . GLY A 1 326 ? -4.550 2.515 15.377 1.00 92.50 326 GLY A C 1
ATOM 2508 O O . GLY A 1 326 ? -5.685 2.039 15.375 1.00 92.50 326 GLY A O 1
ATOM 2509 N N . LYS A 1 327 ? -3.970 2.998 14.270 1.00 94.81 327 LYS A N 1
ATOM 2510 C CA . LYS A 1 327 ? -4.519 2.904 12.905 1.00 94.81 327 LYS A CA 1
ATOM 2511 C C . LYS A 1 327 ? -4.831 1.450 12.515 1.00 94.81 327 LYS A C 1
ATOM 2513 O O . LYS A 1 327 ? -5.987 1.136 12.252 1.00 94.81 327 LYS A O 1
ATOM 2518 N N . SER A 1 328 ? -3.839 0.561 12.589 1.00 95.69 328 SER A N 1
ATOM 2519 C CA . SER A 1 328 ? -3.979 -0.857 12.228 1.00 95.69 328 SER A CA 1
ATOM 2520 C C . SER A 1 328 ? -4.963 -1.596 13.136 1.00 95.69 328 SER A C 1
ATOM 2522 O O . SER A 1 328 ? -5.814 -2.339 12.657 1.00 95.69 328 SER A O 1
ATOM 2524 N N . THR A 1 329 ? -4.941 -1.311 14.443 1.00 96.31 329 THR A N 1
ATOM 2525 C CA . THR A 1 329 ? -5.926 -1.835 15.403 1.00 96.31 329 THR A CA 1
ATOM 2526 C C . THR A 1 329 ? -7.351 -1.428 15.027 1.00 96.31 329 THR A C 1
ATOM 2528 O O . THR A 1 329 ? -8.265 -2.250 15.070 1.00 96.31 329 THR A O 1
ATOM 2531 N N . THR A 1 330 ? -7.543 -0.171 14.623 1.00 97.25 330 THR A N 1
ATOM 2532 C CA . THR A 1 330 ? -8.838 0.332 14.154 1.00 97.25 330 THR A CA 1
ATOM 2533 C C . THR A 1 330 ? -9.253 -0.331 12.840 1.00 97.25 330 THR A C 1
ATOM 2535 O O . THR A 1 330 ? -10.388 -0.788 12.738 1.00 97.25 330 THR A O 1
ATOM 2538 N N . ALA A 1 331 ? -8.342 -0.466 11.870 1.00 98.12 331 ALA A N 1
ATOM 2539 C CA . ALA A 1 331 ? -8.610 -1.132 10.593 1.00 98.12 331 ALA A CA 1
ATOM 2540 C C . ALA A 1 331 ? -9.060 -2.591 10.784 1.00 98.12 331 ALA A C 1
ATOM 2542 O O . ALA A 1 331 ? -10.088 -2.994 10.241 1.00 98.12 331 ALA A O 1
ATOM 2543 N N . VAL A 1 332 ? -8.344 -3.351 11.620 1.00 98.12 332 VAL A N 1
ATOM 2544 C CA . VAL A 1 332 ? -8.665 -4.744 11.962 1.00 98.12 332 VAL A CA 1
ATOM 2545 C C . VAL A 1 332 ? -10.050 -4.857 12.598 1.00 98.12 332 VAL A C 1
ATOM 2547 O O . VAL A 1 332 ? -10.878 -5.645 12.144 1.00 98.12 332 VAL A O 1
ATOM 2550 N N . ASN A 1 333 ? -10.336 -4.065 13.634 1.00 98.06 333 ASN A N 1
ATOM 2551 C CA . ASN A 1 333 ? -11.604 -4.190 14.351 1.00 98.06 333 ASN A CA 1
ATOM 2552 C C . ASN A 1 333 ? -12.803 -3.716 13.522 1.00 98.06 333 ASN A C 1
ATOM 2554 O O . ASN A 1 333 ? -13.865 -4.325 13.616 1.00 98.06 333 ASN A O 1
ATOM 2558 N N . ILE A 1 334 ? -12.639 -2.698 12.671 1.00 98.06 334 ILE A N 1
ATOM 2559 C CA . ILE A 1 334 ? -13.688 -2.284 11.729 1.00 98.06 334 ILE A CA 1
ATOM 2560 C C . ILE A 1 334 ? -13.932 -3.374 10.684 1.00 98.06 334 ILE A C 1
ATOM 2562 O O . ILE A 1 334 ? -15.085 -3.732 10.461 1.00 98.06 334 ILE A O 1
ATOM 2566 N N . ALA A 1 335 ? -12.882 -3.941 10.080 1.00 98.44 335 ALA A N 1
ATOM 2567 C CA . ALA A 1 335 ? -13.033 -5.007 9.089 1.00 98.44 335 ALA A CA 1
ATOM 2568 C C . ALA A 1 335 ? -13.771 -6.224 9.674 1.00 98.44 335 ALA A C 1
ATOM 2570 O O . ALA A 1 335 ? -14.713 -6.742 9.074 1.00 98.44 335 ALA A O 1
ATOM 2571 N N . VAL A 1 336 ? -13.399 -6.629 10.890 1.00 98.12 336 VAL A N 1
ATOM 2572 C CA . VAL A 1 336 ? -14.048 -7.743 11.591 1.00 98.12 336 VAL A CA 1
ATOM 2573 C C . VAL A 1 336 ? -15.485 -7.406 12.002 1.00 98.12 336 VAL A C 1
ATOM 2575 O O . VAL A 1 336 ? -16.356 -8.268 11.888 1.00 98.12 336 VAL A O 1
ATOM 2578 N N . ALA A 1 337 ? -15.767 -6.173 12.434 1.00 98.00 337 ALA A N 1
ATOM 2579 C CA . ALA A 1 337 ? -17.132 -5.734 12.729 1.00 98.00 337 ALA A CA 1
ATOM 2580 C C . ALA A 1 337 ? -18.022 -5.774 11.476 1.00 98.00 337 ALA A C 1
ATOM 2582 O O . ALA A 1 337 ? -19.114 -6.339 11.524 1.00 98.00 337 ALA A O 1
ATOM 2583 N N . LEU A 1 338 ? -17.539 -5.257 10.339 1.00 98.06 338 LEU A N 1
ATOM 2584 C CA . LEU A 1 338 ? -18.240 -5.298 9.048 1.00 98.06 338 LEU A CA 1
ATOM 2585 C C . LEU A 1 338 ? -18.555 -6.741 8.616 1.00 98.06 338 LEU A C 1
ATOM 2587 O O . LEU A 1 338 ? -19.687 -7.041 8.229 1.00 98.06 338 LEU A O 1
ATOM 2591 N N . ALA A 1 339 ? -17.597 -7.659 8.753 1.00 97.50 339 ALA A N 1
ATOM 2592 C CA . ALA A 1 339 ? -17.802 -9.062 8.401 1.00 97.50 339 ALA A CA 1
ATOM 2593 C C . ALA A 1 339 ? -18.793 -9.768 9.344 1.00 97.50 339 ALA A C 1
ATOM 2595 O O . ALA A 1 339 ? -19.716 -10.457 8.903 1.00 97.50 339 ALA A O 1
ATOM 2596 N N . LYS A 1 340 ? -18.637 -9.604 10.664 1.00 95.06 340 LYS A N 1
ATOM 2597 C CA . LYS A 1 340 ? -19.404 -10.385 11.647 1.00 95.06 340 LYS A CA 1
ATOM 2598 C C . LYS A 1 340 ? -20.789 -9.824 11.944 1.00 95.06 340 LYS A C 1
ATOM 2600 O O . LYS A 1 340 ? -21.739 -10.611 11.978 1.00 95.06 340 LYS A O 1
ATOM 2605 N N . GLU A 1 341 ? -20.909 -8.514 12.138 1.00 93.44 341 GLU A N 1
ATOM 2606 C CA . GLU A 1 341 ? -22.165 -7.866 12.540 1.00 93.44 341 GLU A CA 1
ATOM 2607 C C . GLU A 1 341 ? -23.050 -7.516 11.344 1.00 93.44 341 GLU A C 1
ATOM 2609 O O . GLU A 1 341 ? -24.271 -7.666 11.417 1.00 93.44 341 GLU A O 1
ATOM 2614 N N . PHE A 1 342 ? -22.438 -7.112 10.226 1.00 94.25 342 PHE A N 1
ATOM 2615 C CA . PHE A 1 342 ? -23.152 -6.677 9.020 1.00 94.25 342 PHE A CA 1
ATOM 2616 C C . PHE A 1 342 ? -23.183 -7.738 7.912 1.00 94.25 342 PHE A C 1
ATOM 2618 O O . PHE A 1 342 ? -23.883 -7.553 6.920 1.00 94.25 342 PHE A O 1
ATOM 2625 N N . LYS A 1 343 ? -22.491 -8.874 8.101 1.00 95.31 343 LYS A N 1
ATOM 2626 C CA . LYS A 1 343 ? -22.450 -10.016 7.164 1.00 95.31 343 LYS A CA 1
ATOM 2627 C C . LYS A 1 343 ? -21.937 -9.653 5.766 1.00 95.31 343 LYS A C 1
ATOM 2629 O O . LYS A 1 343 ? -22.321 -10.290 4.788 1.00 95.31 343 LYS A O 1
ATOM 2634 N N . LEU A 1 344 ? -21.063 -8.652 5.690 1.00 96.56 344 LEU A N 1
ATOM 2635 C CA . LEU A 1 344 ? -20.424 -8.235 4.447 1.00 96.56 344 LEU A CA 1
ATOM 2636 C C . LEU A 1 344 ? -19.239 -9.146 4.108 1.00 96.56 344 LEU A C 1
ATOM 2638 O O . LEU A 1 344 ? -18.567 -9.670 4.997 1.00 96.56 344 LEU A O 1
ATOM 2642 N N . GLN A 1 345 ? -18.964 -9.317 2.819 1.00 97.75 345 GLN A N 1
ATOM 2643 C CA . GLN A 1 345 ? -17.722 -9.911 2.332 1.00 97.75 345 GLN A CA 1
ATOM 2644 C C . GLN A 1 345 ? -16.612 -8.862 2.433 1.00 97.75 345 GLN A C 1
ATOM 2646 O O . GLN A 1 345 ? -16.604 -7.888 1.679 1.00 97.75 345 GLN A O 1
ATOM 2651 N N . VAL A 1 346 ? -15.695 -9.038 3.387 1.00 98.25 346 VAL A N 1
ATOM 2652 C CA . VAL A 1 346 ? -14.691 -8.019 3.720 1.00 98.25 346 VAL A CA 1
ATOM 2653 C C . VAL A 1 346 ? -13.278 -8.503 3.420 1.00 98.25 346 VAL A C 1
ATOM 2655 O O . VAL A 1 346 ? -12.873 -9.596 3.822 1.00 98.25 346 VAL A O 1
ATOM 2658 N N . GLY A 1 347 ? -12.514 -7.648 2.745 1.00 97.94 347 GLY A N 1
ATOM 2659 C CA . GLY A 1 347 ? -11.066 -7.764 2.626 1.00 97.94 347 GLY A CA 1
ATOM 2660 C C . GLY A 1 347 ? -10.348 -6.776 3.543 1.00 97.94 347 GLY A C 1
ATOM 2661 O O . GLY A 1 347 ? -10.850 -5.684 3.809 1.00 97.94 347 GLY A O 1
ATOM 2662 N N . LEU A 1 348 ? -9.146 -7.135 3.984 1.00 97.81 348 LEU A N 1
ATOM 2663 C CA . LEU A 1 348 ? -8.236 -6.277 4.733 1.00 97.81 348 LEU A CA 1
ATOM 2664 C C . LEU A 1 348 ? -6.844 -6.317 4.092 1.00 97.81 348 LEU A C 1
ATOM 2666 O O . LEU A 1 348 ? -6.171 -7.349 4.092 1.00 97.81 348 LEU A O 1
ATOM 2670 N N . LEU A 1 349 ? -6.412 -5.183 3.550 1.00 95.69 349 LEU A N 1
ATOM 2671 C CA . LEU A 1 349 ? -5.091 -5.000 2.960 1.00 95.69 349 LEU A CA 1
ATOM 2672 C C . LEU A 1 349 ? -4.198 -4.200 3.910 1.00 95.69 349 LEU A C 1
ATOM 2674 O O . LEU A 1 349 ? -4.480 -3.040 4.204 1.00 95.69 349 LEU A O 1
ATOM 2678 N N . ASP A 1 350 ? -3.094 -4.802 4.329 1.00 94.00 350 ASP A N 1
ATOM 2679 C CA . ASP A 1 350 ? -2.016 -4.141 5.058 1.00 94.00 350 ASP A CA 1
ATOM 2680 C C . ASP A 1 350 ? -1.044 -3.483 4.073 1.00 94.00 350 ASP A C 1
ATOM 2682 O O . ASP A 1 350 ? -0.248 -4.155 3.410 1.00 94.00 350 ASP A O 1
ATOM 2686 N N . ALA A 1 351 ? -1.138 -2.161 3.943 1.00 90.56 351 ALA A N 1
ATOM 2687 C CA . ALA A 1 351 ? -0.245 -1.380 3.097 1.00 90.56 351 ALA A CA 1
ATOM 2688 C C . ALA A 1 351 ? 0.920 -0.759 3.888 1.00 90.56 351 ALA A C 1
ATOM 2690 O O . ALA A 1 351 ? 1.744 -0.061 3.293 1.00 90.56 351 ALA A O 1
ATOM 2691 N N . ASP A 1 352 ? 1.026 -1.004 5.200 1.00 88.38 352 ASP A N 1
ATOM 2692 C CA . ASP A 1 352 ? 2.093 -0.468 6.046 1.00 88.38 352 ASP A CA 1
ATOM 2693 C C . ASP A 1 352 ? 3.365 -1.322 5.948 1.00 88.38 352 ASP A C 1
ATOM 2695 O O . ASP A 1 352 ? 3.673 -2.170 6.783 1.00 88.38 352 ASP A O 1
ATOM 2699 N N . ILE A 1 353 ? 4.124 -1.098 4.873 1.00 81.31 353 ILE A N 1
ATOM 2700 C CA . ILE A 1 353 ? 5.263 -1.953 4.513 1.00 81.31 353 ILE A CA 1
ATOM 2701 C C . ILE A 1 353 ? 6.397 -1.936 5.546 1.00 81.31 353 ILE A C 1
ATOM 2703 O O . ILE A 1 353 ? 7.141 -2.908 5.673 1.00 81.31 353 ILE A O 1
ATOM 2707 N N . TYR A 1 354 ? 6.544 -0.838 6.286 1.00 77.75 354 TYR A N 1
ATOM 2708 C CA . TYR A 1 354 ? 7.640 -0.667 7.239 1.00 77.75 354 TYR A CA 1
ATOM 2709 C C . TYR A 1 354 ? 7.374 -1.342 8.587 1.00 77.75 354 TYR A C 1
ATOM 2711 O O . TYR A 1 354 ? 8.313 -1.570 9.345 1.00 77.75 354 TYR A O 1
ATOM 2719 N N . GLY A 1 355 ? 6.114 -1.652 8.890 1.00 81.12 355 GLY A N 1
ATOM 2720 C CA . GLY A 1 355 ? 5.710 -2.237 10.162 1.00 81.12 355 GLY A CA 1
ATOM 2721 C C . GLY A 1 355 ? 4.416 -3.033 10.034 1.00 81.12 355 GLY A C 1
ATOM 2722 O O . GLY A 1 355 ? 3.432 -2.657 10.676 1.00 81.12 355 GLY A O 1
ATOM 2723 N N . PRO A 1 356 ? 4.397 -4.115 9.230 1.00 83.06 356 PRO A N 1
ATOM 2724 C CA . PRO A 1 356 ? 3.193 -4.907 9.026 1.00 83.06 356 PRO A CA 1
ATOM 2725 C C . PRO A 1 356 ? 2.751 -5.519 10.354 1.00 83.06 356 PRO A C 1
ATOM 2727 O O . PRO A 1 356 ? 3.478 -6.293 10.980 1.00 83.06 356 PRO A O 1
ATOM 2730 N N . SER A 1 357 ? 1.551 -5.161 10.801 1.00 89.56 357 SER A N 1
ATOM 2731 C CA . SER A 1 357 ? 1.011 -5.588 12.100 1.00 89.56 357 SER A CA 1
ATOM 2732 C C . SER A 1 357 ? -0.204 -6.503 11.968 1.00 89.56 357 SER A C 1
ATOM 2734 O O . SER A 1 357 ? -0.504 -7.276 12.882 1.00 89.56 357 SER A O 1
ATOM 2736 N N . ILE A 1 358 ? -0.869 -6.478 10.810 1.00 94.56 358 ILE A N 1
ATOM 2737 C CA . ILE A 1 358 ? -2.085 -7.248 10.547 1.00 94.56 358 ILE A CA 1
ATOM 2738 C C . ILE A 1 358 ? -1.866 -8.767 10.631 1.00 94.56 358 ILE A C 1
ATOM 2740 O O . ILE A 1 358 ? -2.719 -9.415 11.239 1.00 94.56 358 ILE A O 1
ATOM 2744 N N . PRO A 1 359 ? -0.759 -9.362 10.129 1.00 93.50 359 PRO A N 1
ATOM 2745 C CA . PRO A 1 359 ? -0.500 -10.795 10.296 1.00 93.50 359 PRO A CA 1
ATOM 2746 C C . PRO A 1 359 ? -0.599 -11.252 11.756 1.00 93.50 359 PRO A C 1
ATOM 2748 O O . PRO A 1 359 ? -1.301 -12.210 12.069 1.00 93.50 359 PRO A O 1
ATOM 2751 N N . THR A 1 360 ? 0.022 -10.508 12.673 1.00 93.44 360 THR A N 1
ATOM 2752 C CA . THR A 1 360 ? -0.037 -10.794 14.110 1.00 93.44 360 THR A CA 1
ATOM 2753 C C . THR A 1 360 ? -1.442 -10.561 14.667 1.00 93.44 360 THR A C 1
ATOM 2755 O O . THR A 1 360 ? -2.003 -11.460 15.288 1.00 93.44 360 THR A O 1
ATOM 2758 N N . MET A 1 361 ? -2.055 -9.403 14.385 1.00 95.69 361 MET A N 1
ATOM 2759 C CA . MET A 1 361 ? -3.378 -9.030 14.920 1.00 95.69 361 MET A CA 1
ATOM 2760 C C . MET A 1 361 ? -4.528 -9.924 14.437 1.00 95.69 361 MET A C 1
ATOM 2762 O O . MET A 1 361 ? -5.567 -9.997 15.095 1.00 95.69 361 MET A O 1
ATOM 2766 N N . MET A 1 362 ? -4.346 -10.611 13.310 1.00 96.81 362 MET A N 1
ATOM 2767 C CA . MET A 1 362 ? -5.303 -11.567 12.753 1.00 96.81 362 MET A CA 1
ATOM 2768 C C . MET A 1 362 ? -4.902 -13.027 13.001 1.00 96.81 362 MET A C 1
ATOM 2770 O O . MET A 1 362 ? -5.596 -13.919 12.525 1.00 96.81 362 MET A O 1
ATOM 2774 N N . ASN A 1 363 ? -3.819 -13.296 13.741 1.00 95.19 363 ASN A N 1
ATOM 2775 C CA . ASN A 1 363 ? -3.252 -14.634 13.955 1.00 95.19 363 ASN A CA 1
ATOM 2776 C C . ASN A 1 363 ? -3.021 -15.421 12.646 1.00 95.19 363 ASN A C 1
ATOM 2778 O O . ASN A 1 363 ? -3.435 -16.573 12.508 1.00 95.19 363 ASN A O 1
ATOM 2782 N N . LEU A 1 364 ? -2.390 -14.775 11.668 1.00 93.06 364 LEU A N 1
ATOM 2783 C CA . LEU A 1 364 ? -2.106 -15.314 10.343 1.00 93.06 364 LEU A CA 1
ATOM 2784 C C . LEU A 1 364 ? -0.593 -15.463 10.152 1.00 93.06 364 LEU A C 1
ATOM 2786 O O . LEU A 1 364 ? 0.144 -14.479 10.188 1.00 93.06 364 LEU A O 1
ATOM 2790 N N . HIS A 1 365 ? -0.137 -16.696 9.914 1.00 84.69 365 HIS A N 1
ATOM 2791 C CA . HIS A 1 365 ? 1.289 -17.010 9.710 1.00 84.69 365 HIS A CA 1
ATOM 2792 C C . HIS A 1 365 ? 1.573 -17.747 8.396 1.00 84.69 365 HIS A C 1
ATOM 2794 O O . HIS A 1 365 ? 2.734 -17.962 8.059 1.00 84.69 365 HIS A O 1
ATOM 2800 N N . ALA A 1 366 ? 0.535 -18.145 7.658 1.00 82.94 366 ALA A N 1
ATOM 2801 C CA . ALA A 1 366 ? 0.687 -18.850 6.392 1.00 82.94 366 ALA A CA 1
ATOM 2802 C C . ALA A 1 366 ? 1.124 -17.887 5.277 1.00 82.94 366 ALA A C 1
ATOM 2804 O O . ALA A 1 366 ? 0.618 -16.765 5.185 1.00 82.94 366 ALA A O 1
ATOM 2805 N N . LYS A 1 367 ? 2.040 -18.340 4.411 1.00 86.38 367 LYS A N 1
ATOM 2806 C CA . LYS A 1 367 ? 2.346 -17.638 3.159 1.00 86.38 367 LYS A CA 1
ATOM 2807 C C . LYS A 1 367 ? 1.166 -17.840 2.192 1.00 86.38 367 LYS A C 1
ATOM 2809 O O . LYS A 1 367 ? 0.652 -18.956 2.129 1.00 86.38 367 LYS A O 1
ATOM 2814 N N . PRO A 1 368 ? 0.714 -16.801 1.468 1.00 88.50 368 PRO A N 1
ATOM 2815 C CA . PRO A 1 368 ? -0.380 -16.937 0.517 1.00 88.50 368 PRO A CA 1
ATOM 2816 C C . PRO A 1 368 ? 0.023 -17.870 -0.624 1.00 88.50 368 PRO A C 1
ATOM 2818 O O . PRO A 1 368 ? 1.107 -17.736 -1.195 1.00 88.50 368 PRO A O 1
ATOM 2821 N N . GLU A 1 369 ? -0.871 -18.789 -0.969 1.00 90.75 369 GLU A N 1
ATOM 2822 C CA . GLU A 1 369 ? -0.732 -19.622 -2.159 1.00 90.75 369 GLU A CA 1
ATOM 2823 C C . GLU A 1 369 ? -0.898 -18.774 -3.425 1.00 90.75 369 GLU A C 1
ATOM 2825 O O . GLU A 1 369 ? -1.485 -17.687 -3.405 1.00 90.75 369 GLU A O 1
ATOM 2830 N N . VAL A 1 370 ? -0.376 -19.265 -4.546 1.00 90.00 370 VAL A N 1
ATOM 2831 C CA . VAL A 1 370 ? -0.517 -18.616 -5.851 1.00 90.00 370 VAL A CA 1
ATOM 2832 C C . VAL A 1 370 ? -1.459 -19.460 -6.701 1.00 90.00 370 VAL A C 1
ATOM 2834 O O . VAL A 1 370 ? -1.236 -20.650 -6.887 1.00 90.00 370 VAL A O 1
ATOM 2837 N N . SER A 1 371 ? -2.526 -18.833 -7.188 1.00 85.88 371 SER A N 1
ATOM 2838 C CA . SER A 1 371 ? -3.489 -19.428 -8.121 1.00 85.88 371 SER A CA 1
ATOM 2839 C C . SER A 1 371 ? -2.877 -19.681 -9.503 1.00 85.88 371 SER A C 1
ATOM 2841 O O . SER A 1 371 ? -1.848 -19.100 -9.850 1.00 85.88 371 SER A O 1
ATOM 2843 N N . GLU A 1 372 ? -3.554 -20.491 -10.321 1.00 80.75 372 GLU A N 1
ATOM 2844 C CA . GLU A 1 372 ? -3.162 -20.788 -11.709 1.00 80.75 372 GLU A CA 1
ATOM 2845 C C . GLU A 1 372 ? -2.980 -19.518 -12.564 1.00 80.75 372 GLU A C 1
ATOM 2847 O O . GLU A 1 372 ? -2.066 -19.446 -13.384 1.00 80.75 372 GLU A O 1
ATOM 2852 N N . ASP A 1 373 ? -3.764 -18.468 -12.287 1.00 81.75 373 ASP A N 1
ATOM 2853 C CA . ASP A 1 373 ? -3.685 -17.149 -12.933 1.00 81.75 373 ASP A CA 1
ATOM 2854 C C . ASP A 1 373 ? -2.533 -16.262 -12.406 1.00 81.75 373 ASP A C 1
ATOM 2856 O O . ASP A 1 373 ? -2.540 -15.040 -12.589 1.00 81.75 373 ASP A O 1
ATOM 2860 N N . MET A 1 374 ? -1.555 -16.833 -11.694 1.00 83.88 374 MET A N 1
ATOM 2861 C CA . MET A 1 374 ? -0.411 -16.124 -11.098 1.00 83.88 374 MET A CA 1
ATOM 2862 C C . MET A 1 374 ? -0.799 -15.026 -10.087 1.00 83.88 374 MET A C 1
ATOM 2864 O O . MET A 1 374 ? -0.028 -14.096 -9.827 1.00 83.88 374 MET A O 1
ATOM 2868 N N . LYS A 1 375 ? -1.989 -15.125 -9.478 1.00 87.56 375 LYS A N 1
ATOM 2869 C CA . LYS A 1 375 ? -2.447 -14.225 -8.405 1.00 87.56 375 LYS A CA 1
ATOM 2870 C C . LYS A 1 375 ? -2.326 -14.881 -7.041 1.00 87.56 375 LYS A C 1
ATOM 2872 O O . LYS A 1 375 ? -2.660 -16.050 -6.883 1.00 87.56 375 LYS A O 1
ATOM 2877 N N . MET A 1 376 ? -1.923 -14.106 -6.043 1.00 91.44 376 MET A N 1
ATOM 2878 C CA . MET A 1 376 ? -1.864 -14.552 -4.654 1.00 91.44 376 MET A CA 1
ATOM 2879 C C . MET A 1 376 ? -3.276 -14.685 -4.078 1.00 91.44 376 MET A C 1
ATOM 2881 O O . MET A 1 376 ? -4.094 -13.770 -4.208 1.00 91.44 376 MET A O 1
ATOM 2885 N N . ILE A 1 377 ? -3.554 -15.804 -3.422 1.00 93.12 377 ILE A N 1
ATOM 2886 C CA . ILE A 1 377 ? -4.812 -16.061 -2.726 1.00 93.12 377 ILE A CA 1
ATOM 2887 C C . ILE A 1 377 ? -4.694 -15.453 -1.318 1.00 93.12 377 ILE A C 1
ATOM 2889 O O . ILE A 1 377 ? -3.765 -15.803 -0.586 1.00 93.12 377 ILE A O 1
ATOM 2893 N N . PRO A 1 378 ? -5.567 -14.504 -0.929 1.00 94.19 378 PRO A N 1
ATOM 2894 C CA . PRO A 1 378 ? -5.501 -13.886 0.392 1.00 94.19 378 PRO A CA 1
ATOM 2895 C C . PRO A 1 378 ? -5.820 -14.910 1.488 1.00 94.19 378 PRO A C 1
ATOM 2897 O O . PRO A 1 378 ? -6.679 -15.774 1.316 1.00 94.19 378 PRO A O 1
ATOM 2900 N N . VAL A 1 379 ? -5.151 -14.789 2.633 1.00 94.69 379 VAL A N 1
ATOM 2901 C CA . VAL A 1 379 ? -5.338 -15.701 3.770 1.00 94.69 379 VAL A CA 1
ATOM 2902 C C . VAL A 1 379 ? -6.496 -15.201 4.625 1.00 94.69 379 VAL A C 1
ATOM 2904 O O . VAL A 1 379 ? -6.585 -14.009 4.897 1.00 94.69 379 VAL A O 1
ATOM 2907 N N . GLU A 1 380 ? -7.388 -16.082 5.065 1.00 94.81 380 GLU A N 1
ATOM 2908 C CA . GLU A 1 380 ? -8.602 -15.691 5.786 1.00 94.81 380 GLU A CA 1
ATOM 2909 C C . GLU A 1 380 ? -8.526 -16.029 7.280 1.00 94.81 380 GLU A C 1
ATOM 2911 O O . GLU A 1 380 ? -8.128 -17.127 7.664 1.00 94.81 380 GLU A O 1
ATOM 2916 N N . ASN A 1 381 ? -8.960 -15.098 8.134 1.00 96.56 381 ASN A N 1
ATOM 2917 C CA . ASN A 1 381 ? -9.332 -15.404 9.515 1.00 96.56 381 ASN A CA 1
ATOM 2918 C C . ASN A 1 381 ? -10.445 -14.464 9.990 1.00 96.56 381 ASN A C 1
ATOM 2920 O O . ASN A 1 381 ? -10.636 -13.376 9.453 1.00 96.56 381 ASN A O 1
ATOM 2924 N N . HIS A 1 382 ? -11.202 -14.883 11.005 1.00 95.94 382 HIS A N 1
ATOM 2925 C CA . HIS A 1 382 ? -12.334 -14.137 11.571 1.00 95.94 382 HIS A CA 1
ATOM 2926 C C . HIS A 1 382 ? -13.405 -13.715 10.542 1.00 95.94 382 HIS A C 1
ATOM 2928 O O . HIS A 1 382 ? -14.198 -12.821 10.839 1.00 95.94 382 HIS A O 1
ATOM 2934 N N . GLY A 1 383 ? -13.462 -14.375 9.377 1.00 94.88 383 GLY A N 1
ATOM 2935 C CA . GLY A 1 383 ? -14.356 -14.045 8.259 1.00 94.88 383 GLY A CA 1
ATOM 2936 C C . GLY A 1 383 ? -13.884 -12.872 7.391 1.00 94.88 383 GLY A C 1
ATOM 2937 O O . GLY A 1 383 ? -14.702 -12.263 6.707 1.00 94.88 383 GLY A O 1
ATOM 2938 N N . VAL A 1 384 ? -12.597 -12.514 7.456 1.00 98.00 384 VAL A N 1
ATOM 2939 C CA . VAL A 1 384 ? -11.984 -11.422 6.687 1.00 98.00 384 VAL A CA 1
ATOM 2940 C C . VAL A 1 384 ? -10.812 -11.972 5.879 1.00 98.00 384 VAL A C 1
ATOM 2942 O O . VAL A 1 384 ? -9.900 -12.581 6.443 1.00 98.00 384 VAL A O 1
ATOM 2945 N N . ARG A 1 385 ? -10.812 -11.729 4.563 1.00 97.19 385 ARG A N 1
ATOM 2946 C CA . ARG A 1 385 ? -9.688 -12.078 3.680 1.00 97.19 385 ARG A CA 1
ATOM 2947 C C . ARG A 1 385 ? -8.573 -11.057 3.861 1.00 97.19 385 ARG A C 1
ATOM 2949 O O . ARG A 1 385 ? -8.813 -9.863 3.713 1.00 97.19 385 ARG A O 1
ATOM 2956 N N . CYS A 1 386 ? -7.358 -11.492 4.151 1.00 96.50 386 CYS A N 1
ATOM 2957 C CA . CYS A 1 386 ? -6.238 -10.619 4.476 1.00 96.50 386 CYS A CA 1
ATOM 2958 C C . CYS A 1 386 ? -5.086 -10.760 3.479 1.00 96.50 386 CYS A C 1
ATOM 2960 O O . CYS A 1 386 ? -4.713 -11.863 3.078 1.00 96.50 386 CYS A O 1
ATOM 2962 N N . MET A 1 387 ? -4.460 -9.632 3.148 1.00 95.06 387 MET A N 1
ATOM 2963 C CA . MET A 1 387 ? -3.165 -9.596 2.470 1.00 95.06 387 MET A CA 1
ATOM 2964 C C . MET A 1 387 ? -2.236 -8.607 3.174 1.00 95.06 387 MET A C 1
ATOM 2966 O O . MET A 1 387 ? -2.655 -7.505 3.518 1.00 95.06 387 MET A O 1
ATOM 2970 N N . SER A 1 388 ? -0.977 -8.994 3.375 1.00 92.25 388 SER A N 1
ATOM 2971 C CA . SER A 1 388 ? 0.063 -8.159 3.977 1.00 92.25 388 SER A CA 1
ATOM 2972 C C . SER A 1 388 ? 1.428 -8.512 3.410 1.00 92.25 388 SER A C 1
ATOM 2974 O O . SER A 1 388 ? 1.713 -9.676 3.117 1.00 92.25 388 SER A O 1
ATOM 2976 N N . ILE A 1 389 ? 2.311 -7.515 3.338 1.00 84.31 389 ILE A N 1
ATOM 2977 C CA . ILE A 1 389 ? 3.714 -7.742 2.992 1.00 84.31 389 ILE A CA 1
ATOM 2978 C C . ILE A 1 389 ? 4.403 -8.652 4.014 1.00 84.31 389 ILE A C 1
ATOM 2980 O O . ILE A 1 389 ? 5.329 -9.379 3.663 1.00 84.31 389 ILE A O 1
ATOM 2984 N N . GLY A 1 390 ? 3.913 -8.665 5.260 1.00 83.44 390 GLY A N 1
ATOM 2985 C CA . GLY A 1 390 ? 4.433 -9.517 6.325 1.00 83.44 390 GLY A CA 1
ATOM 2986 C C . GLY A 1 390 ? 4.236 -11.015 6.074 1.00 83.44 390 GLY A C 1
ATOM 2987 O O . GLY A 1 390 ? 4.864 -11.815 6.757 1.00 83.44 390 GLY A O 1
ATOM 2988 N N . PHE A 1 391 ? 3.413 -11.415 5.095 1.00 85.25 391 PHE A N 1
ATOM 2989 C CA . PHE A 1 391 ? 3.332 -12.814 4.658 1.00 85.25 391 PHE A CA 1
ATOM 2990 C C . PHE A 1 391 ? 4.411 -13.192 3.637 1.00 85.25 391 PHE A C 1
ATOM 2992 O O . PHE A 1 391 ? 4.727 -14.367 3.469 1.00 85.25 391 PHE A O 1
ATOM 2999 N N . LEU A 1 392 ? 4.948 -12.206 2.918 1.00 78.56 392 LEU A N 1
ATOM 3000 C CA . LEU A 1 392 ? 5.897 -12.407 1.821 1.00 78.56 392 LEU A CA 1
ATOM 3001 C C . LEU A 1 392 ? 7.352 -12.238 2.268 1.00 78.56 392 LEU A C 1
ATOM 3003 O O . LEU A 1 392 ? 8.267 -12.587 1.528 1.00 78.56 392 LEU A O 1
ATOM 3007 N N . VAL A 1 393 ? 7.556 -11.687 3.463 1.00 73.88 393 VAL A N 1
ATOM 3008 C CA . VAL A 1 393 ? 8.858 -11.334 4.021 1.00 73.88 393 VAL A CA 1
ATOM 3009 C C . VAL A 1 393 ? 9.127 -12.178 5.257 1.00 73.88 393 VAL A C 1
ATOM 3011 O O . VAL A 1 393 ? 8.281 -12.274 6.144 1.00 73.88 393 VAL A O 1
ATOM 3014 N N . ASP A 1 394 ? 10.314 -12.776 5.326 1.00 67.75 394 ASP A N 1
ATOM 3015 C CA . ASP A 1 394 ? 10.729 -13.534 6.503 1.00 67.75 394 ASP A CA 1
ATOM 3016 C C . ASP A 1 394 ? 10.990 -12.578 7.682 1.00 67.75 394 ASP A C 1
ATOM 3018 O O . ASP A 1 394 ? 11.674 -11.563 7.535 1.00 67.75 394 ASP A O 1
ATOM 3022 N N . LYS A 1 395 ? 10.434 -12.903 8.859 1.00 59.16 395 LYS A N 1
ATOM 3023 C CA . LYS A 1 395 ? 10.390 -12.015 10.041 1.00 59.16 395 LYS A CA 1
ATOM 3024 C C . LYS A 1 395 ? 11.772 -11.590 10.562 1.00 59.16 395 LYS A C 1
ATOM 3026 O O . LYS A 1 395 ? 11.878 -10.528 11.168 1.00 59.16 395 LYS A O 1
ATOM 3031 N N . ASP A 1 396 ? 12.808 -12.383 10.295 1.00 57.66 396 ASP A N 1
ATOM 3032 C CA . ASP A 1 396 ? 14.168 -12.177 10.811 1.00 57.66 396 ASP A CA 1
ATOM 3033 C C . ASP A 1 396 ? 15.137 -11.577 9.774 1.00 57.66 396 ASP A C 1
ATOM 3035 O O . ASP A 1 396 ? 16.291 -11.285 10.091 1.00 57.66 396 ASP A O 1
ATOM 3039 N N . ALA A 1 397 ? 14.694 -11.375 8.528 1.00 55.22 397 ALA A N 1
ATOM 3040 C CA . ALA A 1 397 ? 15.543 -10.835 7.473 1.00 55.22 397 ALA A CA 1
ATOM 3041 C C . ALA A 1 397 ? 15.553 -9.292 7.513 1.00 55.22 397 ALA A C 1
ATOM 3043 O O . ALA A 1 397 ? 14.495 -8.668 7.386 1.00 55.22 397 ALA A O 1
ATOM 3044 N N . PRO A 1 398 ? 16.721 -8.628 7.629 1.00 47.81 398 PRO A N 1
ATOM 3045 C CA . PRO A 1 398 ? 16.800 -7.175 7.543 1.00 47.81 398 PRO A CA 1
ATOM 3046 C C . PRO A 1 398 ? 16.571 -6.731 6.091 1.00 47.81 398 PRO A C 1
ATOM 3048 O O . PRO A 1 398 ? 17.505 -6.619 5.297 1.00 47.81 398 PRO A O 1
ATOM 3051 N N . ILE A 1 399 ? 15.314 -6.476 5.726 1.00 62.59 399 ILE A N 1
ATOM 3052 C CA . ILE A 1 399 ? 14.968 -5.969 4.396 1.00 62.59 399 ILE A CA 1
ATOM 3053 C C . ILE A 1 399 ? 15.092 -4.447 4.371 1.00 62.59 399 ILE A C 1
ATOM 3055 O O . ILE A 1 399 ? 14.364 -3.719 5.046 1.00 62.59 399 ILE A O 1
ATOM 3059 N N . VAL A 1 400 ? 15.997 -3.946 3.530 1.00 66.88 400 VAL A N 1
ATOM 3060 C CA . VAL A 1 400 ? 16.096 -2.514 3.237 1.00 66.88 400 VAL A CA 1
ATOM 3061 C C . VAL A 1 400 ? 15.059 -2.149 2.177 1.00 66.88 400 VAL A C 1
ATOM 3063 O O . VAL A 1 400 ? 15.277 -2.321 0.977 1.00 66.88 400 VAL A O 1
ATOM 3066 N N . TRP A 1 401 ? 13.930 -1.599 2.617 1.00 67.38 401 TRP A N 1
ATOM 3067 C CA . TRP A 1 401 ? 12.878 -1.100 1.735 1.00 67.38 401 TRP A CA 1
ATOM 3068 C C . TRP A 1 401 ? 13.333 0.143 0.956 1.00 67.38 401 TRP A C 1
ATOM 3070 O O . TRP A 1 401 ? 13.337 1.262 1.469 1.00 67.38 401 TRP A O 1
ATOM 3080 N N . ARG A 1 402 ? 13.710 -0.032 -0.315 1.00 70.88 402 ARG A N 1
ATOM 3081 C CA . ARG A 1 402 ? 13.945 1.085 -1.247 1.00 70.88 402 ARG A CA 1
ATOM 3082 C C . ARG A 1 402 ? 12.617 1.548 -1.856 1.00 70.88 402 ARG A C 1
ATOM 3084 O O . ARG A 1 402 ? 11.753 0.725 -2.138 1.00 70.88 402 ARG A O 1
ATOM 3091 N N . GLY A 1 403 ? 12.469 2.849 -2.124 1.00 73.38 403 GLY A N 1
ATOM 3092 C CA . GLY A 1 403 ? 11.220 3.444 -2.637 1.00 73.38 403 GLY A CA 1
ATOM 3093 C C . GLY A 1 403 ? 10.564 2.681 -3.804 1.00 73.38 403 GLY A C 1
ATOM 3094 O O . GLY A 1 403 ? 9.390 2.331 -3.700 1.00 73.38 403 GLY A O 1
ATOM 3095 N N . PRO A 1 404 ? 11.297 2.325 -4.876 1.00 76.06 404 PRO A N 1
ATOM 3096 C CA . PRO A 1 404 ? 10.739 1.538 -5.980 1.00 76.06 404 PRO A CA 1
ATOM 3097 C C . PRO A 1 404 ? 10.237 0.142 -5.580 1.00 76.06 404 PRO A C 1
ATOM 3099 O O . PRO A 1 404 ? 9.228 -0.322 -6.112 1.00 76.06 404 PRO A O 1
ATOM 3102 N N . MET A 1 405 ? 10.899 -0.516 -4.621 1.00 77.56 405 MET A N 1
ATOM 3103 C CA . MET A 1 405 ? 10.478 -1.826 -4.109 1.00 77.56 405 MET A CA 1
ATOM 3104 C C . MET A 1 405 ? 9.172 -1.711 -3.330 1.00 77.56 405 MET A C 1
ATOM 3106 O O . MET A 1 405 ? 8.265 -2.503 -3.552 1.00 77.56 405 MET A O 1
ATOM 3110 N N . VAL A 1 406 ? 9.051 -0.686 -2.480 1.00 79.00 406 VAL A N 1
ATOM 3111 C CA . VAL A 1 406 ? 7.814 -0.380 -1.743 1.00 79.00 406 VAL A CA 1
ATOM 3112 C C . VAL A 1 406 ? 6.665 -0.183 -2.728 1.00 79.00 406 VAL A C 1
ATOM 3114 O O . VAL A 1 406 ? 5.610 -0.792 -2.597 1.00 79.00 406 VAL A O 1
ATOM 3117 N N . MET A 1 407 ? 6.891 0.605 -3.777 1.00 79.88 407 MET A N 1
ATOM 3118 C CA . MET A 1 407 ? 5.877 0.894 -4.791 1.00 79.88 407 MET A CA 1
ATOM 3119 C C . MET A 1 407 ? 5.459 -0.349 -5.582 1.00 79.88 407 MET A C 1
ATOM 3121 O O . MET A 1 407 ? 4.267 -0.543 -5.812 1.00 79.88 407 MET A O 1
ATOM 3125 N N . SER A 1 408 ? 6.421 -1.200 -5.944 1.00 81.00 408 SER A N 1
ATOM 3126 C CA . SER A 1 408 ? 6.168 -2.462 -6.650 1.00 81.00 408 SER A CA 1
ATOM 3127 C C . SER A 1 408 ? 5.436 -3.472 -5.762 1.00 81.00 408 SER A C 1
ATOM 3129 O O . SER A 1 408 ? 4.514 -4.144 -6.216 1.00 81.00 408 SER A O 1
ATOM 3131 N N . ALA A 1 409 ? 5.795 -3.545 -4.477 1.00 83.25 409 ALA A N 1
ATOM 3132 C CA . ALA A 1 409 ? 5.120 -4.386 -3.496 1.00 83.25 409 ALA A CA 1
ATOM 3133 C C . ALA A 1 409 ? 3.664 -3.943 -3.287 1.00 83.25 409 ALA A C 1
ATOM 3135 O O . ALA A 1 409 ? 2.763 -4.775 -3.358 1.00 83.25 409 ALA A O 1
ATOM 3136 N N . LEU A 1 410 ? 3.408 -2.639 -3.117 1.00 82.12 410 LEU A N 1
ATOM 3137 C CA . LEU A 1 410 ? 2.048 -2.091 -3.026 1.00 82.12 410 LEU A CA 1
ATOM 3138 C C . LEU A 1 410 ? 1.219 -2.398 -4.280 1.00 82.12 410 LEU A C 1
ATOM 3140 O O . LEU A 1 410 ? 0.049 -2.768 -4.181 1.00 82.12 410 LEU A O 1
ATOM 3144 N N . GLU A 1 411 ? 1.811 -2.283 -5.470 1.00 83.25 411 GLU A N 1
ATOM 3145 C CA . GLU A 1 411 ? 1.133 -2.635 -6.721 1.00 83.25 411 GLU A CA 1
ATOM 3146 C C . GLU A 1 411 ? 0.800 -4.132 -6.786 1.00 83.25 411 GLU A C 1
ATOM 3148 O O . GLU A 1 411 ? -0.329 -4.508 -7.113 1.00 83.25 411 GLU A O 1
ATOM 3153 N N . LYS A 1 412 ? 1.739 -4.995 -6.387 1.00 83.81 412 LYS A N 1
ATOM 3154 C CA . LYS A 1 412 ? 1.528 -6.445 -6.342 1.00 83.81 412 LYS A CA 1
ATOM 3155 C C . LYS A 1 412 ? 0.459 -6.841 -5.316 1.00 83.81 412 LYS A C 1
ATOM 3157 O O . LYS A 1 412 ? -0.370 -7.689 -5.620 1.00 83.81 412 LYS A O 1
ATOM 3162 N N . MET A 1 413 ? 0.410 -6.204 -4.145 1.00 84.25 413 MET A N 1
ATOM 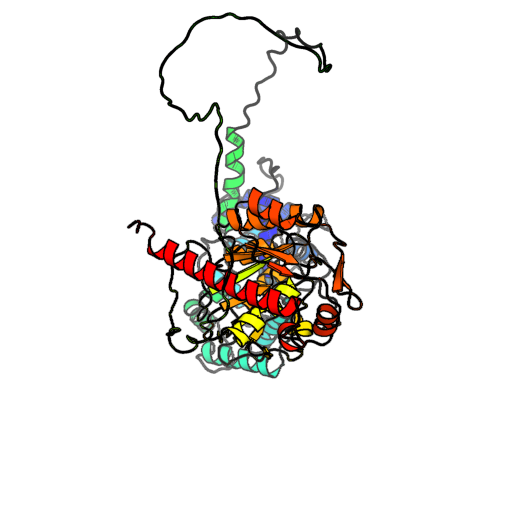3163 C CA . MET A 1 413 ? -0.596 -6.492 -3.110 1.00 84.25 413 MET A CA 1
ATOM 3164 C C . MET A 1 413 ? -1.989 -5.925 -3.422 1.00 84.25 413 MET A C 1
ATOM 3166 O O . MET A 1 413 ? -2.982 -6.389 -2.870 1.00 84.25 413 MET A O 1
ATOM 3170 N N . THR A 1 414 ? -2.090 -4.934 -4.308 1.00 82.56 414 THR A N 1
ATOM 3171 C CA . THR A 1 414 ? -3.387 -4.380 -4.727 1.00 82.56 414 THR A CA 1
ATOM 3172 C C . THR A 1 414 ? -3.962 -5.104 -5.940 1.00 82.56 414 THR A C 1
ATOM 3174 O O . THR A 1 414 ? -5.156 -5.396 -5.954 1.00 82.56 414 THR A O 1
ATOM 3177 N N . ARG A 1 415 ? -3.138 -5.424 -6.950 1.00 83.31 415 ARG A N 1
ATOM 3178 C CA . ARG A 1 415 ? -3.599 -6.016 -8.223 1.00 83.31 415 ARG A CA 1
ATOM 3179 C C . ARG A 1 415 ? -3.237 -7.485 -8.419 1.00 83.31 415 ARG A C 1
ATOM 3181 O O . ARG A 1 415 ? -3.934 -8.189 -9.143 1.00 83.31 415 ARG A O 1
ATOM 3188 N N . GLY A 1 416 ? -2.164 -7.950 -7.792 1.00 87.69 416 GLY A N 1
ATOM 3189 C CA . GLY A 1 416 ? -1.691 -9.334 -7.871 1.00 87.69 416 GLY A CA 1
ATOM 3190 C C . GLY A 1 416 ? -2.376 -10.272 -6.879 1.00 87.69 416 GLY A C 1
ATOM 3191 O O . GLY A 1 416 ? -1.815 -11.318 -6.565 1.00 87.69 416 GLY A O 1
ATOM 3192 N N . VAL A 1 417 ? -3.549 -9.897 -6.359 1.00 91.62 417 VAL A N 1
ATOM 3193 C CA . VAL A 1 417 ? -4.300 -10.653 -5.350 1.00 91.62 417 VAL A CA 1
ATOM 3194 C C . VAL A 1 417 ? -5.662 -11.042 -5.904 1.00 91.62 417 VAL A C 1
ATOM 3196 O O . VAL A 1 417 ? -6.385 -10.212 -6.459 1.00 91.62 417 VAL A O 1
ATOM 3199 N N . ALA A 1 418 ? -6.023 -12.308 -5.733 1.00 93.38 418 ALA A N 1
ATOM 3200 C CA . ALA A 1 418 ? -7.334 -12.840 -6.067 1.00 93.38 418 ALA A CA 1
ATOM 3201 C C . ALA A 1 418 ? -8.324 -12.549 -4.925 1.00 93.38 418 ALA A C 1
ATOM 3203 O O . ALA A 1 418 ? -8.705 -13.440 -4.172 1.00 93.38 418 ALA A O 1
ATOM 3204 N N . TRP A 1 419 ? -8.727 -11.282 -4.775 1.00 92.75 419 TRP A N 1
ATOM 3205 C CA . TRP A 1 419 ? -9.664 -10.862 -3.721 1.00 92.75 419 TRP A CA 1
ATOM 3206 C C . TRP A 1 419 ? -11.044 -11.530 -3.820 1.00 92.75 419 TRP A C 1
ATOM 3208 O O . TRP A 1 419 ? -11.711 -11.695 -2.796 1.00 92.75 419 TRP A O 1
ATOM 3218 N N . GLY A 1 420 ? -11.448 -11.935 -5.029 1.00 90.50 420 GLY A N 1
ATOM 3219 C CA . GLY A 1 420 ? -12.793 -12.422 -5.326 1.00 90.50 420 GLY A CA 1
ATOM 3220 C C . GLY A 1 420 ? -13.835 -11.309 -5.218 1.00 90.50 420 GLY A C 1
ATOM 3221 O O . GLY A 1 420 ? -13.498 -10.127 -5.295 1.00 90.50 420 GLY A O 1
ATOM 3222 N N . ASP A 1 421 ? -15.092 -11.694 -5.011 1.00 93.75 421 ASP A N 1
ATOM 3223 C CA . ASP A 1 421 ? -16.169 -10.737 -4.764 1.00 93.75 421 ASP A CA 1
ATOM 3224 C C . ASP A 1 421 ? -16.124 -10.263 -3.306 1.00 93.75 421 ASP A C 1
ATOM 3226 O O . ASP A 1 421 ? -16.247 -11.073 -2.378 1.00 93.75 421 ASP A O 1
ATOM 3230 N N . LEU A 1 422 ? -15.930 -8.957 -3.113 1.00 95.94 422 LEU A N 1
ATOM 3231 C CA . LEU A 1 422 ? -15.926 -8.280 -1.818 1.00 95.94 422 LEU A CA 1
ATOM 3232 C C . LEU A 1 422 ? -16.892 -7.097 -1.841 1.00 95.94 422 LEU A C 1
ATOM 3234 O O . LEU A 1 422 ? -16.864 -6.284 -2.765 1.00 95.94 422 LEU A O 1
ATOM 3238 N N . ASP A 1 423 ? -17.677 -6.946 -0.778 1.00 96.25 423 ASP A N 1
ATOM 3239 C CA . ASP A 1 423 ? -18.492 -5.750 -0.568 1.00 96.25 423 ASP A CA 1
ATOM 3240 C C . ASP A 1 423 ? -17.592 -4.563 -0.197 1.00 96.25 423 ASP A C 1
ATOM 3242 O O . ASP A 1 423 ? -17.743 -3.472 -0.746 1.00 96.25 423 ASP A O 1
ATOM 3246 N N . ILE A 1 424 ? -16.628 -4.781 0.711 1.00 97.50 424 ILE A N 1
ATOM 3247 C CA . ILE A 1 424 ? -15.721 -3.739 1.211 1.00 97.50 424 ILE A CA 1
ATOM 3248 C C . ILE A 1 424 ? -14.285 -4.266 1.321 1.00 97.50 424 ILE A C 1
ATOM 3250 O O . ILE A 1 424 ? -14.032 -5.299 1.940 1.00 97.50 424 ILE A O 1
ATOM 3254 N N . LEU A 1 425 ? -13.322 -3.508 0.799 1.00 97.69 425 LEU A N 1
ATOM 3255 C CA . LEU A 1 425 ? -11.895 -3.668 1.073 1.00 97.69 425 LEU A CA 1
ATOM 3256 C C . LEU A 1 425 ? -11.413 -2.543 1.996 1.00 97.69 425 LEU A C 1
ATOM 3258 O O . LEU A 1 425 ? -11.381 -1.372 1.613 1.00 97.69 425 LEU A O 1
ATOM 3262 N N . VAL A 1 426 ? -11.005 -2.904 3.209 1.00 98.06 426 VAL A N 1
ATOM 3263 C CA . VAL A 1 426 ? -10.374 -1.994 4.169 1.00 98.06 426 VAL A CA 1
ATOM 3264 C C . VAL A 1 426 ? -8.869 -1.981 3.915 1.00 98.06 426 VAL A C 1
ATOM 3266 O O . VAL A 1 426 ? -8.231 -3.030 3.901 1.00 98.06 426 VAL A O 1
ATOM 3269 N N . VAL A 1 427 ? -8.285 -0.802 3.716 1.00 96.50 427 VAL A N 1
ATOM 3270 C CA . VAL A 1 427 ? -6.848 -0.631 3.463 1.00 96.50 427 VAL A CA 1
ATOM 3271 C C . VAL A 1 427 ? -6.209 0.078 4.650 1.00 96.50 427 VAL A C 1
ATOM 3273 O O . VAL A 1 427 ? -6.497 1.249 4.901 1.00 96.50 427 VAL A O 1
ATOM 3276 N N . ASP A 1 428 ? -5.329 -0.612 5.370 1.00 95.38 428 ASP A N 1
ATOM 3277 C CA . ASP A 1 428 ? -4.504 -0.022 6.422 1.00 95.38 428 ASP A CA 1
ATOM 3278 C C . ASP A 1 428 ? -3.330 0.728 5.786 1.00 95.38 428 ASP A C 1
ATOM 3280 O O . ASP A 1 428 ? -2.354 0.130 5.336 1.00 95.38 428 ASP A O 1
ATOM 3284 N N . MET A 1 429 ? -3.451 2.050 5.679 1.00 93.00 429 MET A N 1
ATOM 3285 C CA . MET A 1 429 ? -2.493 2.878 4.941 1.00 93.00 429 MET A CA 1
ATOM 3286 C C . MET A 1 429 ? -1.168 3.022 5.707 1.00 93.00 429 MET A C 1
ATOM 3288 O O . MET A 1 429 ? -1.184 2.995 6.935 1.00 93.00 429 MET A O 1
ATOM 3292 N N . PRO A 1 430 ? -0.026 3.275 5.042 1.00 89.25 430 PRO A N 1
ATOM 3293 C CA . PRO A 1 430 ? 1.186 3.732 5.725 1.00 89.25 430 PRO A CA 1
ATOM 3294 C C . PRO A 1 430 ? 0.914 4.980 6.586 1.00 89.25 430 PRO A C 1
ATOM 3296 O O . PRO A 1 430 ? 0.033 5.774 6.238 1.00 89.25 430 PRO A O 1
ATOM 3299 N N . PRO A 1 431 ? 1.657 5.203 7.684 1.00 83.81 431 PRO A N 1
ATOM 3300 C CA . PRO A 1 431 ? 1.492 6.398 8.502 1.00 83.81 431 PRO A CA 1
ATOM 3301 C C . PRO A 1 431 ? 2.011 7.657 7.788 1.00 83.81 431 PRO A C 1
ATOM 3303 O O . PRO A 1 431 ? 2.994 7.615 7.044 1.00 83.81 431 PRO A O 1
ATOM 3306 N N . GLY A 1 432 ? 1.412 8.808 8.105 1.00 82.94 432 GLY A N 1
ATOM 3307 C CA . GLY A 1 432 ? 1.916 10.123 7.710 1.00 82.94 432 GLY A CA 1
ATOM 3308 C C . GLY A 1 432 ? 1.147 10.770 6.563 1.00 82.94 432 GLY A C 1
ATOM 3309 O O . GLY A 1 432 ? -0.078 10.747 6.507 1.00 82.94 432 GLY A O 1
ATOM 3310 N N . THR A 1 433 ? 1.889 11.443 5.686 1.00 79.00 433 THR A N 1
ATOM 3311 C CA . THR A 1 433 ? 1.413 11.967 4.393 1.00 79.00 433 THR A CA 1
ATOM 3312 C C . THR A 1 433 ? 2.502 11.808 3.325 1.00 79.00 433 THR A C 1
ATOM 3314 O O . THR A 1 433 ? 2.657 12.667 2.459 1.00 79.00 433 THR A O 1
ATOM 3317 N N . GLY A 1 434 ? 3.332 10.768 3.455 1.00 78.31 434 GLY A N 1
ATOM 3318 C CA . GLY A 1 434 ? 4.473 10.517 2.573 1.00 78.31 434 GLY A CA 1
ATOM 3319 C C . GLY A 1 434 ? 4.083 9.882 1.235 1.00 78.31 434 GLY A C 1
ATOM 3320 O O . GLY A 1 434 ? 2.919 9.555 0.990 1.00 78.31 434 GLY A O 1
ATOM 3321 N N . ASP A 1 435 ? 5.086 9.655 0.385 1.00 77.19 435 ASP A N 1
ATOM 3322 C CA . ASP A 1 435 ? 4.894 9.185 -0.993 1.00 77.19 435 ASP A CA 1
ATOM 3323 C C . ASP A 1 435 ? 4.144 7.852 -1.083 1.00 77.19 435 ASP A C 1
ATOM 3325 O O . ASP A 1 435 ? 3.318 7.682 -1.976 1.00 77.19 435 ASP A O 1
ATOM 3329 N N . ALA A 1 436 ? 4.364 6.919 -0.151 1.00 78.88 436 ALA A N 1
ATOM 3330 C CA . ALA A 1 436 ? 3.684 5.621 -0.150 1.00 78.88 436 ALA A CA 1
ATOM 3331 C C . ALA A 1 436 ? 2.158 5.765 0.001 1.00 78.88 436 ALA A C 1
ATOM 3333 O O . ALA A 1 436 ? 1.395 5.162 -0.754 1.00 78.88 436 ALA A O 1
ATOM 3334 N N . GLN A 1 437 ? 1.707 6.621 0.922 1.00 83.94 437 GLN A N 1
ATOM 3335 C CA . GLN A 1 437 ? 0.284 6.867 1.149 1.00 83.94 437 GLN A CA 1
ATOM 3336 C C . GLN A 1 437 ? -0.349 7.631 -0.016 1.00 83.94 437 GLN A C 1
ATOM 3338 O O . GLN A 1 437 ? -1.428 7.257 -0.468 1.00 83.94 437 GLN A O 1
ATOM 3343 N N . LEU A 1 438 ? 0.332 8.655 -0.544 1.00 84.06 438 LEU A N 1
ATOM 3344 C CA . LEU A 1 438 ? -0.143 9.394 -1.718 1.00 84.06 438 LEU A CA 1
ATOM 3345 C C . LEU A 1 438 ? -0.287 8.469 -2.933 1.00 84.06 438 LEU A C 1
ATOM 3347 O O . LEU A 1 438 ? -1.287 8.512 -3.646 1.00 84.06 438 LEU A O 1
ATOM 3351 N N . SER A 1 439 ? 0.692 7.591 -3.128 1.00 82.75 439 SER A N 1
ATOM 3352 C CA . SER A 1 439 ? 0.710 6.645 -4.237 1.00 82.75 439 SER A CA 1
ATOM 3353 C C . SER A 1 439 ? -0.399 5.607 -4.136 1.00 82.75 439 SER A C 1
ATOM 3355 O O . SER A 1 439 ? -1.003 5.264 -5.150 1.00 82.75 439 SER A O 1
ATOM 3357 N N . MET A 1 440 ? -0.711 5.132 -2.927 1.00 84.81 440 MET A N 1
ATOM 3358 C CA . MET A 1 440 ? -1.873 4.271 -2.697 1.00 84.81 440 MET A CA 1
ATOM 3359 C C . MET A 1 440 ? -3.175 4.992 -3.033 1.00 84.81 440 MET A C 1
ATOM 3361 O O . MET A 1 440 ? -3.987 4.455 -3.783 1.00 84.81 440 MET A O 1
ATOM 3365 N N . SER A 1 441 ? -3.341 6.232 -2.569 1.00 85.56 441 SER A N 1
ATOM 3366 C CA . SER A 1 441 ? -4.544 7.026 -2.840 1.00 85.56 441 SER A CA 1
ATOM 3367 C C . SER A 1 441 ? -4.734 7.373 -4.320 1.00 85.56 441 SER A C 1
ATOM 3369 O O . SER A 1 441 ? -5.863 7.539 -4.762 1.00 85.56 441 SER A O 1
ATOM 3371 N N . GLN A 1 442 ? -3.652 7.493 -5.096 1.00 82.00 442 GLN A N 1
ATOM 3372 C CA . GLN A 1 442 ? -3.723 7.758 -6.539 1.00 82.00 442 GLN A CA 1
ATOM 3373 C C . GLN A 1 442 ? -3.978 6.494 -7.370 1.00 82.00 442 GLN A C 1
ATOM 3375 O O . GLN A 1 442 ? -4.567 6.565 -8.450 1.00 82.00 442 GLN A O 1
ATOM 3380 N N . ARG A 1 443 ? -3.504 5.336 -6.897 1.00 80.81 443 ARG A N 1
ATOM 3381 C CA . ARG A 1 443 ? -3.622 4.057 -7.613 1.00 80.81 443 ARG A CA 1
ATOM 3382 C C . ARG A 1 443 ? -4.909 3.316 -7.310 1.00 80.81 443 ARG A C 1
ATOM 3384 O O . ARG A 1 443 ? -5.368 2.572 -8.172 1.00 80.81 443 ARG A O 1
ATOM 3391 N N . LEU A 1 444 ? -5.448 3.485 -6.108 1.00 85.31 444 LEU A N 1
ATOM 3392 C CA . LEU A 1 444 ? -6.715 2.903 -5.708 1.00 85.31 444 LEU A CA 1
ATOM 3393 C C . LEU A 1 444 ? -7.829 3.916 -5.882 1.00 85.31 444 LEU A C 1
ATOM 3395 O O . LEU A 1 444 ? -7.727 5.071 -5.475 1.00 85.31 444 LEU A O 1
ATOM 3399 N N . ARG A 1 445 ? -8.939 3.443 -6.431 1.00 87.69 445 ARG A N 1
ATOM 3400 C CA . ARG A 1 445 ? -10.182 4.196 -6.442 1.00 87.69 445 ARG A CA 1
ATOM 3401 C C . ARG A 1 445 ? -10.853 4.106 -5.073 1.00 87.69 445 ARG A C 1
ATOM 3403 O O . ARG A 1 445 ? -11.708 3.257 -4.851 1.00 87.69 445 ARG A O 1
ATOM 3410 N N . LEU A 1 446 ? -10.416 4.952 -4.146 1.00 93.12 446 LEU A N 1
ATOM 3411 C CA . LEU A 1 446 ? -10.937 4.973 -2.781 1.00 93.12 446 LEU A CA 1
ATOM 3412 C C . LEU A 1 446 ? -12.367 5.540 -2.751 1.00 93.12 446 LEU A C 1
ATOM 3414 O O . LEU A 1 446 ? -12.612 6.652 -3.225 1.00 93.12 446 LEU A O 1
ATOM 3418 N N . SER A 1 447 ? -13.303 4.802 -2.154 1.00 95.12 447 SER A N 1
ATOM 3419 C CA . SER A 1 447 ? -14.675 5.262 -1.909 1.00 95.12 447 SER A CA 1
ATOM 3420 C C . SER A 1 447 ? -14.732 6.330 -0.828 1.00 95.12 447 SER A C 1
ATOM 3422 O O . SER A 1 447 ? -15.578 7.222 -0.913 1.00 95.12 447 SER A O 1
ATOM 3424 N N . GLY A 1 448 ? -13.809 6.261 0.136 1.00 95.31 448 GLY A N 1
ATOM 3425 C CA . GLY A 1 448 ? -13.569 7.292 1.135 1.00 95.31 448 GLY A CA 1
ATOM 3426 C C . GLY A 1 448 ? -12.415 6.961 2.085 1.00 95.31 448 GLY A C 1
ATOM 3427 O O . GLY A 1 448 ? -11.877 5.853 2.078 1.00 95.31 448 GLY A O 1
ATOM 3428 N N . ALA A 1 449 ? -12.024 7.943 2.896 1.00 96.44 449 ALA A N 1
ATOM 3429 C CA . ALA A 1 449 ? -10.956 7.821 3.883 1.00 96.44 449 ALA A CA 1
ATOM 3430 C C . ALA A 1 449 ? -11.470 8.025 5.315 1.00 96.44 449 ALA A C 1
ATOM 3432 O O . ALA A 1 449 ? -12.147 9.011 5.615 1.00 96.44 449 ALA A O 1
ATOM 3433 N N . LEU A 1 450 ? -11.112 7.099 6.201 1.00 97.38 450 LEU A N 1
ATOM 3434 C CA . LEU A 1 450 ? -11.318 7.157 7.640 1.00 97.38 450 LEU A CA 1
ATOM 3435 C C . LEU A 1 450 ? -10.029 7.629 8.318 1.00 97.38 450 LEU A C 1
ATOM 3437 O O . LEU A 1 450 ? -8.975 7.008 8.167 1.00 97.38 450 LEU A O 1
ATOM 3441 N N . ILE A 1 451 ? -10.114 8.722 9.072 1.00 96.06 451 ILE A N 1
ATOM 3442 C CA . ILE A 1 451 ? -8.961 9.308 9.758 1.00 96.06 451 ILE A CA 1
ATOM 3443 C C . ILE A 1 451 ? -8.944 8.833 11.209 1.00 96.06 451 ILE A C 1
ATOM 3445 O O . ILE A 1 451 ? -9.953 8.920 11.902 1.00 96.06 451 ILE A O 1
ATOM 3449 N N . VAL A 1 452 ? -7.797 8.347 11.679 1.00 95.75 452 VAL A N 1
ATOM 3450 C CA . VAL A 1 452 ? -7.588 7.887 13.058 1.00 95.75 452 VAL A CA 1
ATOM 3451 C C . VAL A 1 452 ? -6.605 8.821 13.759 1.00 95.75 452 VAL A C 1
ATOM 3453 O O . VAL A 1 452 ? -5.518 9.094 13.242 1.00 95.75 452 VAL A O 1
ATOM 3456 N N . SER A 1 453 ? -6.973 9.296 14.948 1.00 93.75 453 SER A N 1
ATOM 3457 C CA . SER A 1 453 ? -6.129 10.146 15.797 1.00 93.75 453 SER A CA 1
ATOM 3458 C C . SER A 1 453 ? -6.301 9.795 17.274 1.00 93.75 453 SER A C 1
ATOM 3460 O O . SER A 1 453 ? -7.199 9.045 17.635 1.00 93.75 453 SER A O 1
ATOM 3462 N N . THR A 1 454 ? -5.447 10.356 18.126 1.00 91.56 454 THR A N 1
ATOM 3463 C CA . THR A 1 454 ? -5.655 10.425 19.581 1.00 91.56 454 THR A CA 1
ATOM 3464 C C . THR A 1 454 ? -6.075 11.850 19.984 1.00 91.56 454 THR A C 1
ATOM 3466 O O . THR A 1 454 ? -5.892 12.765 19.171 1.00 91.56 454 THR A O 1
ATOM 3469 N N . PRO A 1 455 ? -6.590 12.079 21.211 1.00 87.19 455 PRO A N 1
ATOM 3470 C CA . PRO A 1 455 ? -7.047 13.405 21.657 1.00 87.19 455 PRO A CA 1
ATOM 3471 C C . PRO A 1 455 ? -5.947 14.478 21.755 1.00 87.19 455 PRO A C 1
ATOM 3473 O O . PRO A 1 455 ? -6.238 15.654 21.955 1.00 87.19 455 PRO A O 1
ATOM 3476 N N . GLN A 1 456 ? -4.676 14.085 21.631 1.00 84.38 456 GLN A N 1
ATOM 3477 C CA . GLN A 1 456 ? -3.518 14.964 21.788 1.00 84.38 456 GLN A CA 1
ATOM 3478 C C . GLN A 1 456 ? -3.415 15.962 20.631 1.00 84.38 456 GLN A C 1
ATOM 3480 O O . GLN A 1 456 ? -3.425 15.557 19.467 1.00 84.38 456 GLN A O 1
ATOM 3485 N N . ASP A 1 457 ? -3.141 17.231 20.932 1.00 78.25 457 ASP A N 1
ATOM 3486 C CA . ASP A 1 457 ? -3.022 18.291 19.918 1.00 78.25 457 ASP A CA 1
ATOM 3487 C C . ASP A 1 457 ? -2.018 17.954 18.803 1.00 78.25 457 ASP A C 1
ATOM 3489 O O . ASP A 1 457 ? -2.301 18.150 17.622 1.00 78.25 457 ASP A O 1
ATOM 3493 N N . ILE A 1 458 ? -0.871 17.358 19.152 1.00 81.69 458 ILE A N 1
ATOM 3494 C CA . ILE A 1 458 ? 0.147 16.938 18.174 1.00 81.69 458 ILE A CA 1
ATOM 3495 C C . ILE A 1 458 ? -0.421 15.891 17.204 1.00 81.69 458 ILE A C 1
ATOM 3497 O O . ILE A 1 458 ? -0.195 15.978 16.001 1.00 81.69 458 ILE A O 1
ATOM 3501 N N . ALA A 1 459 ? -1.192 14.919 17.706 1.00 79.75 459 ALA A N 1
ATOM 3502 C CA . ALA A 1 459 ? -1.834 13.913 16.857 1.00 79.75 459 ALA A CA 1
ATOM 3503 C C . ALA A 1 459 ? -2.859 14.544 15.907 1.00 79.75 459 ALA A C 1
ATOM 3505 O O . ALA A 1 459 ? -2.929 14.183 14.732 1.00 79.75 459 ALA A O 1
ATOM 3506 N N . LEU A 1 460 ? -3.623 15.511 16.417 1.00 85.00 460 LEU A N 1
ATOM 3507 C CA . LEU A 1 460 ? -4.686 16.191 15.684 1.00 85.00 460 LEU A CA 1
ATOM 3508 C C . LEU A 1 460 ? -4.141 17.094 14.572 1.00 85.00 460 LEU A C 1
ATOM 3510 O O . LEU A 1 460 ? -4.752 17.181 13.507 1.00 85.00 460 LEU A O 1
ATOM 3514 N N . ILE A 1 461 ? -2.973 17.719 14.761 1.00 84.88 461 ILE A N 1
ATOM 3515 C CA . ILE A 1 461 ? -2.276 18.458 13.693 1.00 84.88 461 ILE A CA 1
ATOM 3516 C C . ILE A 1 461 ? -1.968 17.533 12.512 1.00 84.88 461 ILE A C 1
ATOM 3518 O O . ILE A 1 461 ? -2.192 17.898 11.354 1.00 84.88 461 ILE A O 1
ATOM 3522 N N . ASP A 1 462 ? -1.493 16.321 12.786 1.00 85.06 462 ASP A N 1
ATOM 3523 C CA . ASP A 1 462 ? -1.175 15.380 11.721 1.00 85.06 462 ASP A CA 1
ATOM 3524 C C . ASP A 1 462 ? -2.442 14.764 11.103 1.00 85.06 462 ASP A C 1
ATOM 3526 O O . ASP A 1 462 ? -2.496 14.562 9.888 1.00 85.06 462 ASP A O 1
ATOM 3530 N N . ALA A 1 463 ? -3.505 14.551 11.888 1.00 86.88 463 ALA A N 1
ATOM 3531 C CA . ALA A 1 463 ? -4.819 14.166 11.369 1.00 86.88 463 ALA A CA 1
ATOM 3532 C C . ALA A 1 463 ? -5.364 15.206 10.370 1.00 86.88 463 ALA A C 1
ATOM 3534 O O . ALA A 1 463 ? -5.853 14.837 9.297 1.00 86.88 463 ALA A O 1
ATOM 3535 N N . ARG A 1 464 ? -5.181 16.507 10.657 1.00 90.19 464 ARG A N 1
ATOM 3536 C CA . ARG A 1 464 ? -5.528 17.603 9.733 1.00 90.19 464 ARG A CA 1
ATOM 3537 C C . ARG A 1 464 ? -4.759 17.513 8.421 1.00 90.19 464 ARG A C 1
ATOM 3539 O O . ARG A 1 464 ? -5.340 17.663 7.345 1.00 90.19 464 ARG A O 1
ATOM 3546 N N . ARG A 1 465 ? -3.452 17.251 8.486 1.00 88.50 465 ARG A N 1
ATOM 3547 C CA . ARG A 1 465 ? -2.615 17.067 7.288 1.00 88.50 465 ARG A CA 1
ATOM 3548 C C . ARG A 1 465 ? -3.064 15.857 6.470 1.00 88.50 465 ARG A C 1
ATOM 3550 O O . ARG A 1 465 ? -3.218 15.986 5.256 1.00 88.50 465 ARG A O 1
ATOM 3557 N N . GLY A 1 466 ? -3.336 14.731 7.130 1.00 89.00 466 GLY A N 1
ATOM 3558 C CA . GLY A 1 466 ? -3.844 13.509 6.503 1.00 89.00 466 GLY A CA 1
ATOM 3559 C C . GLY A 1 466 ? -5.159 13.736 5.759 1.00 89.00 466 GLY A C 1
ATOM 3560 O O . GLY A 1 466 ? -5.252 13.448 4.566 1.00 89.00 466 GLY A O 1
ATOM 3561 N N . ALA A 1 467 ? -6.149 14.338 6.419 1.00 91.56 467 ALA A N 1
ATOM 3562 C CA . ALA A 1 467 ? -7.436 14.654 5.802 1.00 91.56 467 ALA A CA 1
ATOM 3563 C C . ALA A 1 467 ? -7.300 15.625 4.614 1.00 91.56 467 ALA A C 1
ATOM 3565 O O . ALA A 1 467 ? -7.906 15.419 3.561 1.00 91.56 467 ALA A O 1
ATOM 3566 N N . ASN A 1 468 ? -6.457 16.654 4.734 1.00 90.88 468 ASN A N 1
ATOM 3567 C CA . ASN A 1 468 ? -6.205 17.590 3.636 1.00 90.88 468 ASN A CA 1
ATOM 3568 C C . ASN A 1 468 ? -5.502 16.934 2.438 1.00 90.88 468 ASN A C 1
ATOM 3570 O O . ASN A 1 468 ? -5.753 17.328 1.300 1.00 90.88 468 ASN A O 1
ATOM 3574 N N . MET A 1 469 ? -4.646 15.932 2.660 1.00 90.81 469 MET A N 1
ATOM 3575 C CA . MET A 1 469 ? -4.036 15.158 1.576 1.00 90.81 469 MET A CA 1
ATOM 3576 C C . MET A 1 469 ? -5.104 14.403 0.775 1.00 90.81 469 MET A C 1
ATOM 3578 O O . MET A 1 469 ? -5.150 14.560 -0.443 1.00 90.81 469 MET A O 1
ATOM 3582 N N . PHE A 1 470 ? -6.018 13.688 1.441 1.00 91.88 470 PHE A N 1
ATOM 3583 C CA . PHE A 1 470 ? -7.123 12.992 0.766 1.00 91.88 470 PHE A CA 1
ATOM 3584 C C . PHE A 1 470 ? -8.044 13.948 0.002 1.00 91.88 470 PHE A C 1
ATOM 3586 O O . PHE A 1 470 ? -8.388 13.671 -1.144 1.00 91.88 470 PHE A O 1
ATOM 3593 N N . ARG A 1 471 ? -8.353 15.123 0.568 1.00 90.81 471 ARG A N 1
ATOM 3594 C CA . ARG A 1 471 ? -9.107 16.172 -0.142 1.00 90.81 471 ARG A CA 1
ATOM 3595 C C . ARG A 1 471 ? -8.412 16.627 -1.425 1.00 90.81 471 ARG A C 1
ATOM 3597 O O . ARG A 1 471 ? -9.073 16.780 -2.449 1.00 90.81 471 ARG A O 1
ATOM 3604 N N . LYS A 1 472 ? -7.085 16.804 -1.400 1.00 88.88 472 LYS A N 1
ATOM 3605 C CA . LYS A 1 472 ? -6.301 17.190 -2.590 1.00 88.88 472 LYS A CA 1
ATOM 3606 C C . LYS A 1 472 ? -6.346 16.139 -3.697 1.00 88.88 472 LYS A C 1
ATOM 3608 O O . LYS A 1 472 ? -6.337 16.510 -4.865 1.00 88.88 472 LYS A O 1
ATOM 3613 N N . VAL A 1 473 ? -6.415 14.857 -3.343 1.00 87.38 473 VAL A N 1
ATOM 3614 C CA . VAL A 1 473 ? -6.594 13.755 -4.306 1.00 87.38 473 VAL A CA 1
ATOM 3615 C C . VAL A 1 473 ? -8.065 13.378 -4.519 1.00 87.38 473 VAL A C 1
ATOM 3617 O O . VAL A 1 473 ? -8.350 12.315 -5.055 1.00 87.38 473 VAL A O 1
ATOM 3620 N N . GLN A 1 474 ? -8.997 14.257 -4.129 1.00 88.50 474 GLN A N 1
ATOM 3621 C CA . GLN A 1 474 ? -10.442 14.118 -4.348 1.00 88.50 474 GLN A CA 1
ATOM 3622 C C . GLN A 1 474 ? -11.069 12.861 -3.720 1.00 88.50 474 GLN A C 1
ATOM 3624 O O . GLN A 1 474 ? -12.096 12.367 -4.185 1.00 88.50 474 GLN A O 1
ATOM 3629 N N . VAL A 1 475 ? -10.486 12.360 -2.631 1.00 92.88 475 VAL A N 1
ATOM 3630 C CA . VAL A 1 475 ? -11.051 11.262 -1.840 1.00 92.88 475 VAL A CA 1
ATOM 3631 C C . VAL A 1 475 ? -11.914 11.852 -0.719 1.00 92.88 475 VAL A C 1
ATOM 3633 O O . VAL A 1 475 ? -11.416 12.676 0.058 1.00 92.88 475 VAL A O 1
ATOM 3636 N N . PRO A 1 476 ? -13.198 11.463 -0.602 1.00 93.75 476 PRO A N 1
ATOM 3637 C CA . PRO A 1 476 ? -14.075 11.994 0.433 1.00 93.75 476 PRO A CA 1
ATOM 3638 C C . PRO A 1 476 ? -13.666 11.472 1.811 1.00 93.75 476 PRO A C 1
ATOM 3640 O O . PRO A 1 476 ? -13.299 10.308 1.976 1.00 93.75 476 PRO A O 1
ATOM 3643 N N . ILE A 1 477 ? -13.757 12.333 2.821 1.00 95.81 477 ILE A N 1
ATOM 3644 C CA . ILE A 1 477 ? -13.509 11.941 4.209 1.00 95.81 477 ILE A CA 1
ATOM 3645 C C . ILE A 1 477 ? -14.794 11.339 4.778 1.00 95.81 477 ILE A C 1
ATOM 3647 O O . ILE A 1 477 ? -15.829 12.004 4.814 1.00 95.81 477 ILE A O 1
ATOM 3651 N N . LEU 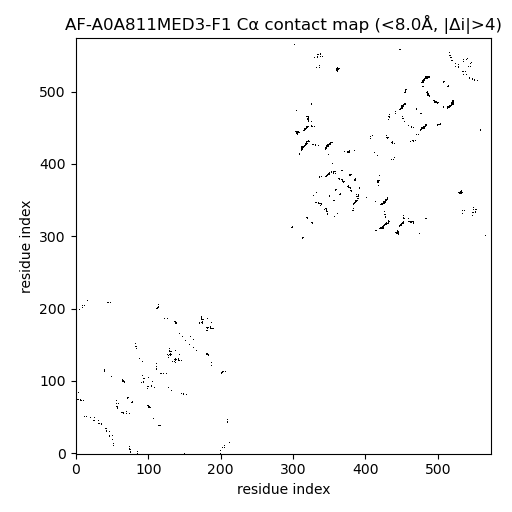A 1 478 ? -14.726 10.083 5.221 1.00 96.62 478 LEU A N 1
ATOM 3652 C CA . LEU A 1 478 ? -15.842 9.393 5.873 1.00 96.62 478 LEU A CA 1
ATOM 3653 C C . LEU A 1 478 ? -16.052 9.921 7.294 1.00 96.62 478 LEU A C 1
ATOM 3655 O O . LEU A 1 478 ? -17.186 10.088 7.732 1.00 96.62 478 LEU A O 1
ATOM 3659 N N . GLY A 1 479 ? -14.953 10.224 7.986 1.00 96.50 479 GLY A N 1
ATOM 3660 C CA . GLY A 1 479 ? -14.961 10.878 9.287 1.00 96.50 479 GLY A CA 1
ATOM 3661 C C . GLY A 1 479 ? -13.674 10.656 10.077 1.00 96.50 479 GLY A C 1
ATOM 3662 O O . GLY A 1 479 ? -12.691 10.117 9.558 1.00 96.50 479 GLY A O 1
ATOM 3663 N N . LEU A 1 480 ? -13.704 11.091 11.335 1.00 96.25 480 LEU A N 1
ATOM 3664 C CA . LEU A 1 480 ? -12.623 10.972 12.313 1.00 96.25 480 LEU A CA 1
ATOM 3665 C C . LEU A 1 480 ? -12.992 9.947 13.390 1.00 96.25 480 LEU A C 1
ATOM 3667 O O . LEU A 1 480 ? -14.128 9.920 13.857 1.00 96.25 480 LEU A O 1
ATOM 3671 N N . VAL A 1 481 ? -12.030 9.128 13.801 1.00 96.56 481 VAL A N 1
ATOM 3672 C CA . VAL A 1 481 ? -12.126 8.237 14.963 1.00 96.56 481 VAL A CA 1
ATOM 3673 C C . VAL A 1 481 ? -11.087 8.675 15.982 1.00 96.56 481 VAL A C 1
ATOM 3675 O O . VAL A 1 481 ? -9.893 8.740 15.668 1.00 96.56 481 VAL A O 1
ATOM 3678 N N . GLU A 1 482 ? -11.542 8.970 17.198 1.00 95.19 482 GLU A N 1
ATOM 3679 C CA . GLU A 1 482 ? -10.667 9.273 18.326 1.00 95.19 482 GLU A CA 1
ATOM 3680 C C . GLU A 1 482 ? -10.339 7.972 19.061 1.00 95.19 482 GLU A C 1
ATOM 3682 O O . GLU A 1 482 ? -11.145 7.425 19.810 1.00 95.19 482 GLU A O 1
ATOM 3687 N N . ASN A 1 483 ? -9.149 7.436 18.818 1.00 94.06 483 ASN A N 1
ATOM 3688 C CA . ASN A 1 483 ? -8.657 6.268 19.526 1.00 94.06 483 ASN A CA 1
ATOM 3689 C C . ASN A 1 483 ? -7.976 6.670 20.839 1.00 94.06 483 ASN A C 1
ATOM 3691 O O . ASN A 1 483 ? -7.412 7.758 20.956 1.00 94.06 483 ASN A O 1
ATOM 3695 N N . MET A 1 484 ? -7.974 5.760 21.814 1.00 91.94 484 MET A N 1
ATOM 3696 C CA . MET A 1 484 ? -7.450 6.003 23.162 1.00 91.94 484 MET A CA 1
ATOM 3697 C C . MET A 1 484 ? -8.088 7.237 23.828 1.00 91.94 484 MET A C 1
ATOM 3699 O O . MET A 1 484 ? -7.402 7.997 24.511 1.00 91.94 484 MET A O 1
ATOM 3703 N N . SER A 1 485 ? -9.391 7.444 23.620 1.00 91.19 485 SER A N 1
ATOM 3704 C CA . SER A 1 485 ? -10.113 8.654 24.044 1.00 91.19 485 SER A CA 1
ATOM 3705 C C . SER A 1 485 ? -10.127 8.838 25.563 1.00 91.19 485 SER A C 1
ATOM 3707 O O . SER A 1 485 ? -9.860 9.915 26.088 1.00 91.19 485 SER A O 1
ATOM 3709 N N . CYS A 1 486 ? -10.380 7.758 26.299 1.00 92.12 486 CYS A N 1
ATOM 3710 C CA . CYS A 1 486 ? -10.306 7.732 27.755 1.00 92.12 486 CYS A CA 1
ATOM 3711 C C . CYS A 1 486 ? -9.886 6.352 28.257 1.00 92.12 486 CYS A C 1
ATOM 3713 O O . CYS A 1 486 ? -10.180 5.339 27.625 1.00 92.12 486 CYS A O 1
ATOM 3715 N N . PHE A 1 487 ? -9.257 6.294 29.423 1.00 91.38 487 PHE A N 1
ATOM 3716 C CA . PHE A 1 487 ? -9.070 5.057 30.171 1.00 91.38 487 PHE A CA 1
ATOM 3717 C C . PHE A 1 487 ? -10.223 4.888 31.160 1.00 91.38 487 PHE A C 1
ATOM 3719 O O . PHE A 1 487 ? -10.459 5.769 31.985 1.00 91.38 487 PHE A O 1
ATOM 3726 N N . LYS A 1 488 ? -10.938 3.762 31.098 1.00 85.81 488 LYS A N 1
ATOM 3727 C CA . LYS A 1 488 ? -11.980 3.436 32.077 1.00 85.81 488 LYS A CA 1
ATOM 3728 C C . LYS A 1 488 ? -11.383 2.567 33.179 1.00 85.81 488 LYS A C 1
ATOM 3730 O O . LYS A 1 488 ? -10.939 1.452 32.914 1.00 85.81 488 LYS A O 1
ATOM 3735 N N . CYS A 1 489 ? -11.396 3.054 34.418 1.00 84.38 489 CYS A N 1
ATOM 3736 C CA . CYS A 1 489 ? -10.871 2.302 35.550 1.00 84.38 489 CYS A CA 1
ATOM 3737 C C . CYS A 1 489 ? -11.650 0.982 35.723 1.00 84.38 489 CYS A C 1
ATOM 3739 O O . CYS A 1 489 ? -12.867 1.021 35.919 1.00 84.38 489 CYS A O 1
ATOM 3741 N N . PRO A 1 490 ? -10.987 -0.190 35.723 1.00 82.81 490 PRO A N 1
ATOM 3742 C CA . PRO A 1 490 ? -11.675 -1.477 35.838 1.00 82.81 490 PRO A CA 1
ATOM 3743 C C . PRO A 1 490 ? -12.271 -1.721 37.232 1.00 82.81 490 PRO A C 1
ATOM 3745 O O . PRO A 1 490 ? -13.099 -2.612 37.387 1.00 82.81 490 PRO A O 1
ATOM 3748 N N . LYS A 1 491 ? -11.861 -0.948 38.251 1.00 85.75 491 LYS A N 1
ATOM 3749 C CA . LYS A 1 491 ? -12.357 -1.086 39.630 1.00 85.75 491 LYS A CA 1
ATOM 3750 C C . LYS A 1 491 ? -13.598 -0.239 39.912 1.00 85.75 491 LYS A C 1
ATOM 3752 O O . LYS A 1 491 ? -14.539 -0.744 40.509 1.00 85.75 491 LYS A O 1
ATOM 3757 N N . CYS A 1 492 ? -13.592 1.037 39.518 1.00 89.88 492 CYS A N 1
ATOM 3758 C CA . CYS A 1 492 ? -14.675 1.984 39.830 1.00 89.88 492 CYS A CA 1
ATOM 3759 C C . CYS A 1 492 ? -15.473 2.457 38.606 1.00 89.88 492 CYS A C 1
ATOM 3761 O O . CYS A 1 492 ? -16.514 3.083 38.766 1.00 89.88 492 CYS A O 1
ATOM 3763 N N . GLY A 1 493 ? -15.010 2.179 37.383 1.00 85.44 493 GLY A N 1
ATOM 3764 C CA . GLY A 1 493 ? -15.674 2.595 36.145 1.00 85.44 493 GLY A CA 1
ATOM 3765 C C . GLY A 1 493 ? -15.484 4.068 35.764 1.00 85.44 493 GLY A C 1
ATOM 3766 O O . GLY A 1 493 ? -16.000 4.475 34.723 1.00 85.44 493 GLY A O 1
ATOM 3767 N N . GLU A 1 494 ? -14.749 4.844 36.564 1.00 91.00 494 GLU A N 1
ATOM 3768 C CA . GLU A 1 494 ? -14.437 6.250 36.298 1.00 91.00 494 GLU A CA 1
ATOM 3769 C C . GLU A 1 494 ? -13.566 6.410 35.045 1.00 91.00 494 GLU A C 1
ATOM 3771 O O . GLU A 1 494 ? -12.702 5.573 34.761 1.00 91.00 494 GLU A O 1
ATOM 3776 N N . LYS A 1 495 ? -13.819 7.477 34.278 1.00 91.31 495 LYS A N 1
ATOM 3777 C CA . LYS A 1 495 ? -13.080 7.800 33.055 1.00 91.31 495 LYS A CA 1
ATOM 3778 C C . LYS A 1 495 ? -11.922 8.738 33.373 1.00 91.31 495 LYS A C 1
ATOM 3780 O O . LYS A 1 495 ? -12.112 9.772 34.001 1.00 91.31 495 LYS A O 1
ATOM 3785 N N . SER A 1 496 ? -10.739 8.410 32.873 1.00 90.69 496 SER A N 1
ATOM 3786 C CA . SER A 1 496 ? -9.553 9.259 32.937 1.00 90.69 496 SER A CA 1
ATOM 3787 C C . SER A 1 496 ? -9.100 9.626 31.527 1.00 90.69 496 SER A C 1
ATOM 3789 O O . SER A 1 496 ? -8.758 8.757 30.724 1.00 90.69 496 SER A O 1
ATOM 3791 N N . TYR A 1 497 ? -9.064 10.920 31.226 1.00 90.50 497 TYR A N 1
ATOM 3792 C CA . TYR A 1 497 ? -8.669 11.452 29.920 1.00 90.50 497 TYR A CA 1
ATOM 3793 C C . TYR A 1 497 ? -7.158 11.677 29.852 1.00 90.50 497 TYR A C 1
ATOM 3795 O O . TYR A 1 497 ? -6.676 12.806 29.823 1.00 90.50 497 TYR A O 1
ATOM 3803 N N . ILE A 1 498 ? -6.398 10.576 29.856 1.00 86.75 498 ILE A N 1
ATOM 3804 C CA . ILE A 1 498 ? -4.922 10.577 29.919 1.00 86.75 498 ILE A CA 1
ATOM 3805 C C . ILE A 1 498 ? -4.301 11.449 28.814 1.00 86.75 498 ILE A C 1
ATOM 3807 O O . ILE A 1 498 ? -3.257 12.065 29.015 1.00 86.75 498 ILE A O 1
ATOM 3811 N N . PHE A 1 499 ? -4.949 11.507 27.651 1.00 83.31 499 PHE A N 1
ATOM 3812 C CA . PHE A 1 499 ? -4.448 12.189 26.462 1.00 83.31 499 PHE A CA 1
ATOM 3813 C C . PHE A 1 499 ? -5.171 13.501 26.129 1.00 83.31 499 PHE A C 1
ATOM 3815 O O . PHE A 1 499 ? -4.863 14.099 25.099 1.00 83.31 499 PHE A O 1
ATOM 3822 N N . GLY A 1 500 ? -6.077 13.957 26.998 1.00 87.19 500 GLY A N 1
ATOM 3823 C CA . GLY A 1 500 ? -6.945 15.115 26.773 1.00 87.19 500 GLY A CA 1
ATOM 3824 C C . GLY A 1 500 ? -8.380 14.728 26.404 1.00 87.19 500 GLY A C 1
ATOM 3825 O O . GLY A 1 500 ? -8.674 13.562 26.158 1.00 87.19 500 GLY A O 1
ATOM 3826 N N . GLU A 1 501 ? -9.275 15.719 26.391 1.00 88.62 501 GLU A N 1
ATOM 3827 C CA . GLU A 1 501 ? -10.708 15.542 26.124 1.00 88.62 501 GLU A CA 1
ATOM 3828 C C . GLU A 1 501 ? -11.205 16.529 25.050 1.00 88.62 501 GLU A C 1
ATOM 3830 O O . GLU A 1 501 ? -10.854 17.719 25.025 1.00 88.62 501 GLU A O 1
ATOM 3835 N N . GLY A 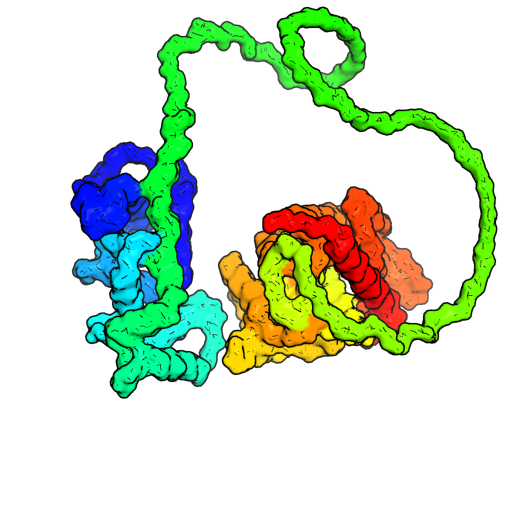1 502 ? -12.036 16.022 24.135 1.00 85.06 502 GLY A N 1
ATOM 3836 C CA . GLY A 1 502 ? -12.754 16.816 23.132 1.00 85.06 502 GLY A CA 1
ATOM 3837 C C . GLY A 1 502 ? -11.892 17.384 22.000 1.00 85.06 502 GLY A C 1
ATOM 3838 O O . GLY A 1 502 ? -12.377 18.203 21.218 1.00 85.06 502 GLY A O 1
ATOM 3839 N N . GLY A 1 503 ? -10.621 16.985 21.898 1.00 86.56 503 GLY A N 1
ATOM 3840 C CA . GLY A 1 503 ? -9.711 17.454 20.854 1.00 86.56 503 GLY A CA 1
ATOM 3841 C C . GLY A 1 503 ? -10.137 17.007 19.452 1.00 86.56 503 GLY A C 1
ATOM 3842 O O . GLY A 1 503 ? -10.154 17.826 18.524 1.00 86.56 503 GLY A O 1
ATOM 3843 N N . ALA A 1 504 ? -10.543 15.742 19.292 1.00 88.44 504 ALA A N 1
ATOM 3844 C CA . ALA A 1 504 ? -11.035 15.244 18.011 1.00 88.44 504 ALA A CA 1
ATOM 3845 C C . ALA A 1 504 ? -12.365 15.880 17.610 1.00 88.44 504 ALA A C 1
ATOM 3847 O O . ALA A 1 504 ? -12.505 16.244 16.449 1.00 88.44 504 ALA A O 1
ATOM 3848 N N . GLN A 1 505 ? -13.301 16.085 18.545 1.00 91.81 505 GLN A N 1
ATOM 3849 C CA . GLN A 1 505 ? -14.584 16.735 18.249 1.00 91.81 505 GLN A CA 1
ATOM 3850 C C . GLN A 1 505 ? -14.378 18.150 17.687 1.00 91.81 505 GLN A C 1
ATOM 3852 O O . GLN A 1 505 ? -14.862 18.452 16.599 1.00 91.81 505 GLN A O 1
ATOM 3857 N N . ARG A 1 506 ? -13.579 18.985 18.370 1.00 91.81 506 ARG A N 1
ATOM 3858 C CA . ARG A 1 506 ? -13.239 20.336 17.885 1.00 91.81 506 ARG A CA 1
ATOM 3859 C C . ARG A 1 506 ? -12.561 20.292 16.517 1.00 91.81 506 ARG A C 1
ATOM 3861 O O . ARG A 1 506 ? -12.903 21.049 15.617 1.00 91.81 506 ARG A O 1
ATOM 3868 N N . THR A 1 507 ? -11.615 19.371 16.340 1.00 90.19 507 THR A N 1
ATOM 3869 C CA . THR A 1 507 ? -10.915 19.202 15.060 1.00 90.19 507 THR A CA 1
ATOM 3870 C C . THR A 1 507 ? -11.859 18.760 13.946 1.00 90.19 507 THR A C 1
ATOM 3872 O O . THR A 1 507 ? -11.721 19.227 12.818 1.00 90.19 507 THR A O 1
ATOM 3875 N N . ALA A 1 508 ? -12.821 17.891 14.248 1.00 92.31 508 ALA A N 1
ATOM 3876 C CA . ALA A 1 508 ? -13.799 17.423 13.285 1.00 92.31 508 ALA A CA 1
ATOM 3877 C C . ALA A 1 508 ? -14.693 18.575 12.800 1.00 92.31 508 ALA A C 1
ATOM 3879 O O . ALA A 1 508 ? -14.850 18.761 11.594 1.00 92.31 508 ALA A O 1
ATOM 3880 N N . GLU A 1 509 ? -15.180 19.403 13.726 1.00 93.12 509 GLU A N 1
ATOM 3881 C CA . GLU A 1 509 ? -15.977 20.600 13.431 1.00 93.12 509 GLU A CA 1
ATOM 3882 C C . GLU A 1 509 ? -15.193 21.628 12.607 1.00 93.12 509 GLU A C 1
ATOM 3884 O O . GLU A 1 509 ? -15.652 22.061 11.552 1.00 93.12 509 GLU A O 1
ATOM 3889 N N . GLU A 1 510 ? -13.976 21.976 13.032 1.00 91.56 510 GLU A N 1
ATOM 3890 C CA . GLU A 1 510 ? -13.126 22.946 12.330 1.00 91.56 510 GLU A CA 1
ATOM 3891 C C . GLU A 1 510 ? -12.765 22.511 10.908 1.00 91.56 510 GLU A C 1
ATOM 3893 O O . GLU A 1 510 ? -12.512 23.342 10.034 1.00 91.56 510 GLU A O 1
ATOM 3898 N N . MET A 1 511 ? -12.689 21.203 10.679 1.00 88.94 511 MET A N 1
ATOM 3899 C CA . MET A 1 511 ? -12.365 20.653 9.377 1.00 88.94 511 MET A CA 1
ATOM 3900 C C . MET A 1 511 ? -13.585 20.333 8.528 1.00 88.94 511 MET A C 1
ATOM 3902 O O . MET A 1 511 ? -13.361 19.894 7.404 1.00 88.94 511 MET A O 1
ATOM 3906 N N . ASP A 1 512 ? -14.814 20.520 9.006 1.00 90.69 512 ASP A N 1
ATOM 3907 C CA . ASP A 1 512 ? -16.034 20.059 8.333 1.00 90.69 512 ASP A CA 1
ATOM 3908 C C . ASP A 1 512 ? -15.988 18.544 8.035 1.00 90.69 512 ASP A C 1
ATOM 3910 O O . ASP A 1 512 ? -15.979 18.079 6.891 1.00 90.69 512 ASP A O 1
ATOM 3914 N N . MET A 1 513 ? -15.825 17.748 9.093 1.00 92.81 513 MET A N 1
ATOM 3915 C CA . MET A 1 513 ? -15.912 16.286 9.063 1.00 92.81 513 MET A CA 1
ATOM 3916 C C . MET A 1 513 ? -16.724 15.767 10.256 1.00 92.81 513 MET A C 1
ATOM 3918 O O . MET A 1 513 ? -16.829 16.417 11.291 1.00 92.81 513 MET A O 1
ATOM 3922 N N . LYS A 1 514 ? -17.289 14.561 10.135 1.00 94.19 514 LYS A N 1
ATOM 3923 C CA . LYS A 1 514 ? -18.046 13.917 11.220 1.00 94.19 514 LYS A CA 1
ATOM 3924 C C . LYS A 1 514 ? -17.094 13.159 12.159 1.00 94.19 514 LYS A C 1
ATOM 3926 O O . LYS A 1 514 ? -16.261 12.385 11.684 1.00 94.19 514 LYS A O 1
ATOM 3931 N N . LEU A 1 515 ? -17.249 13.313 13.477 1.00 95.94 515 LEU A N 1
ATOM 3932 C CA . LEU A 1 515 ? -16.662 12.388 14.455 1.00 95.94 515 LEU A CA 1
ATOM 3933 C C . LEU A 1 515 ? -17.506 11.104 14.484 1.00 95.94 515 LEU A C 1
ATOM 3935 O O . LEU A 1 515 ? -18.698 11.131 14.799 1.00 95.94 515 LEU A O 1
ATOM 3939 N N . LEU A 1 516 ? -16.912 9.970 14.112 1.00 96.56 516 LEU A N 1
ATOM 3940 C CA . LEU A 1 516 ? -17.630 8.697 14.012 1.00 96.56 516 LEU A CA 1
ATOM 3941 C C . LEU A 1 516 ? -17.675 7.959 15.347 1.00 96.56 516 LEU A C 1
ATOM 3943 O O . LEU A 1 516 ? -18.672 7.299 15.642 1.00 96.56 516 LEU A O 1
ATOM 3947 N N . GLY A 1 517 ? -16.657 8.103 16.188 1.00 94.38 517 GLY A N 1
ATOM 3948 C CA . GLY A 1 517 ? -16.693 7.533 17.525 1.00 94.38 517 GLY A CA 1
ATOM 3949 C C . GLY A 1 517 ? -15.392 7.674 18.293 1.00 94.38 517 GLY A C 1
ATOM 3950 O O . GLY A 1 517 ? -14.334 7.943 17.718 1.00 94.38 517 GLY A O 1
ATOM 3951 N N . ASP A 1 518 ? -15.524 7.424 19.591 1.00 94.56 518 ASP A N 1
ATOM 3952 C CA . ASP A 1 518 ? -14.457 7.475 20.578 1.00 94.56 518 ASP A CA 1
ATOM 3953 C C . ASP A 1 518 ? -14.191 6.058 21.087 1.00 94.56 518 ASP A C 1
ATOM 3955 O O . ASP A 1 518 ? -15.077 5.412 21.655 1.00 94.56 518 ASP A O 1
ATOM 3959 N N . VAL A 1 519 ? -12.972 5.565 20.893 1.00 95.38 519 VAL A N 1
ATOM 3960 C CA . VAL A 1 519 ? -12.567 4.226 21.330 1.00 95.38 519 VAL A CA 1
ATOM 3961 C C . VAL A 1 519 ? -11.743 4.353 22.614 1.00 95.38 519 VAL A C 1
ATOM 3963 O O . VAL A 1 519 ? -10.667 4.962 22.587 1.00 95.38 519 VAL A O 1
ATOM 3966 N N . PRO A 1 520 ? -12.210 3.799 23.750 1.00 92.81 520 PRO A N 1
ATOM 3967 C CA . PRO A 1 520 ? -11.485 3.890 25.008 1.00 92.81 520 PRO A CA 1
ATOM 3968 C C . PRO A 1 520 ? -10.202 3.050 24.990 1.00 92.81 520 PRO A C 1
ATOM 3970 O O . PRO A 1 520 ? -10.075 2.052 24.282 1.00 92.81 520 PRO A O 1
ATOM 3973 N N . LEU A 1 521 ? -9.240 3.447 25.819 1.00 90.31 521 LEU A N 1
ATOM 3974 C CA . LEU A 1 521 ? -8.024 2.690 26.070 1.00 90.31 521 LEU A CA 1
ATOM 3975 C C . LEU A 1 521 ? -8.337 1.527 27.022 1.00 90.31 521 LEU A C 1
ATOM 3977 O O . LEU A 1 521 ? -8.542 1.734 28.219 1.00 90.31 521 LEU A O 1
ATOM 3981 N N . GLU A 1 522 ? -8.339 0.302 26.499 1.00 89.25 522 GLU A N 1
ATOM 3982 C CA . GLU A 1 522 ? -8.536 -0.924 27.280 1.00 89.25 522 GLU A CA 1
ATOM 3983 C C . GLU A 1 522 ? -7.348 -1.886 27.131 1.00 89.25 522 GLU A C 1
ATOM 3985 O O . GLU A 1 522 ? -6.803 -2.080 26.043 1.00 89.25 522 GLU A O 1
ATOM 3990 N N . ILE A 1 523 ? -6.976 -2.547 28.234 1.00 88.81 523 ILE A N 1
ATOM 3991 C CA . ILE A 1 523 ? -5.905 -3.560 28.250 1.00 88.81 523 ILE A CA 1
ATOM 3992 C C . ILE A 1 523 ? -6.240 -4.726 27.311 1.00 88.81 523 ILE A C 1
ATOM 3994 O O . ILE A 1 523 ? -5.352 -5.242 26.637 1.00 88.81 523 ILE A O 1
ATOM 3998 N N . SER A 1 524 ? -7.520 -5.092 27.227 1.00 91.06 524 SER A N 1
ATOM 3999 C CA . SER A 1 524 ? -8.038 -6.164 26.373 1.00 91.06 524 SER A CA 1
ATOM 4000 C C . SER A 1 524 ? -7.766 -5.931 24.884 1.00 91.06 524 SER A C 1
ATOM 4002 O O . SER A 1 524 ? -7.521 -6.895 24.163 1.00 91.06 524 SER A O 1
ATOM 4004 N N . ILE A 1 525 ? -7.741 -4.674 24.417 1.00 92.69 525 ILE A N 1
ATOM 4005 C CA . ILE A 1 525 ? -7.343 -4.352 23.038 1.00 92.69 525 ILE A CA 1
ATOM 4006 C C . ILE A 1 525 ? -5.875 -4.720 22.826 1.00 92.69 525 ILE A C 1
ATOM 4008 O O . ILE A 1 525 ? -5.540 -5.347 21.822 1.00 92.69 525 ILE A O 1
ATOM 4012 N N . ARG A 1 526 ? -4.998 -4.343 23.766 1.00 91.50 526 ARG A N 1
ATOM 4013 C CA . ARG A 1 526 ? -3.558 -4.612 23.678 1.00 91.50 526 ARG A CA 1
ATOM 4014 C C . ARG A 1 526 ? -3.271 -6.112 23.731 1.00 91.50 526 ARG A C 1
ATOM 4016 O O . ARG A 1 526 ? -2.607 -6.623 22.840 1.00 91.50 526 ARG A O 1
ATOM 4023 N N . THR A 1 527 ? -3.808 -6.823 24.723 1.00 92.31 527 THR A N 1
ATOM 4024 C CA . THR A 1 527 ? -3.585 -8.273 24.858 1.00 92.31 527 THR A CA 1
ATOM 4025 C C . THR A 1 527 ? -4.220 -9.046 23.705 1.00 92.31 527 THR A C 1
ATOM 4027 O O . THR A 1 527 ? -3.589 -9.934 23.146 1.00 92.31 527 THR A O 1
ATOM 4030 N N . GLY A 1 528 ? -5.433 -8.670 23.289 1.00 92.38 528 GLY A N 1
ATOM 4031 C CA . GLY A 1 528 ? -6.112 -9.290 22.153 1.00 92.38 528 GLY A CA 1
ATOM 4032 C C . GLY A 1 528 ? -5.379 -9.075 20.829 1.00 92.38 528 GLY A C 1
ATOM 4033 O O . GLY A 1 528 ? -5.305 -9.997 20.026 1.00 92.38 528 GLY A O 1
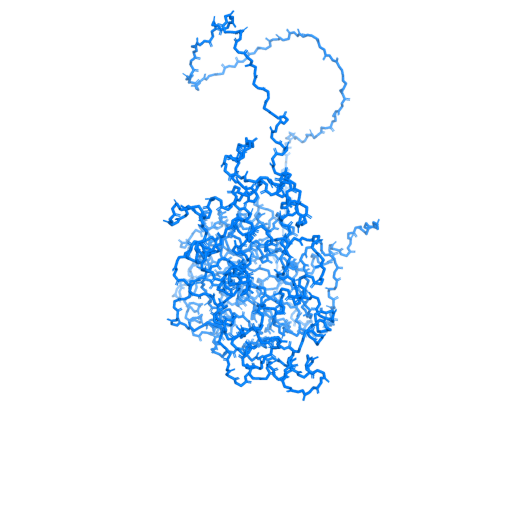ATOM 4034 N N . SER A 1 529 ? -4.788 -7.897 20.609 1.00 91.19 529 SER A N 1
ATOM 4035 C CA . SER A 1 529 ? -3.983 -7.630 19.407 1.00 91.19 529 SER A CA 1
ATOM 4036 C C . SER A 1 529 ? -2.716 -8.489 19.363 1.00 91.19 529 SER A C 1
ATOM 4038 O O . SER A 1 529 ? -2.408 -9.042 18.311 1.00 91.19 529 SER A O 1
ATOM 4040 N N . ASP A 1 530 ? -2.023 -8.645 20.498 1.00 89.44 530 ASP A N 1
ATOM 4041 C CA . ASP A 1 530 ? -0.815 -9.478 20.608 1.00 89.44 530 ASP A CA 1
ATOM 4042 C C . ASP A 1 530 ? -1.135 -10.978 20.404 1.00 89.44 530 ASP A C 1
ATOM 4044 O O . ASP A 1 530 ? -0.352 -11.710 19.804 1.00 89.44 530 ASP A O 1
ATOM 4048 N N . GLU A 1 531 ? -2.307 -11.435 20.862 1.00 93.94 531 GLU A N 1
ATOM 4049 C CA . GLU A 1 531 ? -2.791 -12.817 20.701 1.00 93.94 531 GLU A CA 1
ATOM 4050 C C . GLU A 1 531 ? -3.484 -13.096 19.351 1.00 93.94 531 GLU A C 1
ATOM 4052 O O . GLU A 1 531 ? -3.934 -14.219 19.106 1.00 93.94 531 GLU A O 1
ATOM 4057 N N . GLY A 1 532 ? -3.645 -12.083 18.497 1.00 95.12 532 GLY A N 1
ATOM 4058 C CA . GLY A 1 532 ? -4.366 -12.195 17.227 1.00 95.12 532 GLY A CA 1
ATOM 4059 C C . GLY A 1 532 ? -5.875 -12.465 17.363 1.00 95.12 532 GLY A C 1
ATOM 4060 O O . GLY A 1 532 ? -6.498 -13.140 16.533 1.00 95.12 532 GLY A O 1
ATOM 4061 N N . LYS A 1 533 ? -6.475 -11.946 18.440 1.00 95.81 533 LYS A N 1
ATOM 4062 C CA . LYS A 1 533 ? -7.906 -12.000 18.769 1.00 95.81 533 LYS A CA 1
ATOM 4063 C C . LYS A 1 533 ? -8.470 -10.576 18.914 1.00 95.81 533 LYS A C 1
ATOM 4065 O O . LYS A 1 533 ? -8.523 -10.049 20.034 1.00 95.81 533 LYS A O 1
ATOM 4070 N N . PRO A 1 534 ? -8.933 -9.955 17.812 1.00 96.00 534 PRO A N 1
ATOM 4071 C CA . PRO A 1 534 ? -9.495 -8.601 17.815 1.00 96.00 534 PRO A CA 1
ATOM 4072 C C . PRO A 1 534 ? -10.582 -8.414 18.883 1.00 96.00 534 PRO A C 1
ATOM 4074 O O . PRO A 1 534 ? -11.328 -9.355 19.166 1.00 96.00 534 PRO A O 1
ATOM 4077 N N . ILE A 1 535 ? -10.708 -7.212 19.464 1.00 96.12 535 ILE A N 1
ATOM 4078 C CA . ILE A 1 535 ? -11.598 -6.967 20.617 1.00 96.12 535 ILE A CA 1
ATOM 4079 C C . ILE A 1 535 ? -13.070 -7.241 20.292 1.00 96.12 535 ILE A C 1
ATOM 4081 O O . ILE A 1 535 ? -13.806 -7.758 21.129 1.00 96.12 535 ILE A O 1
ATOM 4085 N N . VAL A 1 536 ? -13.471 -6.992 19.042 1.00 96.00 536 VAL A N 1
ATOM 4086 C CA . VAL A 1 536 ? -14.819 -7.295 18.531 1.00 96.00 536 VAL A CA 1
ATOM 4087 C C . VAL A 1 536 ? -15.127 -8.802 18.584 1.00 96.00 536 VAL A C 1
ATOM 4089 O O . VAL A 1 536 ? -16.285 -9.198 18.652 1.00 96.00 536 VAL A O 1
ATOM 4092 N N . VAL A 1 537 ? -14.100 -9.660 18.603 1.00 95.00 537 VAL A N 1
ATOM 4093 C CA . VAL A 1 537 ? -14.236 -11.120 18.737 1.00 95.00 537 VAL A CA 1
ATOM 4094 C C . VAL A 1 537 ? -14.042 -11.579 20.175 1.00 95.00 537 VAL A C 1
ATOM 4096 O O . VAL A 1 537 ? -14.824 -12.383 20.672 1.00 95.00 537 VAL A O 1
ATOM 4099 N N . SER A 1 538 ? -12.984 -11.109 20.835 1.00 94.94 538 SER A N 1
ATOM 4100 C CA . SER A 1 538 ? -12.598 -11.593 22.163 1.00 94.94 538 SER A CA 1
ATOM 4101 C C . SER A 1 538 ? -13.478 -11.047 23.286 1.00 94.94 538 SER A C 1
ATOM 4103 O O . SER A 1 538 ? -13.612 -11.691 24.325 1.00 94.94 538 SER A O 1
ATOM 4105 N N . SER A 1 539 ? -14.091 -9.873 23.119 1.00 94.44 539 SER A N 1
ATOM 4106 C CA . SER A 1 539 ? -14.982 -9.264 24.114 1.00 94.44 539 SER A CA 1
ATOM 4107 C C . SER A 1 539 ? -16.055 -8.394 23.442 1.00 94.44 539 SER A C 1
ATOM 4109 O O . SER A 1 539 ? -16.043 -7.176 23.611 1.00 94.44 539 SER A O 1
ATOM 4111 N N . PRO A 1 540 ? -17.027 -8.987 22.722 1.00 94.38 540 PRO A N 1
ATOM 4112 C CA . PRO A 1 540 ? -18.006 -8.251 21.906 1.00 94.38 540 PRO A CA 1
ATOM 4113 C C . PRO A 1 540 ? -18.880 -7.269 22.705 1.00 94.38 540 PRO A C 1
ATOM 4115 O O . PRO A 1 540 ? -19.365 -6.277 22.171 1.00 94.38 540 PRO A O 1
ATOM 4118 N N . ASN A 1 541 ? -19.055 -7.517 24.005 1.00 92.25 541 ASN A N 1
ATOM 4119 C CA . ASN A 1 541 ? -19.835 -6.660 24.900 1.00 92.25 541 ASN A CA 1
ATOM 4120 C C . ASN A 1 541 ? -19.002 -5.552 25.573 1.00 92.25 541 ASN A C 1
ATOM 4122 O O . ASN A 1 541 ? -19.541 -4.815 26.399 1.00 92.25 541 ASN A O 1
ATOM 4126 N N . SER A 1 542 ? -17.698 -5.442 25.285 1.00 92.44 542 SER A N 1
ATOM 4127 C CA . SER A 1 542 ? -16.868 -4.375 25.853 1.00 92.44 542 SER A CA 1
ATOM 4128 C C . SER A 1 542 ? -17.212 -3.014 25.246 1.00 92.44 542 SER A C 1
ATOM 4130 O O . SER A 1 542 ? -17.768 -2.921 24.149 1.00 92.44 542 SER A O 1
ATOM 4132 N N . ALA A 1 543 ? -16.852 -1.936 25.949 1.00 92.00 543 ALA A N 1
ATOM 4133 C CA . ALA A 1 543 ? -17.090 -0.583 25.453 1.00 92.00 543 ALA A CA 1
ATOM 4134 C C . ALA A 1 543 ? -16.342 -0.337 24.132 1.00 92.00 543 ALA A C 1
ATOM 4136 O O . ALA A 1 543 ? -16.898 0.260 23.214 1.00 92.00 543 ALA A O 1
ATOM 4137 N N . SER A 1 544 ? -15.116 -0.854 24.012 1.00 94.00 544 SER A N 1
ATOM 4138 C CA . SER A 1 544 ? -14.305 -0.750 22.795 1.00 94.00 544 SER A CA 1
ATOM 4139 C C . SER A 1 544 ? -14.885 -1.524 21.615 1.00 94.00 544 SER A C 1
ATOM 4141 O O . SER A 1 544 ? -14.905 -1.009 20.499 1.00 94.00 544 SER A O 1
ATOM 4143 N N . ALA A 1 545 ? -15.368 -2.752 21.842 1.00 95.75 545 ALA A N 1
ATOM 4144 C CA . ALA A 1 545 ? -15.982 -3.551 20.786 1.00 95.75 545 ALA A CA 1
ATOM 4145 C C . ALA A 1 545 ? -17.226 -2.849 20.231 1.00 95.75 545 ALA A C 1
ATOM 4147 O O . ALA A 1 545 ? -17.338 -2.665 19.020 1.00 95.75 545 ALA A O 1
ATOM 4148 N N . GLN A 1 546 ? -18.097 -2.362 21.118 1.00 96.25 546 GLN A N 1
ATOM 4149 C CA . GLN A 1 546 ? -19.287 -1.615 20.717 1.00 96.25 546 GLN A CA 1
ATOM 4150 C C . GLN A 1 546 ? -18.942 -0.290 20.029 1.00 96.25 546 GLN A C 1
ATOM 4152 O O . GLN A 1 546 ? -19.596 0.086 19.059 1.00 96.25 546 GLN A O 1
ATOM 4157 N N . ALA A 1 547 ? -17.880 0.399 20.461 1.00 96.62 547 ALA A N 1
ATOM 4158 C CA . ALA A 1 547 ? -17.395 1.591 19.770 1.00 96.62 547 ALA A CA 1
ATOM 4159 C C . ALA A 1 547 ? -16.990 1.280 18.317 1.00 96.62 547 ALA A C 1
ATOM 4161 O O . ALA A 1 547 ? -17.411 1.994 17.408 1.00 96.62 547 ALA A O 1
ATOM 4162 N N . TYR A 1 548 ? -16.250 0.193 18.070 1.00 97.88 548 TYR A N 1
ATOM 4163 C CA . TYR A 1 548 ? -15.882 -0.211 16.708 1.00 97.88 548 TYR A CA 1
ATOM 4164 C C . TYR A 1 548 ? -17.082 -0.641 15.856 1.00 97.88 548 TYR A C 1
ATOM 4166 O O . TYR A 1 548 ? -17.136 -0.280 14.680 1.00 97.88 548 TYR A O 1
ATOM 4174 N N . VAL A 1 549 ? -18.058 -1.351 16.431 1.00 97.94 549 VAL A N 1
ATOM 4175 C CA . VAL A 1 549 ? -19.302 -1.721 15.731 1.00 97.94 549 VAL A CA 1
ATOM 4176 C C . VAL A 1 549 ? -20.093 -0.475 15.324 1.00 97.94 549 VAL A C 1
ATOM 4178 O O . VAL A 1 549 ? -20.489 -0.354 14.166 1.00 97.94 549 VAL A O 1
ATOM 4181 N N . ASN A 1 550 ? -20.236 0.499 16.227 1.00 97.94 550 ASN A N 1
ATOM 4182 C CA . ASN A 1 550 ? -20.906 1.770 15.937 1.00 97.94 550 ASN A CA 1
ATOM 4183 C C . ASN A 1 550 ? -20.165 2.587 14.865 1.00 97.94 550 ASN A C 1
ATOM 4185 O O . ASN A 1 550 ? -20.791 3.219 14.012 1.00 97.94 550 ASN A O 1
ATOM 4189 N N . VAL A 1 551 ? -18.827 2.585 14.882 1.00 98.00 551 VAL A N 1
ATOM 4190 C CA . VAL A 1 551 ? -18.023 3.225 13.828 1.00 98.00 551 VAL A CA 1
ATOM 4191 C C . VAL A 1 551 ? -18.251 2.529 12.484 1.00 98.00 551 VAL A C 1
ATOM 4193 O O . VAL A 1 551 ? -18.476 3.217 11.491 1.00 98.00 551 VAL A O 1
ATOM 4196 N N . ALA A 1 552 ? -18.246 1.194 12.439 1.00 97.88 552 ALA A N 1
ATOM 4197 C CA . ALA A 1 552 ? -18.507 0.423 11.222 1.00 97.88 552 ALA A CA 1
ATOM 4198 C C . ALA A 1 552 ? -19.910 0.697 10.643 1.00 97.88 552 ALA A C 1
ATOM 4200 O O . ALA A 1 552 ? -20.059 0.847 9.426 1.00 97.88 552 ALA A O 1
ATOM 4201 N N . GLU A 1 553 ? -20.920 0.849 11.504 1.00 97.62 553 GLU A N 1
ATOM 4202 C CA . GLU A 1 553 ? -22.271 1.249 11.101 1.00 97.62 553 GLU A CA 1
ATOM 4203 C C . GLU A 1 553 ? -22.268 2.620 10.413 1.00 97.62 553 GLU A C 1
ATOM 4205 O O . GLU A 1 553 ? -22.723 2.755 9.276 1.00 97.62 553 GLU A O 1
ATOM 4210 N N . LYS A 1 554 ? -21.697 3.634 11.074 1.00 97.75 554 LYS A N 1
ATOM 4211 C CA . LYS A 1 554 ? -21.637 5.007 10.553 1.00 97.75 554 LYS A CA 1
ATOM 4212 C C . LYS A 1 554 ? -20.815 5.112 9.272 1.00 97.75 554 LYS A C 1
ATOM 4214 O O . LYS A 1 554 ? -21.162 5.887 8.385 1.00 97.75 554 LYS A O 1
ATOM 4219 N N . VAL A 1 555 ? -19.742 4.329 9.157 1.00 96.88 555 VAL A N 1
ATOM 4220 C CA . VAL A 1 555 ? -18.948 4.213 7.928 1.00 96.88 555 VAL A CA 1
ATOM 4221 C C . VAL A 1 555 ? -19.819 3.701 6.779 1.00 96.88 555 VAL A C 1
ATOM 4223 O O . VAL A 1 555 ? -19.838 4.312 5.713 1.00 96.88 555 VAL A O 1
ATOM 4226 N N . THR A 1 556 ? -20.586 2.634 7.009 1.00 95.75 556 THR A N 1
ATOM 4227 C CA . THR A 1 556 ? -21.480 2.050 5.997 1.00 95.75 556 THR A CA 1
ATOM 4228 C C . THR A 1 556 ? -22.591 3.026 5.603 1.00 95.75 556 THR A C 1
ATOM 4230 O O . THR A 1 556 ? -22.864 3.215 4.419 1.00 95.75 556 THR A O 1
ATOM 4233 N N . GLN A 1 557 ? -23.194 3.713 6.579 1.00 95.50 557 GLN A N 1
ATOM 4234 C CA . GLN A 1 557 ? -24.181 4.768 6.326 1.00 95.50 557 GLN A CA 1
ATOM 4235 C C . GLN A 1 557 ? -23.589 5.894 5.471 1.00 95.50 557 GLN A C 1
ATOM 4237 O O . GLN A 1 557 ? -24.182 6.273 4.463 1.00 95.50 557 GLN A O 1
ATOM 4242 N N . ARG A 1 558 ? -22.388 6.383 5.810 1.00 94.88 558 ARG A N 1
ATOM 4243 C CA . ARG A 1 558 ? -21.745 7.468 5.059 1.00 94.88 558 ARG A CA 1
ATOM 4244 C C . ARG A 1 558 ? -21.377 7.059 3.633 1.00 94.88 558 ARG A C 1
ATOM 4246 O O . ARG A 1 558 ? -21.479 7.882 2.729 1.00 94.88 558 ARG A O 1
ATOM 4253 N N . LEU A 1 559 ? -20.962 5.812 3.414 1.00 93.88 559 LEU A N 1
ATOM 4254 C CA . LEU A 1 559 ? -20.727 5.294 2.063 1.00 93.88 559 LEU A CA 1
ATOM 4255 C C . LEU A 1 559 ? -22.010 5.281 1.228 1.00 93.88 559 LEU A C 1
ATOM 4257 O O . LEU A 1 559 ? -21.982 5.706 0.074 1.00 93.88 559 LEU A O 1
ATOM 4261 N N . ASN A 1 560 ? -23.135 4.877 1.823 1.00 92.62 560 ASN A N 1
ATOM 4262 C CA . ASN A 1 560 ? -24.433 4.905 1.151 1.00 92.62 560 ASN A CA 1
ATOM 4263 C C . ASN A 1 560 ? -24.871 6.338 0.808 1.00 92.62 560 ASN A C 1
ATOM 4265 O O . ASN A 1 560 ? -25.245 6.584 -0.337 1.00 92.62 560 ASN A O 1
ATOM 4269 N N . GLU A 1 561 ? -24.743 7.287 1.746 1.00 91.94 561 GLU A N 1
ATOM 4270 C CA . GLU A 1 561 ? -25.004 8.717 1.498 1.00 91.94 561 GLU A CA 1
ATOM 4271 C C . GLU A 1 561 ? -24.183 9.223 0.297 1.00 91.94 561 GLU A C 1
ATOM 4273 O O . GLU A 1 561 ? -24.727 9.784 -0.652 1.00 91.94 561 GLU A O 1
ATOM 4278 N N . LEU A 1 562 ? -22.871 8.954 0.286 1.00 89.56 562 LEU A N 1
ATOM 4279 C CA . LEU A 1 562 ? -21.976 9.360 -0.803 1.00 89.56 562 LEU A CA 1
ATOM 4280 C C . LEU A 1 562 ? -22.333 8.696 -2.142 1.00 89.56 562 LEU A C 1
ATOM 4282 O O . LEU A 1 562 ? -22.155 9.299 -3.202 1.00 89.56 562 LEU A O 1
ATOM 4286 N N . ALA A 1 563 ? -22.808 7.451 -2.126 1.00 85.81 563 ALA A N 1
ATOM 4287 C CA . ALA A 1 563 ? -23.251 6.758 -3.331 1.00 85.81 563 ALA A CA 1
ATOM 4288 C C . ALA A 1 563 ? -24.549 7.361 -3.897 1.00 85.81 563 ALA A C 1
ATOM 4290 O O . ALA A 1 563 ? -24.698 7.452 -5.117 1.00 85.81 563 ALA A O 1
ATOM 4291 N N . GLU A 1 564 ? -25.471 7.794 -3.038 1.00 87.25 564 GLU A N 1
ATOM 4292 C CA . GLU A 1 564 ? -26.700 8.492 -3.433 1.00 87.25 564 GLU A CA 1
ATOM 4293 C C . GLU A 1 564 ? -26.412 9.899 -3.965 1.00 87.25 564 GLU A C 1
ATOM 4295 O O . GLU A 1 564 ? -26.892 10.247 -5.045 1.00 87.25 564 GLU A O 1
ATOM 4300 N N . GLU A 1 565 ? -25.551 10.662 -3.284 1.00 84.19 565 GLU A N 1
ATOM 4301 C CA . GLU A 1 565 ? -25.069 11.974 -3.736 1.00 84.19 565 GLU A CA 1
ATOM 4302 C C . GLU A 1 565 ? -24.464 11.887 -5.153 1.00 84.19 565 GLU A C 1
ATOM 4304 O O . GLU A 1 565 ? -24.745 12.725 -6.010 1.00 84.19 565 GLU A O 1
ATOM 4309 N N . ARG A 1 566 ? -23.688 10.829 -5.443 1.00 76.44 566 ARG A N 1
ATOM 4310 C CA . ARG A 1 566 ? -23.099 10.586 -6.775 1.00 76.44 566 ARG A CA 1
ATOM 4311 C C . ARG A 1 566 ? -24.132 10.241 -7.846 1.00 76.44 566 ARG A C 1
ATOM 4313 O O . ARG A 1 566 ? -23.943 10.628 -8.994 1.00 76.44 566 ARG A O 1
ATOM 4320 N N . ARG A 1 567 ? -25.203 9.518 -7.499 1.00 71.81 567 ARG A N 1
ATOM 4321 C CA . ARG A 1 567 ? -26.291 9.180 -8.439 1.00 71.81 567 ARG A CA 1
ATOM 4322 C C . ARG A 1 567 ? -27.161 10.385 -8.794 1.00 71.81 567 ARG A C 1
ATOM 4324 O O . ARG A 1 567 ? -27.759 10.393 -9.860 1.00 71.81 567 ARG A O 1
ATOM 4331 N N . MET A 1 568 ? -27.243 11.369 -7.901 1.00 64.12 568 MET A N 1
ATOM 4332 C CA . MET A 1 568 ? -28.067 12.574 -8.052 1.00 64.12 568 MET A CA 1
ATOM 4333 C C . MET A 1 568 ? -27.305 13.762 -8.673 1.00 64.12 568 MET A C 1
ATOM 4335 O O . MET A 1 568 ? -27.896 14.817 -8.897 1.00 64.12 568 MET A O 1
ATOM 4339 N N . GLY A 1 569 ? -26.000 13.624 -8.936 1.00 52.97 569 GLY A N 1
ATOM 4340 C CA . GLY A 1 569 ? -25.191 14.662 -9.580 1.00 52.97 569 GLY A CA 1
ATOM 4341 C C . GLY A 1 569 ? -25.519 14.817 -11.075 1.00 52.97 569 GLY A C 1
ATOM 4342 O O . GLY A 1 569 ? -25.850 13.826 -11.723 1.00 52.97 569 GLY A O 1
ATOM 4343 N N . PRO A 1 570 ? -25.429 16.032 -11.653 1.00 46.09 570 PRO A N 1
ATOM 4344 C CA . PRO A 1 570 ? -25.734 16.247 -13.066 1.00 46.09 570 PRO A CA 1
ATOM 4345 C C . PRO A 1 570 ? -24.781 15.444 -13.964 1.00 46.09 570 PRO A C 1
ATOM 4347 O O . PRO A 1 570 ? -23.560 15.570 -13.852 1.00 46.09 570 PRO A O 1
ATOM 4350 N N . GLU A 1 571 ? -25.339 14.641 -14.875 1.00 39.91 571 GLU A N 1
ATOM 4351 C CA . GLU A 1 571 ? -24.583 14.018 -15.963 1.00 39.91 571 GLU A CA 1
ATOM 4352 C C . GLU A 1 571 ? -24.035 15.115 -16.878 1.00 39.91 571 GLU A C 1
ATOM 4354 O O . GLU A 1 571 ? -24.763 15.739 -17.651 1.00 39.91 571 GLU A O 1
ATOM 4359 N N . ILE A 1 572 ? -22.730 15.367 -16.794 1.00 46.47 572 ILE A N 1
ATOM 4360 C CA . ILE A 1 572 ? -22.042 16.164 -17.805 1.00 46.47 572 ILE A CA 1
ATOM 4361 C C . ILE A 1 572 ? -21.742 15.216 -18.969 1.00 46.47 572 ILE A C 1
ATOM 4363 O O . ILE A 1 572 ? -20.733 14.510 -18.954 1.00 46.47 572 ILE A O 1
ATOM 4367 N N . LEU A 1 573 ? -22.644 15.189 -19.951 1.00 38.25 573 LEU A N 1
ATOM 4368 C CA . LEU A 1 573 ? -22.373 14.660 -21.288 1.00 38.25 573 LEU A CA 1
ATOM 4369 C C . LEU A 1 573 ? -21.249 15.510 -21.901 1.00 38.25 573 LEU A C 1
ATOM 4371 O O . LEU A 1 573 ? -21.474 16.672 -22.243 1.00 38.25 573 LEU A O 1
ATOM 4375 N N . LEU A 1 574 ? -20.034 14.957 -21.948 1.00 36.31 574 LEU A N 1
ATOM 4376 C CA . LEU A 1 574 ? -18.886 15.524 -22.666 1.00 36.31 574 LEU A CA 1
ATOM 4377 C C . LEU A 1 574 ? -18.755 14.888 -24.044 1.00 36.31 574 LEU A C 1
ATOM 4379 O O . LEU A 1 574 ? -18.860 13.641 -24.111 1.00 36.31 574 LEU A O 1
#

Nearest PDB structures (foldseek):
  8zkc-assembly1_A-2  TM=9.655E-01  e=1.660E-25  Escherichia coli
  2zfd-assembly1_A  TM=9.775E-01  e=3.681E-24  Arabidopsis thaliana
  2ehb-assembly1_A  TM=9.822E-01  e=2.138E-20  Arabidopsis thaliana
  1v1f-assembly1_A  TM=8.774E-01  e=2.828E-18  Arabidopsis thaliana
  2ph1-assembly1_A  TM=9.142E-01  e=5.899E-18  Archaeoglobus fulgidus DSM 4304

Mean predicted aligned error: 19.75 Å

Radius of gyration: 32.3 Å; Cα contacts (8 Å, |Δi|>4): 809; chains: 1; bounding box: 82×90×80 Å

Solvent-accessible surface area (backbone atoms only — not comparable to full-atom values): 33756 Å² total; per-residue (Å²): 87,70,64,44,49,49,8,52,50,49,48,56,50,48,56,78,64,54,88,79,75,77,89,55,84,64,88,87,68,78,65,50,64,60,57,27,70,79,33,85,41,50,47,63,32,46,55,48,49,48,59,50,48,55,59,37,12,46,68,81,54,82,76,74,38,31,39,64,64,32,50,45,27,53,29,65,77,45,90,85,69,93,45,74,51,50,52,44,53,48,56,68,31,25,81,82,72,77,71,51,33,46,68,68,37,50,53,54,50,52,28,44,28,27,72,85,36,59,66,67,56,38,48,52,54,51,49,58,60,50,19,78,82,70,75,74,44,33,42,67,67,41,55,49,52,54,50,53,53,44,29,59,76,68,74,47,86,74,56,69,69,60,52,50,53,53,50,51,56,49,42,72,71,33,26,82,84,70,78,74,45,33,41,67,67,35,48,46,54,41,39,71,77,39,59,71,78,49,60,80,48,47,40,74,64,62,79,43,56,53,60,73,62,63,76,53,69,84,76,65,80,76,82,77,95,81,72,94,84,76,80,91,78,85,81,88,83,77,92,80,78,92,80,87,88,87,87,82,90,81,91,86,89,90,82,86,88,84,92,88,83,87,81,88,79,88,88,82,89,79,90,82,86,83,90,80,87,87,85,89,85,85,83,90,86,78,97,76,83,89,81,89,84,82,72,93,72,84,68,76,82,89,73,97,53,40,63,74,57,79,53,50,47,39,30,38,37,32,33,20,24,50,78,91,46,48,46,59,62,50,42,52,31,27,41,41,29,37,18,67,78,68,67,39,42,25,30,39,38,45,56,25,80,91,66,61,53,58,44,50,31,49,61,52,84,70,60,60,52,69,46,97,86,71,23,32,39,55,50,70,46,84,68,28,36,32,44,48,58,60,50,80,45,66,92,85,60,92,76,83,82,45,72,70,55,51,53,50,49,52,49,42,68,61,68,37,40,56,74,49,76,22,53,35,36,38,30,27,44,34,60,31,82,46,70,70,41,54,50,48,58,55,50,37,42,51,67,22,32,37,39,33,21,33,26,33,68,73,40,43,55,26,32,52,53,31,54,52,51,36,50,72,70,72,31,48,72,63,23,36,34,27,28,52,34,27,36,57,40,90,87,80,62,52,75,40,53,88,45,36,76,68,40,48,54,54,50,20,59,78,65,77,44,48,68,54,40,62,25,49,46,50,70,61,49,57,55,19,33,74,69,20,36,39,36,52,72,71,39,52,86,37,74,46,19,46,30,33,40,50,30,36,50,51,48,54,52,46,52,50,52,53,53,50,56,62,70,72,48,85,83,77,87,125

Organism: NCBI:txid422564

Foldseek 3Di:
DLLQLVLVLVLLVVLLVPPDPPPDQPPPDDDLVVLVVLFVDDSLLLSLLLVSQCVLCPVPPNPQKHALQSSVCSRNVDSPDDALQSVLLQCQLPPVNPRIHHSSSVSNSVRQQEPPHDPLSLLVSLQSSQPPVSPQKHALVSQLVVVVSVCVVLVHDDDPVVSVVVSVVVCVQQVPVPPRIHGSVSSVVVCVVPVVSSVSSYRHCSVCSNVSPPPCVVPDDDDDPDPPPDPPDDDDDDDDDDDDDDDDDDDDDDDDDDDDDDDDDDDDDDDDDDDDDDDDDDDDDDPPDPDDDPDPDALDDDDPFADAAPQERAEEEQAFADPDLCSVLLLVLLQLLCCPVVVFQEEEEELAQVDRQLCQLQVHAAQFDADPVRATEFDDGSNYGYDYVPSVDDPPDPDDDDPVSSLVVLVCRRHRHCSHHGHYYYYSAHYRLDPSRLSNRRHYPHLAYEYEFALAPVRLVSSLVVQVSCVVSVHHHLAYEHEQQWAQDPPPRDTHRPRDHCSRVVSCVVNVGDHQFYAHDDPCSVVSSNNSHRCCGPPVPDPRNVRSSSSSVSSVVSSVVSSVVVVPDDPPPD

InterPro domains:
  IPR002048 EF-hand domain [PF13499] (121-186)
  IPR002048 EF-hand domain [PF13833] (63-109)
  IPR002048 EF-hand domain [PS50222] (81-116)
  IPR002048 EF-hand domain [PS50222] (118-153)
  IPR002048 EF-hand domain [PS50222] (162-197)
  IPR002048 EF-hand domain [SM00054] (85-113)
  IPR002048 EF-hand domain [SM00054] (122-150)
  IPR002048 EF-hand domain [SM00054] (166-194)
  IPR011992 EF-hand domain pair [SSF47473] (32-210)
  IPR019591 Mrp/NBP35 ATP-binding protein [MF_02040] (307-556)
  IPR019591 Mrp/NBP35 ATP-binding protein [cd02037] (315-526)
  IPR027417 P-loop containing nucleoside triphosphate hydrolase [G3DSA:3.40.50.300] (308-570)
  IPR027417 P-loop containing nucleoside triphosphate hydrolase [SSF52540] (315-562)
  IPR033756 Flagellum site-determining protein YlxH/ Fe-S cluster assembling factor NBP35 [PF10609] (312-555)
  IPR044304 Iron-sulfur protein NUBPL-like [PTHR42961] (306-564)

Sequence (574 aa):
MWQCLDGVKHLLGVLLKCCDIDLKQPKGLEDPEVLARETVFSVSEVEALYELFKKISSAVIDDGLINKEEFQLALFKTNKKESLFADRVFDLFDTKHNGILGFEEFARALSVFHPNAPLDEKIEFSFQLYDLKQQGFIERQEVKQMVVATLAESGMNLSDEVIESIIDKTFEEADTKHDGKIDKEEWRNLVVRHPSLLKNMTLQYLKHLGAASLTKCASARRPTASTAVRRAAGALSCLAATAAQPGVAQAPCPCCTVCHCPSLLLWARQSALPFSMGHSFFSMHQIASRSGLLGRRWYSSATKGGPSIAGVGDIIAVASGKGGVGKSTTAVNIAVALAKEFKLQVGLLDADIYGPSIPTMMNLHAKPEVSEDMKMIPVENHGVRCMSIGFLVDKDAPIVWRGPMVMSALEKMTRGVAWGDLDILVVDMPPGTGDAQLSMSQRLRLSGALIVSTPQDIALIDARRGANMFRKVQVPILGLVENMSCFKCPKCGEKSYIFGEGGAQRTAEEMDMKLLGDVPLEISIRTGSDEGKPIVVSSPNSASAQAYVNVAEKVTQRLNELAEERRMGPEILL

Secondary structure (DSSP, 8-state):
-HHHHHHHHHHHHHHTT------S--TT---HHHHHHHSSS-HHHHHHHHHHHHHHTTSS--SSSEEHHHHHHHHHS-SS---HHHHHHHHHH-TT-SSEE-HHHHHHHHHTTSTTS-HHHHHHHHHHHH-TT-SSSEEHHHHHHHHHHHHHHHT----HHHHHHHHHHHHHHH-SS-SSEE-HHHHHHHHHH-GGGGTTS--GGGGGTTHHHHHHHTT--PPPS---SS------------------------------------------------------------SS-----------SSSPPPTTEEEEEEEE-SSTTSSHHHHHHHHHHHHHHHH---EEEEE--TTS--HHHHTT--PPPPB-TTSPBPPEEETTEEEEEGGGTS-TTS-----HHHHHHHHHHHHHSB---SEEEEEEEPPSSSSHHHHHHHHHS--SEEEEEE-SSHHHHHHHHHHHHHHHHTTPPEEEEEEEEEEEEPTTT--EE-TT-SSHHHHHHHHTT--EEEEEEE-HHHHHHHHTT--HHHH-TTSHHHHHHHHHHHHHHHHHHHHHHHHHSS-----